Protein AF-A0A7W0G2V5-F1 (afdb_monomer)

Mean predicted aligned error: 7.3 Å

Sequence (392 aa):
LAALLHDIGKIGTPEHILLKPGPLDADERATIRLHSERGARMLSGVPDMEEVAAAIRHHHEHFDGTGYPEGLRGEMIPLASRIIHLTDAYDAMTSPRPFREACDHETALRIIERQSDAQFDPSVVRAFCELESLALIRARLAPDTWGGLFNDSTFDLTEQPPEFTELRREIISDPVLAACVLHEANTRYNAEPTADLDEACARLGVAHLGAIVARMGSRDRGGEAGKTCAHALCAAEAARLIAAHTGIVGEEEAYTLGLLHDVGEILLGAVFSDETRGFEGLEPAARVEREVAAFGVDHGQVGQWVLEACGLPRTLTSAVQAHHDAMRINAPVALLLHMADAVARIDETCNFASLDELGSDRLAMLGLNRSVLADIHAQTAARTELRLAALS

Foldseek 3Di:
DLLVQLQVLCVVADPCLVVPLDDDDPVSVVRSLCSLVSSLVVCVPPPPCNLSSLLSNQLQAFQCQPGDDGSDHHPSRPPSSLLSNLVVQLCVQQFDDSVDDHDAPVVSLVVLVVCDSTRHDPVSSVVVVPLVLVVLLRVLLDLVNLLPSQHDDAFDDDDDQDDLVLLLLVQLLALSSVLSLLLCLQPVDPDQRDLQSVVSSVSQDRVRSSVSDRSVPPDPCPDPVVVLSLLLQLLLLLQLLLCVVQVLDHSRNSSSCSNLLQVLVSSCCRRVVVQCVVLPPDDPVVSQVSCCVVRVGGSLVSSLSSVVSSVDDNLQSVLSNCLVVLVPDPRLSVLSSVLSSVLSCCVPDNPLCVVCVSPPVSCVVSPHDSVSSVVSSVVSVVVSVVSVVVND

Radius of gyration: 22.33 Å; Cα contacts (8 Å, |Δi|>4): 545; chains: 1; bounding box: 44×48×64 Å

pLDDT: mean 86.03, std 13.25, range [31.64, 98.62]

Solvent-accessible surface area (backbone atoms only — not comparable to full-atom values): 21031 Å² total; per-residue (Å²): 108,38,75,83,45,36,63,56,15,46,78,81,46,60,63,75,65,76,68,42,95,60,85,72,55,73,66,54,44,56,56,56,61,45,16,22,56,42,24,18,55,68,32,71,81,43,87,97,27,66,70,39,19,51,20,20,31,38,30,54,37,14,26,64,25,82,31,36,86,84,35,41,44,54,84,72,42,51,68,65,7,53,49,41,34,50,53,51,53,48,51,61,41,54,36,76,48,103,89,42,80,45,44,56,68,70,58,46,49,55,51,51,62,72,29,40,64,39,54,33,47,53,70,56,52,52,60,59,74,65,41,59,53,49,53,54,54,52,55,44,61,35,89,88,31,60,80,48,52,83,45,95,62,90,62,85,93,83,72,82,82,72,53,58,71,54,53,49,55,53,29,79,46,29,46,67,51,37,49,52,44,30,24,48,39,32,69,73,43,103,56,85,59,60,58,35,64,67,60,25,49,64,71,53,34,53,76,50,52,50,53,53,54,46,41,62,47,90,65,75,55,61,76,65,59,32,48,53,30,51,45,23,39,26,8,9,46,29,14,20,53,50,18,69,74,51,66,83,49,54,40,52,41,27,22,44,49,24,30,36,34,61,45,13,47,57,44,46,42,64,75,39,50,76,68,45,64,78,47,70,90,52,56,71,72,61,36,42,56,49,33,31,72,74,43,74,48,33,38,26,57,44,16,20,51,54,39,42,63,22,48,44,58,64,89,59,27,51,24,33,38,43,24,84,43,62,96,74,54,87,46,70,67,14,50,44,43,33,50,10,46,55,54,39,43,40,85,79,82,40,60,80,71,62,65,57,78,64,43,73,68,57,36,49,74,57,74,47,50,72,68,58,50,52,55,43,42,57,48,20,55,55,53,39,53,57,50,56,60,74,76,107

Structure (mmCIF, N/CA/C/O backbone):
data_AF-A0A7W0G2V5-F1
#
_entry.id   AF-A0A7W0G2V5-F1
#
loop_
_atom_site.group_PDB
_atom_site.id
_atom_site.type_symbol
_atom_site.label_atom_id
_atom_site.label_alt_id
_atom_site.label_comp_id
_atom_site.label_asym_id
_atom_site.label_entity_id
_atom_site.label_seq_id
_atom_site.pdbx_PDB_ins_code
_atom_site.Cartn_x
_atom_site.Cartn_y
_atom_site.Cartn_z
_atom_site.occupancy
_atom_site.B_iso_or_equiv
_atom_site.auth_seq_id
_atom_site.auth_comp_id
_atom_site.auth_asym_id
_atom_site.auth_atom_id
_atom_site.pdbx_PDB_model_num
ATOM 1 N N . LEU A 1 1 ? 12.733 7.623 -9.982 1.00 85.06 1 LEU A N 1
ATOM 2 C CA . LEU A 1 1 ? 11.947 8.468 -10.917 1.00 85.06 1 LEU A CA 1
ATOM 3 C C . LEU A 1 1 ? 11.306 7.666 -12.049 1.00 85.06 1 LEU A C 1
ATOM 5 O O . LEU A 1 1 ? 10.089 7.685 -12.137 1.00 85.06 1 LEU A O 1
ATOM 9 N N . ALA A 1 2 ? 12.066 6.929 -12.871 1.00 91.75 2 ALA A N 1
ATOM 10 C CA . ALA A 1 2 ? 11.494 6.120 -13.960 1.00 91.75 2 ALA A CA 1
ATOM 11 C C . ALA A 1 2 ? 10.412 5.132 -13.492 1.00 91.75 2 ALA A C 1
ATOM 13 O O . ALA A 1 2 ? 9.359 5.073 -14.108 1.00 91.75 2 ALA A O 1
ATOM 14 N N . ALA A 1 3 ? 10.617 4.449 -12.360 1.00 88.69 3 ALA A N 1
ATOM 15 C CA . ALA A 1 3 ? 9.603 3.575 -11.767 1.00 88.69 3 ALA A CA 1
ATOM 16 C C . ALA A 1 3 ? 8.289 4.310 -11.427 1.00 88.69 3 ALA A C 1
ATOM 18 O O . ALA A 1 3 ? 7.220 3.778 -11.674 1.00 88.69 3 ALA A O 1
ATOM 19 N N . LEU A 1 4 ? 8.338 5.561 -10.953 1.00 84.81 4 LEU A N 1
ATOM 20 C CA . LEU A 1 4 ? 7.128 6.350 -10.663 1.00 84.81 4 LEU A CA 1
ATOM 21 C C . LEU A 1 4 ? 6.370 6.752 -11.935 1.00 84.81 4 LEU A C 1
ATOM 23 O O . LEU A 1 4 ? 5.161 6.949 -11.910 1.00 84.81 4 LEU A O 1
ATOM 27 N N . LEU A 1 5 ? 7.089 6.906 -13.047 1.00 90.44 5 LEU A N 1
ATOM 28 C CA . LEU A 1 5 ? 6.555 7.432 -14.302 1.00 90.44 5 LEU A CA 1
ATOM 29 C C . LEU A 1 5 ? 6.361 6.354 -15.375 1.00 90.44 5 LEU A C 1
ATOM 31 O O . LEU A 1 5 ? 5.906 6.687 -16.466 1.00 90.44 5 LEU A O 1
ATOM 35 N N . HIS A 1 6 ? 6.692 5.087 -15.101 1.00 93.94 6 HIS A N 1
ATOM 36 C CA . HIS A 1 6 ? 6.737 4.020 -16.112 1.00 93.94 6 HIS A CA 1
ATOM 37 C C . HIS A 1 6 ? 5.425 3.867 -16.887 1.00 93.94 6 HIS A C 1
ATOM 39 O O . HIS A 1 6 ? 5.429 3.644 -18.097 1.00 93.94 6 HIS A O 1
ATOM 45 N N . ASP A 1 7 ? 4.314 4.136 -16.211 1.00 92.50 7 ASP A N 1
ATOM 46 C CA . ASP A 1 7 ? 2.970 4.038 -16.751 1.00 92.50 7 ASP A CA 1
ATOM 47 C C . ASP A 1 7 ? 2.347 5.373 -17.191 1.00 92.50 7 ASP A C 1
ATOM 49 O O . ASP A 1 7 ? 1.189 5.394 -17.611 1.00 92.50 7 ASP A O 1
ATOM 53 N N . ILE A 1 8 ? 3.080 6.497 -17.173 1.00 91.69 8 ILE A N 1
ATOM 54 C CA . ILE A 1 8 ? 2.523 7.826 -17.511 1.00 91.69 8 ILE A CA 1
ATOM 55 C C . ILE A 1 8 ? 1.880 7.865 -18.907 1.00 91.69 8 ILE A C 1
ATOM 57 O O . ILE A 1 8 ? 0.887 8.556 -19.139 1.00 91.69 8 ILE A O 1
ATOM 61 N N . GLY A 1 9 ? 2.381 7.056 -19.845 1.00 91.50 9 GLY A N 1
ATOM 62 C CA . GLY A 1 9 ? 1.812 6.955 -21.186 1.00 91.50 9 GLY A CA 1
ATOM 63 C C . GLY A 1 9 ? 0.410 6.336 -21.244 1.00 91.50 9 GLY A C 1
ATOM 64 O O . GLY A 1 9 ? -0.243 6.437 -22.290 1.00 91.50 9 GLY A O 1
ATOM 65 N N . LYS A 1 10 ? -0.089 5.740 -20.148 1.00 91.81 10 LYS A N 1
ATOM 66 C CA . LYS A 1 10 ? -1.473 5.254 -20.042 1.00 91.81 10 LYS A CA 1
ATOM 67 C C . LYS A 1 10 ? -2.491 6.392 -20.123 1.00 91.81 10 LYS A C 1
ATOM 69 O O . LYS A 1 10 ? -3.587 6.130 -20.599 1.00 91.81 10 LYS A O 1
ATOM 74 N N . ILE A 1 11 ? -2.115 7.643 -19.820 1.00 88.44 11 ILE A N 1
ATOM 75 C CA . ILE A 1 11 ? -2.967 8.840 -20.000 1.00 88.44 11 ILE A CA 1
ATOM 76 C C . ILE A 1 11 ? -3.520 8.937 -21.434 1.00 88.44 11 ILE A C 1
ATOM 78 O O . ILE A 1 11 ? -4.643 9.380 -21.648 1.00 88.44 11 ILE A O 1
ATOM 82 N N . GLY A 1 12 ? -2.752 8.493 -22.435 1.00 85.44 12 GLY A N 1
ATOM 83 C CA . GLY A 1 12 ? -3.190 8.477 -23.834 1.00 85.44 12 GLY A CA 1
ATOM 84 C C . GLY A 1 12 ? -4.029 7.257 -24.237 1.00 85.44 12 GLY A C 1
ATOM 85 O O . GLY A 1 12 ? -4.277 7.069 -25.428 1.00 85.44 12 GLY A O 1
ATOM 86 N N . THR A 1 13 ? -4.395 6.381 -23.300 1.00 90.94 13 THR A N 1
ATOM 87 C CA . THR A 1 13 ? -5.135 5.138 -23.567 1.00 90.94 13 THR A CA 1
ATOM 88 C C . THR A 1 13 ? -6.624 5.344 -23.291 1.00 90.94 13 THR A C 1
ATOM 90 O O . THR A 1 13 ? -6.965 5.904 -22.252 1.00 90.94 13 THR A O 1
ATOM 93 N N . PRO A 1 14 ? -7.529 4.897 -24.183 1.00 92.25 14 PRO A N 1
ATOM 94 C CA . PRO A 1 14 ? -8.963 5.029 -23.956 1.00 92.25 14 PRO A CA 1
ATOM 95 C C . PRO A 1 14 ? -9.422 4.372 -22.649 1.00 92.25 14 PRO A C 1
ATOM 97 O O . PRO A 1 14 ? -9.071 3.228 -22.360 1.00 92.25 14 PRO A O 1
ATOM 100 N N . GLU A 1 15 ? -10.271 5.074 -21.901 1.00 87.56 15 GLU A N 1
ATOM 101 C CA . GLU A 1 15 ? -10.774 4.633 -20.594 1.00 87.56 15 GLU A CA 1
ATOM 102 C C . GLU A 1 15 ? -11.500 3.282 -20.662 1.00 87.56 15 GLU A C 1
ATOM 104 O O . GLU A 1 15 ? -11.255 2.409 -19.836 1.00 87.56 15 GLU A O 1
ATOM 109 N N . HIS A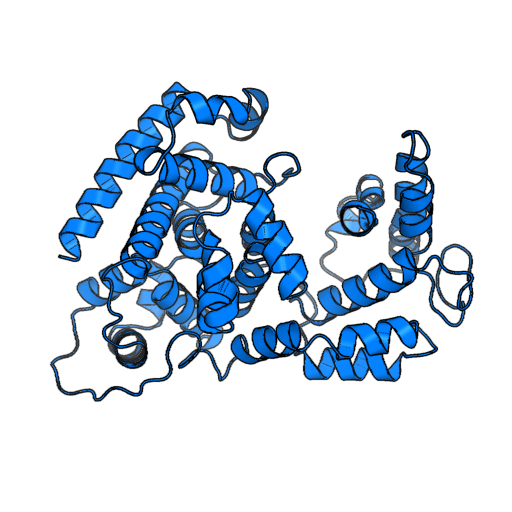 1 16 ? -12.313 3.051 -21.699 1.00 88.81 16 HIS A N 1
ATOM 110 C CA . HIS A 1 16 ? -13.020 1.777 -21.885 1.00 88.81 16 HIS A CA 1
ATOM 111 C C . HIS A 1 16 ? -12.085 0.571 -22.093 1.00 88.81 16 HIS A C 1
ATOM 113 O O . HIS A 1 16 ? -12.509 -0.560 -21.872 1.00 88.81 16 HIS A O 1
ATOM 119 N N . ILE A 1 17 ? -10.831 0.799 -22.514 1.00 91.00 17 ILE A N 1
ATOM 120 C CA . ILE A 1 17 ? -9.793 -0.239 -22.604 1.00 91.00 17 ILE A CA 1
ATOM 121 C C . ILE A 1 17 ? -9.113 -0.406 -21.242 1.00 91.00 17 ILE A C 1
ATOM 123 O O . ILE A 1 17 ? -8.927 -1.531 -20.787 1.00 91.00 17 ILE A O 1
ATOM 127 N N . LEU A 1 18 ? -8.761 0.702 -20.577 1.00 84.56 18 LEU A N 1
ATOM 128 C CA . LEU A 1 18 ? -8.098 0.687 -19.265 1.00 84.56 18 LEU A CA 1
ATOM 129 C C . LEU A 1 18 ? -8.962 0.051 -18.166 1.00 84.56 18 LEU A C 1
ATOM 131 O O . LEU A 1 18 ? -8.437 -0.679 -17.331 1.00 84.56 18 LEU A O 1
ATOM 135 N N . LEU A 1 19 ? -10.269 0.320 -18.177 1.00 82.56 19 LEU A N 1
ATOM 136 C CA . LEU A 1 19 ? -11.228 -0.123 -17.160 1.00 82.56 19 LEU A CA 1
ATOM 137 C C . LEU A 1 19 ? -12.020 -1.369 -17.583 1.00 82.56 19 LEU A C 1
ATOM 139 O O . LEU A 1 19 ? -13.040 -1.694 -16.972 1.00 82.56 19 LEU A O 1
ATOM 143 N N . LYS A 1 20 ? -11.596 -2.066 -18.645 1.00 82.75 20 LYS A N 1
ATOM 144 C CA . LYS A 1 20 ? -12.330 -3.223 -19.163 1.00 82.75 20 LYS A CA 1
ATOM 145 C C . LYS A 1 20 ? -12.404 -4.333 -18.102 1.00 82.75 20 LYS A C 1
ATOM 147 O O . LYS A 1 20 ? -11.360 -4.815 -17.658 1.00 82.75 20 LYS A O 1
ATOM 152 N N . PRO A 1 21 ? -13.607 -4.828 -17.750 1.00 75.62 21 PRO A N 1
ATOM 153 C CA . PRO A 1 21 ? -13.777 -5.888 -16.766 1.00 75.62 21 PRO A CA 1
ATOM 154 C C . PRO A 1 21 ? -13.552 -7.276 -17.395 1.00 75.62 21 PRO A C 1
ATOM 156 O O . PRO A 1 21 ? -14.324 -8.204 -17.179 1.00 75.62 21 PRO A O 1
ATOM 159 N N . GLY A 1 22 ? -12.505 -7.444 -18.198 1.00 82.94 22 GLY A N 1
ATOM 160 C CA . GLY A 1 22 ? -12.189 -8.727 -18.808 1.00 82.94 22 GLY A CA 1
ATOM 161 C C . GLY A 1 22 ? -10.887 -8.697 -19.600 1.00 82.94 22 GLY A C 1
ATOM 162 O O . GLY A 1 22 ? -10.220 -7.663 -19.663 1.00 82.94 22 GLY A O 1
ATOM 163 N N . PRO A 1 23 ? -10.504 -9.826 -20.219 1.00 85.50 23 PRO A N 1
ATOM 164 C CA . PRO A 1 23 ? -9.294 -9.881 -21.016 1.00 85.50 23 PRO A CA 1
ATOM 165 C C . PRO A 1 23 ? -9.387 -8.918 -22.199 1.00 85.50 23 PRO A C 1
ATOM 167 O O . PRO A 1 23 ? -10.421 -8.796 -22.862 1.00 85.50 23 PRO A O 1
ATOM 170 N N . LEU A 1 24 ? -8.261 -8.272 -22.477 1.00 89.25 24 LEU A N 1
ATOM 171 C CA . LEU A 1 24 ? -8.099 -7.446 -23.661 1.00 89.25 24 LEU A CA 1
ATOM 172 C C . LEU A 1 24 ? -8.042 -8.335 -24.907 1.00 89.25 24 LEU A C 1
ATOM 174 O O . LEU A 1 24 ? -7.481 -9.437 -24.869 1.00 89.25 24 LEU A O 1
ATOM 178 N N . ASP A 1 25 ? -8.583 -7.872 -26.022 1.00 94.31 25 ASP A N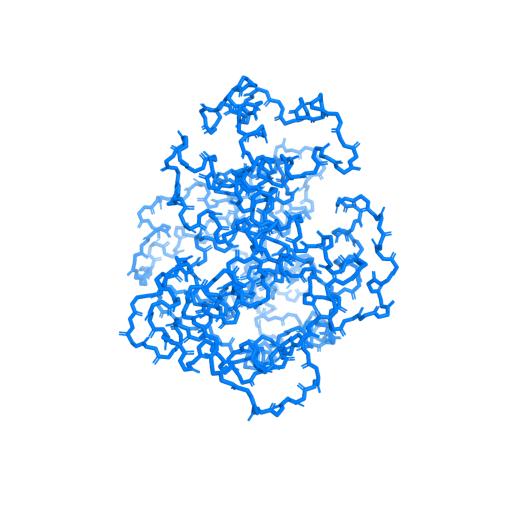 1
ATOM 179 C CA . ASP A 1 25 ? -8.358 -8.482 -27.327 1.00 94.31 25 ASP A CA 1
ATOM 180 C C . ASP A 1 25 ? -6.980 -8.087 -27.901 1.00 94.31 25 ASP A C 1
ATOM 182 O O . ASP A 1 25 ? -6.117 -7.534 -27.212 1.00 94.31 25 ASP A O 1
ATOM 186 N N . ALA A 1 26 ? -6.694 -8.494 -29.139 1.00 95.44 26 ALA A N 1
ATOM 187 C CA . ALA A 1 26 ? -5.401 -8.226 -29.763 1.00 95.44 26 ALA A CA 1
ATOM 188 C C . ALA A 1 26 ? -5.165 -6.728 -30.033 1.00 95.44 26 ALA A C 1
ATOM 190 O O . ALA A 1 26 ? -4.052 -6.253 -29.799 1.00 95.44 26 ALA A O 1
ATOM 191 N N . ASP A 1 27 ? -6.196 -5.998 -30.456 1.00 95.75 27 ASP A N 1
ATOM 192 C CA . ASP A 1 27 ? -6.110 -4.582 -30.821 1.00 95.75 27 ASP A CA 1
ATOM 193 C C . ASP A 1 27 ? -6.060 -3.701 -29.568 1.00 95.75 27 ASP A C 1
ATOM 195 O O . ASP A 1 27 ? -5.275 -2.752 -29.475 1.00 95.75 27 ASP A O 1
ATOM 199 N N . GLU A 1 28 ? -6.828 -4.068 -28.546 1.00 95.44 28 GLU A N 1
ATOM 200 C CA . GLU A 1 28 ? -6.780 -3.464 -27.221 1.00 95.44 28 GLU A CA 1
ATOM 201 C C . GLU A 1 28 ? -5.404 -3.666 -26.573 1.00 95.44 28 GLU A C 1
ATOM 203 O O . GLU A 1 28 ? -4.807 -2.705 -26.083 1.00 95.44 28 GLU A O 1
ATOM 208 N N . ARG A 1 29 ? -4.833 -4.882 -26.637 1.00 94.00 29 ARG A N 1
ATOM 209 C CA . ARG A 1 29 ? -3.453 -5.125 -26.180 1.00 94.00 29 ARG A CA 1
ATOM 210 C C . ARG A 1 29 ? -2.451 -4.277 -26.948 1.00 94.00 29 ARG A C 1
ATOM 212 O O . ARG A 1 29 ? -1.586 -3.673 -26.320 1.00 94.00 29 ARG A O 1
ATOM 219 N N . ALA A 1 30 ? -2.549 -4.225 -28.276 1.00 94.56 30 ALA A N 1
ATOM 220 C CA . ALA A 1 30 ? -1.666 -3.396 -29.092 1.00 94.56 30 ALA A CA 1
ATOM 221 C C . ALA A 1 30 ? -1.761 -1.918 -28.682 1.00 94.56 30 ALA A C 1
ATOM 223 O O . ALA A 1 30 ? -0.740 -1.249 -28.555 1.00 94.56 30 ALA A O 1
ATOM 224 N N . THR A 1 31 ? -2.970 -1.440 -28.380 1.00 95.44 31 THR A N 1
ATOM 225 C CA . THR A 1 31 ? -3.211 -0.077 -27.896 1.00 95.44 31 THR A CA 1
ATOM 226 C C . THR A 1 31 ? -2.564 0.174 -26.538 1.00 95.44 31 THR A C 1
ATOM 228 O O . THR A 1 31 ? -1.918 1.211 -26.372 1.00 95.44 31 THR A O 1
ATOM 231 N N . ILE A 1 32 ? -2.683 -0.760 -25.585 1.00 93.81 32 ILE A N 1
ATOM 232 C CA . ILE A 1 32 ? -2.019 -0.632 -24.282 1.00 93.81 32 ILE A CA 1
ATOM 233 C C . ILE A 1 32 ? -0.505 -0.613 -24.448 1.00 93.81 32 ILE A C 1
ATOM 235 O O . ILE A 1 32 ? 0.132 0.245 -23.850 1.00 93.81 32 ILE A O 1
ATOM 239 N N . ARG A 1 33 ? 0.093 -1.489 -25.267 1.00 95.50 33 ARG A N 1
ATOM 240 C CA . ARG A 1 33 ? 1.560 -1.557 -25.447 1.00 95.50 33 ARG A CA 1
ATOM 241 C C . ARG A 1 33 ? 2.192 -0.218 -25.836 1.00 95.50 33 ARG A C 1
ATOM 243 O O . ARG A 1 33 ? 3.331 0.042 -25.473 1.00 95.50 33 ARG A O 1
ATOM 250 N N . LEU A 1 34 ? 1.441 0.664 -26.499 1.00 95.88 34 LEU A N 1
ATOM 251 C CA . LEU A 1 34 ? 1.911 2.000 -26.874 1.00 95.88 34 LEU A CA 1
ATOM 252 C C . LEU A 1 34 ? 2.206 2.919 -25.675 1.00 95.88 34 LEU A C 1
ATOM 254 O O . LEU A 1 34 ? 2.803 3.976 -25.880 1.00 95.88 34 LEU A O 1
ATOM 258 N N . HIS A 1 35 ? 1.789 2.580 -24.447 1.00 96.69 35 HIS A N 1
ATOM 259 C CA . HIS A 1 35 ? 2.031 3.424 -23.273 1.00 96.69 35 HIS A CA 1
ATOM 260 C C . HIS A 1 35 ? 3.527 3.646 -23.009 1.00 96.69 35 HIS A C 1
ATOM 262 O O . HIS A 1 35 ? 3.901 4.772 -22.694 1.00 96.69 35 HIS A O 1
ATOM 268 N N . SER A 1 36 ? 4.391 2.646 -23.210 1.00 96.44 36 SER A N 1
ATOM 269 C CA . SER A 1 36 ? 5.834 2.803 -22.979 1.00 96.44 36 SER A CA 1
ATOM 270 C C . SER A 1 36 ? 6.433 3.859 -23.916 1.00 96.44 36 SER A C 1
ATOM 272 O O . SER A 1 36 ? 7.098 4.803 -23.489 1.00 96.44 36 SER A O 1
ATOM 274 N N . GLU A 1 37 ? 6.097 3.787 -25.206 1.00 96.69 37 GLU A N 1
ATOM 275 C CA . GLU A 1 37 ? 6.550 4.755 -26.205 1.00 96.69 37 GLU A CA 1
ATOM 276 C C . GLU A 1 37 ? 5.907 6.138 -26.055 1.00 96.69 37 GLU A C 1
ATOM 278 O O . GLU A 1 37 ? 6.518 7.150 -26.405 1.00 96.69 37 GLU A O 1
ATOM 283 N N . ARG A 1 38 ? 4.650 6.206 -25.606 1.00 95.62 38 ARG A N 1
ATOM 284 C CA . ARG A 1 38 ? 3.960 7.476 -25.332 1.00 95.62 38 ARG A CA 1
ATOM 285 C C . ARG A 1 38 ? 4.564 8.165 -24.115 1.00 95.62 38 ARG A C 1
ATOM 287 O O . ARG A 1 38 ? 4.839 9.357 -24.198 1.00 95.62 38 ARG A O 1
ATOM 294 N N . GLY A 1 39 ? 4.818 7.422 -23.039 1.00 94.62 39 GLY A N 1
ATOM 295 C CA . GLY A 1 39 ? 5.435 7.943 -21.822 1.00 94.62 39 GLY A CA 1
ATOM 296 C C . GLY A 1 39 ? 6.832 8.496 -22.087 1.00 94.62 39 GLY A C 1
ATOM 297 O O . GLY A 1 39 ? 7.116 9.640 -21.746 1.00 94.62 39 GLY A O 1
ATOM 298 N N . ALA A 1 40 ? 7.664 7.751 -22.821 1.00 96.19 40 ALA A N 1
ATOM 299 C CA . ALA A 1 40 ? 8.976 8.236 -23.248 1.00 96.19 40 ALA A CA 1
ATOM 300 C C . ALA A 1 40 ? 8.887 9.520 -24.095 1.00 96.19 40 ALA A C 1
ATOM 302 O O . ALA A 1 40 ? 9.647 10.464 -23.884 1.00 96.19 40 ALA A O 1
ATOM 303 N N . ARG A 1 41 ? 7.920 9.600 -25.023 1.00 95.31 41 ARG A N 1
ATOM 304 C CA . ARG A 1 41 ? 7.684 10.818 -25.818 1.00 95.31 41 ARG A CA 1
ATOM 305 C C . ARG A 1 41 ? 7.241 12.000 -24.962 1.00 95.31 41 ARG A C 1
ATOM 307 O O . ARG A 1 41 ? 7.729 13.100 -25.190 1.00 95.31 41 ARG A O 1
ATOM 314 N N . MET A 1 42 ? 6.363 11.792 -23.983 1.00 93.50 42 MET A N 1
ATOM 315 C CA . MET A 1 42 ? 5.947 12.848 -23.052 1.00 93.50 42 MET A CA 1
ATOM 316 C C . MET A 1 42 ? 7.142 13.449 -22.301 1.00 93.50 42 MET A C 1
ATOM 318 O O . MET A 1 42 ? 7.188 14.662 -22.115 1.00 93.50 42 MET A O 1
ATOM 322 N N . LEU A 1 43 ? 8.128 12.627 -21.930 1.00 92.81 43 LEU A N 1
ATOM 323 C CA . LEU A 1 43 ? 9.323 13.090 -21.220 1.00 92.81 43 LEU A CA 1
ATOM 324 C C . LEU A 1 43 ? 10.410 13.679 -22.125 1.00 92.81 43 LEU A C 1
ATOM 326 O O . LEU A 1 43 ? 11.220 14.460 -21.647 1.00 92.81 43 LEU A O 1
ATOM 330 N N . SER A 1 44 ? 10.409 13.377 -23.427 1.00 85.50 44 SER A N 1
ATOM 331 C CA . SER A 1 44 ? 11.416 13.886 -24.379 1.00 85.50 44 SER A CA 1
ATOM 332 C C . SER A 1 44 ? 11.476 15.417 -24.510 1.00 85.50 44 SER A C 1
ATOM 334 O O . SER A 1 44 ? 12.462 15.949 -25.010 1.00 85.50 44 SER A O 1
ATOM 336 N N . GLY A 1 45 ? 10.433 16.129 -24.071 1.00 83.50 45 GLY A N 1
ATOM 337 C CA . GLY A 1 45 ? 10.395 17.595 -24.026 1.00 83.50 45 GLY A CA 1
ATOM 338 C C . GLY A 1 45 ? 10.847 18.205 -22.696 1.00 83.50 45 GLY A C 1
ATOM 339 O O . GLY A 1 45 ? 10.832 19.428 -22.565 1.00 83.50 45 GLY A O 1
ATOM 340 N N . VAL A 1 46 ? 11.200 17.382 -21.706 1.00 90.69 46 VAL A N 1
ATOM 341 C CA . VAL A 1 46 ? 11.606 17.815 -20.366 1.00 90.69 46 VAL A CA 1
ATOM 342 C C . VAL A 1 46 ? 13.132 17.701 -20.258 1.00 90.69 46 VAL A C 1
ATOM 344 O O . VAL A 1 46 ? 13.657 16.616 -20.506 1.00 90.69 46 VAL A O 1
ATOM 347 N N . PRO A 1 47 ? 13.852 18.785 -19.908 1.00 91.69 47 PRO A N 1
ATOM 348 C CA . PRO A 1 47 ? 15.301 18.735 -19.719 1.00 91.69 47 PRO A CA 1
ATOM 349 C C . PRO A 1 47 ? 15.725 17.666 -18.703 1.00 91.69 47 PRO A C 1
ATOM 351 O O . PRO A 1 47 ? 15.039 17.472 -17.698 1.00 91.69 47 PRO A O 1
ATOM 354 N N . ASP A 1 48 ? 16.859 17.013 -18.965 1.00 91.56 48 ASP A N 1
ATOM 355 C CA . ASP A 1 48 ? 17.509 16.041 -18.074 1.00 91.56 48 ASP A CA 1
ATOM 356 C C . ASP A 1 48 ? 16.662 14.782 -17.771 1.00 91.56 48 ASP A C 1
ATOM 358 O O . ASP A 1 48 ? 16.785 14.163 -16.712 1.00 91.56 48 ASP A O 1
ATOM 362 N N . MET A 1 49 ? 15.778 14.391 -18.698 1.00 95.31 49 MET A N 1
ATOM 363 C CA . MET A 1 49 ? 14.907 13.210 -18.579 1.00 95.31 49 MET A CA 1
ATOM 364 C C . MET A 1 49 ? 15.234 12.101 -19.582 1.00 95.31 49 MET A C 1
ATOM 366 O O . MET A 1 49 ? 14.480 11.136 -19.687 1.00 95.31 49 MET A O 1
ATOM 370 N N . GLU A 1 50 ? 16.340 12.187 -20.318 1.00 94.75 50 GLU A N 1
ATOM 371 C CA . GLU A 1 50 ? 16.689 11.248 -21.386 1.00 94.75 50 GLU A CA 1
ATOM 372 C C . GLU A 1 50 ? 16.825 9.808 -20.871 1.00 94.75 50 GLU A C 1
ATOM 374 O O . GLU A 1 50 ? 16.234 8.885 -21.437 1.00 94.75 50 GLU A O 1
ATOM 379 N N . GLU A 1 51 ? 17.540 9.609 -19.761 1.00 94.69 51 GLU A N 1
ATOM 380 C CA . GLU A 1 51 ? 17.710 8.285 -19.147 1.00 94.69 51 GLU A CA 1
ATOM 381 C C . GLU A 1 51 ? 16.389 7.736 -18.594 1.00 94.69 51 GLU A C 1
ATOM 383 O O . GLU A 1 51 ? 16.100 6.543 -18.707 1.00 94.69 51 GLU A O 1
ATOM 388 N N . VAL A 1 52 ? 15.551 8.615 -18.038 1.00 96.06 52 VAL A N 1
ATOM 389 C CA . VAL A 1 52 ? 14.222 8.264 -17.524 1.00 96.06 52 VAL A CA 1
ATOM 390 C C . VAL A 1 52 ? 13.309 7.854 -18.678 1.00 96.06 52 VAL A C 1
ATOM 392 O O . VAL A 1 52 ? 12.663 6.812 -18.612 1.00 96.06 52 VAL A O 1
ATOM 395 N N . ALA A 1 53 ? 13.291 8.623 -19.765 1.00 96.56 53 ALA A N 1
ATOM 396 C CA . ALA A 1 53 ? 12.518 8.328 -20.962 1.00 96.56 53 ALA A CA 1
ATOM 397 C C . ALA A 1 53 ? 12.957 7.005 -21.603 1.00 96.56 53 ALA A C 1
ATOM 399 O O . ALA A 1 53 ? 12.100 6.207 -21.981 1.00 96.56 53 ALA A O 1
ATOM 400 N N . ALA A 1 54 ? 14.265 6.736 -21.673 1.00 96.69 54 ALA A N 1
ATOM 401 C CA . ALA A 1 54 ? 14.793 5.458 -22.146 1.00 96.69 54 ALA A CA 1
ATOM 402 C C . ALA A 1 54 ? 14.341 4.299 -21.245 1.00 96.69 54 ALA A C 1
ATOM 404 O O . ALA A 1 54 ? 13.824 3.295 -21.737 1.00 96.69 54 ALA A O 1
ATOM 405 N N . ALA A 1 55 ? 14.444 4.462 -19.922 1.00 97.50 55 ALA A N 1
ATOM 406 C CA . ALA A 1 55 ? 13.994 3.454 -18.970 1.00 97.50 55 ALA A CA 1
ATOM 407 C C . ALA A 1 55 ? 12.501 3.109 -19.154 1.00 97.50 55 ALA A C 1
ATOM 409 O O . ALA A 1 55 ? 12.124 1.937 -19.198 1.00 97.50 55 ALA A O 1
ATOM 410 N N . ILE A 1 56 ? 11.659 4.130 -19.333 1.00 97.19 56 ILE A N 1
ATOM 411 C CA . ILE A 1 56 ? 10.215 3.990 -19.565 1.00 97.19 56 ILE A CA 1
ATOM 412 C C . ILE A 1 56 ? 9.909 3.424 -20.952 1.00 97.19 56 ILE A C 1
ATOM 414 O O . ILE A 1 56 ? 8.975 2.646 -21.101 1.00 97.19 56 ILE A O 1
ATOM 418 N N . ARG A 1 57 ? 10.677 3.751 -21.990 1.00 97.94 57 ARG A N 1
ATOM 419 C CA . ARG A 1 57 ? 10.444 3.194 -23.329 1.00 97.94 57 ARG A CA 1
ATOM 420 C C . ARG A 1 57 ? 10.602 1.673 -23.345 1.00 97.94 57 ARG A C 1
ATOM 422 O O . ARG A 1 57 ? 9.817 0.997 -24.003 1.00 97.94 57 ARG A O 1
ATOM 429 N N . HIS A 1 58 ? 11.585 1.162 -22.605 1.00 98.38 58 HIS A N 1
ATOM 430 C CA . HIS A 1 58 ? 12.054 -0.222 -22.713 1.00 98.38 58 HIS A CA 1
ATOM 431 C C . HIS A 1 58 ? 11.696 -1.121 -21.517 1.00 98.38 58 HIS A C 1
ATOM 433 O O . HIS A 1 58 ? 12.157 -2.255 -21.455 1.00 98.38 58 HIS A O 1
ATOM 439 N N . HIS A 1 59 ? 10.870 -0.672 -20.562 1.00 97.69 59 HIS A N 1
ATOM 440 C CA . HIS A 1 59 ? 10.508 -1.482 -19.381 1.00 97.69 59 HIS A CA 1
ATOM 441 C C . HIS A 1 59 ? 9.609 -2.702 -19.671 1.00 97.69 59 HIS A C 1
ATOM 443 O O . HIS A 1 59 ? 9.308 -3.461 -18.756 1.00 97.69 59 HIS A O 1
ATOM 449 N N . HIS A 1 60 ? 9.192 -2.906 -20.924 1.00 97.81 60 HIS A N 1
ATOM 450 C CA . HIS A 1 60 ? 8.511 -4.124 -21.395 1.00 97.81 60 HIS A CA 1
ATOM 451 C C . HIS A 1 60 ? 9.365 -4.959 -22.359 1.00 97.81 60 HIS A C 1
ATOM 453 O O . HIS A 1 60 ? 8.865 -5.897 -22.985 1.00 97.81 60 HIS A O 1
ATOM 459 N N . GLU A 1 61 ? 10.649 -4.629 -22.503 1.00 98.38 61 GLU A N 1
ATOM 460 C CA . GLU A 1 61 ? 11.592 -5.503 -23.191 1.00 98.38 61 GLU A CA 1
ATOM 461 C C . GLU A 1 61 ? 11.867 -6.734 -22.323 1.00 98.38 61 GLU A C 1
ATOM 463 O O . GLU A 1 61 ? 12.029 -6.632 -21.107 1.00 98.38 61 GLU A O 1
ATOM 468 N N . HIS A 1 62 ? 11.940 -7.900 -22.957 1.00 98.56 62 HIS A N 1
ATOM 469 C CA . HIS A 1 62 ? 12.312 -9.149 -22.298 1.00 98.56 62 HIS A CA 1
ATOM 470 C C . HIS A 1 62 ? 13.789 -9.422 -22.540 1.00 98.56 62 HIS A C 1
ATOM 472 O O . HIS A 1 62 ? 14.300 -9.125 -23.619 1.00 98.56 62 HIS A O 1
ATOM 478 N N . PHE A 1 63 ? 14.467 -10.033 -21.573 1.00 98.56 63 PHE A N 1
ATOM 479 C CA . PHE A 1 63 ? 15.906 -10.285 -21.654 1.00 98.56 63 PHE A CA 1
ATOM 480 C C . PHE A 1 63 ? 16.323 -11.111 -22.893 1.00 98.56 63 PHE A C 1
ATOM 482 O O . PHE A 1 63 ? 17.383 -10.867 -23.473 1.00 98.56 63 PHE A O 1
ATOM 489 N N . ASP A 1 64 ? 15.461 -12.011 -23.372 1.00 98.31 64 ASP A N 1
ATOM 490 C CA . ASP A 1 64 ? 15.633 -12.810 -24.596 1.00 98.31 64 ASP A CA 1
ATOM 491 C C . ASP A 1 64 ? 15.258 -12.085 -25.911 1.00 98.31 64 ASP A C 1
ATOM 493 O O . ASP A 1 64 ? 15.446 -12.619 -27.014 1.00 98.31 64 ASP A O 1
ATOM 497 N N . GLY A 1 65 ? 14.752 -10.853 -25.824 1.00 98.12 65 GLY A N 1
ATOM 498 C CA . GLY A 1 65 ? 14.317 -10.020 -26.948 1.00 98.12 65 GLY A CA 1
ATOM 499 C C . GLY A 1 65 ? 12.970 -10.392 -27.547 1.00 98.12 65 GLY A C 1
ATOM 500 O O . GLY A 1 65 ? 12.715 -10.064 -28.704 1.00 98.12 65 GLY A O 1
ATOM 501 N N . THR A 1 66 ? 12.115 -11.092 -26.802 1.00 97.75 66 THR A N 1
ATOM 502 C CA . THR A 1 66 ? 10.711 -11.329 -27.186 1.00 97.75 66 THR A CA 1
ATOM 503 C C . THR A 1 66 ? 9.760 -10.207 -26.752 1.00 97.75 66 THR A C 1
ATOM 505 O O . THR A 1 66 ? 8.578 -10.236 -27.104 1.00 97.75 66 THR A O 1
ATOM 508 N N . GLY A 1 67 ? 10.268 -9.229 -25.994 1.00 97.00 67 GLY A N 1
ATOM 509 C CA . GLY A 1 67 ? 9.522 -8.067 -25.517 1.00 97.00 67 GLY A CA 1
ATOM 510 C C . GLY A 1 67 ? 9.329 -6.977 -26.573 1.00 97.00 67 GLY A C 1
ATOM 511 O O . GLY A 1 67 ? 9.498 -7.195 -27.774 1.00 97.00 67 GLY A O 1
ATOM 512 N N . TYR A 1 68 ? 8.902 -5.801 -26.118 1.00 97.50 68 TYR A N 1
ATOM 513 C CA . TYR A 1 68 ? 8.575 -4.656 -26.970 1.00 97.50 68 TYR A CA 1
ATOM 514 C C . TYR A 1 68 ? 9.052 -3.344 -26.319 1.00 97.50 68 TYR A C 1
ATOM 516 O O . TYR A 1 68 ? 9.211 -3.301 -25.097 1.00 97.50 68 TYR A O 1
ATOM 524 N N . PRO A 1 69 ? 9.211 -2.238 -27.076 1.00 96.56 69 PRO A N 1
ATOM 525 C CA . PRO A 1 69 ? 8.839 -2.024 -28.483 1.00 96.56 69 PRO A CA 1
ATOM 526 C C . PRO A 1 69 ? 9.857 -2.476 -29.542 1.00 96.56 69 PRO A C 1
ATOM 528 O O . PRO A 1 69 ? 9.471 -2.636 -30.698 1.00 96.56 69 PRO A O 1
ATOM 531 N N . GLU A 1 70 ? 11.126 -2.663 -29.194 1.00 96.94 70 GLU A N 1
ATOM 532 C CA . GLU A 1 70 ? 12.233 -2.815 -30.150 1.00 96.94 70 GLU A CA 1
ATOM 533 C C . GLU A 1 70 ? 12.838 -4.225 -30.169 1.00 96.94 70 GLU A C 1
ATOM 535 O O . GLU A 1 70 ? 13.595 -4.548 -31.087 1.00 96.94 70 GLU A O 1
ATOM 540 N N . GLY A 1 71 ? 12.478 -5.087 -29.213 1.00 97.50 71 GLY A N 1
ATOM 541 C CA . GLY A 1 71 ? 12.998 -6.452 -29.127 1.00 97.50 71 GLY A CA 1
ATOM 542 C C . GLY A 1 71 ? 14.465 -6.472 -28.698 1.00 97.50 71 GLY A C 1
ATOM 543 O O . GLY A 1 71 ? 15.258 -7.283 -29.189 1.00 97.50 71 GLY A O 1
ATOM 544 N N . LEU A 1 72 ? 14.843 -5.539 -27.819 1.00 98.38 72 LEU A N 1
ATOM 545 C CA . LEU A 1 72 ? 16.197 -5.445 -27.276 1.00 98.38 72 LEU A CA 1
ATOM 546 C C . LEU A 1 72 ? 16.528 -6.702 -26.462 1.00 98.38 72 LEU A C 1
ATOM 548 O O . LEU A 1 72 ? 15.665 -7.285 -25.819 1.00 98.38 72 LEU A O 1
ATOM 552 N N . ARG A 1 73 ? 17.798 -7.120 -26.488 1.00 98.50 73 ARG A N 1
ATOM 553 C CA . ARG A 1 73 ? 18.284 -8.348 -25.839 1.00 98.50 73 ARG A CA 1
ATOM 554 C C . ARG A 1 73 ? 19.343 -8.054 -24.797 1.00 98.50 73 ARG A C 1
ATOM 556 O O . ARG A 1 73 ? 20.257 -7.264 -25.044 1.00 98.50 73 ARG A O 1
ATOM 563 N N . GLY A 1 74 ? 19.264 -8.766 -23.681 1.00 98.12 74 GLY A N 1
ATOM 564 C CA . GLY A 1 74 ? 20.253 -8.730 -22.617 1.00 98.12 74 GLY A CA 1
ATOM 565 C C . GLY A 1 74 ? 20.521 -7.311 -22.117 1.00 98.12 74 GLY A C 1
ATOM 566 O O . GLY A 1 74 ? 19.612 -6.537 -21.825 1.00 98.12 74 GLY A O 1
ATOM 567 N N . GLU A 1 75 ? 21.799 -6.952 -22.061 1.00 97.81 75 GLU A N 1
ATOM 568 C CA . GLU A 1 75 ? 22.278 -5.658 -21.564 1.00 97.81 75 GLU A CA 1
ATOM 569 C C . GLU A 1 75 ? 22.057 -4.485 -22.535 1.00 97.81 75 GLU A C 1
ATOM 571 O O . GLU A 1 75 ? 22.344 -3.344 -22.179 1.00 97.81 75 GLU A O 1
ATOM 576 N N . MET A 1 76 ? 21.510 -4.721 -23.737 1.00 98.19 76 MET A N 1
ATOM 577 C CA . MET A 1 76 ? 21.030 -3.618 -24.586 1.00 98.19 76 MET A CA 1
ATOM 578 C C . MET A 1 76 ? 19.801 -2.933 -23.978 1.00 98.19 76 MET A C 1
ATOM 580 O O . MET A 1 76 ? 19.517 -1.782 -24.298 1.00 98.19 76 MET A O 1
ATOM 584 N N . ILE A 1 77 ? 19.081 -3.630 -23.096 1.00 98.62 77 ILE A N 1
ATOM 585 C CA . ILE A 1 77 ? 17.974 -3.069 -22.329 1.00 98.62 77 ILE A CA 1
ATOM 586 C C . ILE A 1 77 ? 18.564 -2.228 -21.181 1.00 98.62 77 ILE A C 1
ATOM 588 O O . ILE A 1 77 ? 19.370 -2.753 -20.400 1.00 98.62 77 ILE A O 1
ATOM 592 N N . PRO A 1 78 ? 18.156 -0.955 -21.006 1.00 98.12 78 PRO A N 1
ATOM 593 C CA . PRO A 1 78 ? 18.621 -0.134 -19.890 1.00 98.12 78 PRO A CA 1
ATOM 594 C C . PRO A 1 78 ? 18.448 -0.849 -18.543 1.00 98.12 78 PRO A C 1
ATOM 596 O O . PRO A 1 78 ? 17.424 -1.484 -18.294 1.00 98.12 78 PRO A O 1
ATOM 599 N N . LEU A 1 79 ? 19.430 -0.743 -17.638 1.00 98.19 79 LEU A N 1
ATOM 600 C CA . LEU A 1 79 ? 19.352 -1.397 -16.321 1.00 98.19 79 LEU A CA 1
ATOM 601 C C . LEU A 1 79 ? 18.076 -1.004 -15.560 1.00 98.19 79 LEU A C 1
ATOM 603 O O . LEU A 1 79 ? 17.387 -1.870 -15.032 1.00 98.19 79 LEU A O 1
ATOM 607 N N . ALA A 1 80 ? 17.718 0.282 -15.577 1.00 97.81 80 ALA A N 1
ATOM 608 C CA . ALA A 1 80 ? 16.489 0.763 -14.956 1.00 97.81 80 ALA A CA 1
ATOM 609 C C . ALA A 1 80 ? 15.228 0.098 -15.542 1.00 97.81 80 ALA A C 1
ATOM 611 O O . ALA A 1 80 ? 14.328 -0.242 -14.784 1.00 97.81 80 ALA A O 1
ATOM 612 N N . SER A 1 81 ? 15.173 -0.153 -16.855 1.00 98.38 81 SER A N 1
ATOM 613 C CA . SER A 1 81 ? 14.071 -0.899 -17.480 1.00 98.38 81 SER A CA 1
ATOM 614 C C . SER A 1 81 ? 14.000 -2.339 -16.983 1.00 98.38 81 SER A C 1
ATOM 616 O O . SER A 1 81 ? 12.912 -2.816 -16.686 1.00 98.38 81 SER A O 1
ATOM 618 N N . ARG A 1 82 ? 15.148 -3.016 -16.857 1.00 98.56 82 ARG A N 1
ATOM 619 C CA . ARG A 1 82 ? 15.224 -4.409 -16.381 1.00 98.56 82 ARG A CA 1
ATOM 620 C C . ARG A 1 82 ? 14.758 -4.539 -14.929 1.00 98.56 82 ARG A C 1
ATOM 622 O O . ARG A 1 82 ? 14.044 -5.483 -14.604 1.00 98.56 82 ARG A O 1
ATOM 629 N N . ILE A 1 83 ? 15.111 -3.566 -14.086 1.00 97.94 83 ILE A N 1
ATOM 630 C CA . ILE A 1 83 ? 14.630 -3.472 -12.700 1.00 97.94 83 ILE A CA 1
ATOM 631 C C . ILE A 1 83 ? 13.116 -3.238 -12.681 1.00 97.94 83 ILE A C 1
ATOM 633 O O . ILE A 1 83 ? 12.402 -4.026 -12.068 1.00 97.94 83 ILE A O 1
ATOM 637 N N . ILE A 1 84 ? 12.626 -2.218 -13.400 1.00 97.88 84 ILE A N 1
ATOM 638 C CA . ILE A 1 84 ? 11.191 -1.887 -13.454 1.00 97.88 84 ILE A CA 1
ATOM 639 C C . ILE A 1 84 ? 10.373 -3.085 -13.939 1.00 97.88 84 ILE A C 1
ATOM 641 O O . ILE A 1 84 ? 9.351 -3.392 -13.336 1.00 97.88 84 ILE A O 1
ATOM 645 N N . HIS A 1 85 ? 10.831 -3.779 -14.984 1.00 98.00 85 HIS A N 1
ATOM 646 C CA . HIS A 1 85 ? 10.130 -4.932 -15.545 1.00 98.00 85 HIS A CA 1
ATOM 647 C C . HIS A 1 85 ? 9.914 -6.036 -14.505 1.00 98.00 85 HIS A C 1
ATOM 649 O O . HIS A 1 85 ? 8.809 -6.560 -14.369 1.00 98.00 85 HIS A O 1
ATOM 655 N N . LEU A 1 86 ? 10.960 -6.372 -13.741 1.00 98.12 86 LEU A N 1
ATOM 656 C CA . LEU A 1 86 ? 10.864 -7.381 -12.690 1.00 98.12 86 LEU A CA 1
ATOM 657 C C . LEU A 1 86 ? 9.956 -6.911 -11.548 1.00 98.12 86 LEU A C 1
ATOM 659 O O . LEU A 1 86 ? 9.098 -7.674 -11.106 1.00 98.12 86 LEU A O 1
ATOM 663 N N . THR A 1 87 ? 10.109 -5.666 -11.086 1.00 95.12 87 THR A N 1
ATOM 664 C CA . THR A 1 87 ? 9.311 -5.143 -9.966 1.00 95.12 87 THR A CA 1
ATOM 665 C C . THR A 1 87 ? 7.832 -4.982 -10.323 1.00 95.12 87 THR A C 1
ATOM 667 O O . THR A 1 87 ? 6.983 -5.315 -9.502 1.00 95.12 87 THR A O 1
ATOM 670 N N . ASP A 1 88 ? 7.508 -4.546 -11.548 1.00 94.88 88 ASP A N 1
ATOM 671 C CA . ASP A 1 88 ? 6.125 -4.446 -12.042 1.00 94.88 88 ASP A CA 1
ATOM 672 C C . ASP A 1 88 ? 5.498 -5.839 -12.195 1.00 94.88 88 ASP A C 1
ATOM 674 O O . ASP A 1 88 ? 4.372 -6.075 -11.760 1.00 94.88 88 ASP A O 1
ATOM 678 N N . ALA A 1 89 ? 6.251 -6.816 -12.716 1.00 95.44 89 ALA A N 1
ATOM 679 C CA . ALA A 1 89 ? 5.786 -8.199 -12.779 1.00 95.44 89 ALA A CA 1
ATOM 680 C C . ALA A 1 89 ? 5.525 -8.784 -11.380 1.00 95.44 89 ALA A C 1
ATOM 682 O O . ALA A 1 89 ? 4.515 -9.463 -11.176 1.00 95.44 89 ALA A O 1
ATOM 683 N N . TYR A 1 90 ? 6.402 -8.508 -10.411 1.00 94.94 90 TYR A N 1
ATOM 684 C CA . TYR A 1 90 ? 6.225 -8.940 -9.028 1.00 94.94 90 TYR A CA 1
ATOM 685 C C . TYR A 1 90 ? 4.996 -8.295 -8.365 1.00 94.94 90 TYR A C 1
ATOM 687 O O . TYR A 1 90 ? 4.169 -9.022 -7.805 1.00 94.94 90 TYR A O 1
ATOM 695 N N . ASP A 1 91 ? 4.818 -6.971 -8.469 1.00 89.94 91 ASP A N 1
ATOM 696 C CA . ASP A 1 91 ? 3.617 -6.282 -7.960 1.00 89.94 91 ASP A CA 1
ATOM 697 C C . ASP A 1 91 ? 2.358 -6.831 -8.637 1.00 89.94 91 ASP A C 1
ATOM 699 O O . ASP A 1 91 ? 1.377 -7.168 -7.976 1.00 89.94 91 ASP A O 1
ATOM 703 N N . ALA A 1 92 ? 2.404 -7.037 -9.956 1.00 88.44 92 ALA A N 1
ATOM 704 C CA . ALA A 1 92 ? 1.291 -7.594 -10.704 1.00 88.44 92 ALA A CA 1
ATOM 705 C C . ALA A 1 92 ? 0.875 -8.979 -10.208 1.00 88.44 92 ALA A C 1
ATOM 707 O O . ALA A 1 92 ? -0.325 -9.253 -10.152 1.00 88.44 92 ALA A O 1
ATOM 708 N N . MET A 1 93 ? 1.844 -9.848 -9.903 1.00 92.00 93 MET A N 1
ATOM 709 C CA . MET A 1 93 ? 1.654 -11.206 -9.385 1.00 92.00 93 MET A CA 1
ATOM 710 C C . MET A 1 93 ? 1.120 -11.245 -7.957 1.00 92.00 93 MET A C 1
ATOM 712 O O . MET A 1 93 ? 0.215 -12.029 -7.681 1.00 92.00 93 MET A O 1
ATOM 716 N N . THR A 1 94 ? 1.658 -10.398 -7.085 1.00 89.25 94 THR A N 1
ATOM 717 C CA . THR A 1 94 ? 1.377 -10.423 -5.642 1.00 89.25 94 THR A CA 1
ATOM 718 C C . THR A 1 94 ? 0.237 -9.503 -5.213 1.00 89.25 94 THR A C 1
ATOM 720 O O . THR A 1 94 ? -0.108 -9.479 -4.034 1.00 89.25 94 THR A O 1
ATOM 723 N N . SER A 1 95 ? -0.374 -8.784 -6.156 1.00 80.81 95 SER A N 1
ATOM 724 C CA . SER A 1 95 ? -1.525 -7.915 -5.902 1.00 80.81 95 SER A CA 1
ATOM 725 C C . SER A 1 95 ? -2.827 -8.519 -6.427 1.00 80.81 95 SER A C 1
ATOM 727 O O . SER A 1 95 ? -2.841 -9.076 -7.535 1.00 80.81 95 SER A O 1
ATOM 729 N N . PRO A 1 96 ? -3.945 -8.378 -5.692 1.00 70.88 96 PRO A N 1
ATOM 730 C CA . PRO A 1 96 ? -5.244 -8.847 -6.153 1.00 70.88 96 PRO A CA 1
ATOM 731 C C . PRO A 1 96 ? -5.685 -8.065 -7.397 1.00 70.88 96 PRO A C 1
ATOM 733 O O . PRO A 1 96 ? -5.546 -6.842 -7.475 1.00 70.88 96 PRO A O 1
ATOM 736 N N . ARG A 1 97 ? -6.231 -8.766 -8.396 1.00 73.12 97 ARG A N 1
ATOM 737 C CA . ARG A 1 97 ? -6.793 -8.162 -9.615 1.00 73.12 97 ARG A CA 1
ATOM 738 C C . ARG A 1 97 ? -8.216 -8.677 -9.844 1.00 73.12 97 ARG A C 1
ATOM 740 O O . ARG A 1 97 ? -8.493 -9.819 -9.490 1.00 73.12 97 ARG A O 1
ATOM 747 N N . PRO A 1 98 ? -9.102 -7.918 -10.522 1.00 63.19 98 PRO A N 1
ATOM 748 C CA . PRO A 1 98 ? -10.505 -8.315 -10.708 1.00 63.19 98 PRO A CA 1
ATOM 749 C C . PRO A 1 98 ? -10.731 -9.714 -11.317 1.00 63.19 98 PRO A C 1
ATOM 751 O O . PRO A 1 98 ? -11.790 -10.299 -11.129 1.00 63.19 98 PRO A O 1
ATOM 754 N N . PHE A 1 99 ? -9.742 -10.262 -12.036 1.00 63.41 99 PHE A N 1
ATOM 755 C CA . PHE A 1 99 ? -9.816 -11.573 -12.703 1.00 63.41 99 PHE A CA 1
ATOM 756 C C . PHE A 1 99 ? -8.780 -12.584 -12.211 1.00 63.41 99 PHE A C 1
ATOM 758 O O . PHE A 1 99 ? -8.629 -13.641 -12.826 1.00 63.41 99 PHE A O 1
ATOM 765 N N . ARG A 1 100 ? -8.006 -12.255 -11.172 1.00 71.25 100 ARG A N 1
ATOM 766 C CA . ARG A 1 100 ? -6.935 -13.125 -10.687 1.00 71.25 100 ARG A CA 1
ATOM 767 C C . ARG A 1 100 ? -6.617 -12.849 -9.224 1.00 71.25 100 ARG A C 1
ATOM 769 O O . ARG A 1 100 ? -6.302 -11.716 -8.864 1.00 71.25 100 ARG A O 1
ATOM 776 N N . GLU A 1 101 ? -6.617 -13.908 -8.428 1.00 72.69 101 GLU A N 1
ATOM 777 C CA . GLU A 1 101 ? -6.088 -13.873 -7.068 1.00 72.69 101 GLU A CA 1
ATOM 778 C C . GLU A 1 101 ? -4.581 -13.579 -7.076 1.00 72.69 101 GLU A C 1
ATOM 780 O O . GLU A 1 101 ? -3.854 -13.964 -7.999 1.00 72.69 101 GLU A O 1
ATOM 785 N N . ALA A 1 102 ? -4.117 -12.872 -6.050 1.00 84.06 102 ALA A N 1
ATOM 786 C CA . ALA A 1 102 ? -2.694 -12.680 -5.822 1.00 84.06 102 ALA A CA 1
ATOM 787 C C . ALA A 1 102 ? -2.023 -14.031 -5.543 1.00 84.06 102 ALA A C 1
ATOM 789 O O . ALA A 1 102 ? -2.586 -14.865 -4.834 1.00 84.06 102 ALA A O 1
ATOM 790 N N . CYS A 1 103 ? -0.816 -14.248 -6.063 1.00 87.94 103 CYS A N 1
ATOM 791 C CA . CYS A 1 103 ? 0.015 -15.346 -5.580 1.00 87.94 103 CYS A CA 1
ATOM 792 C C . CYS A 1 103 ? 0.853 -14.897 -4.380 1.00 87.94 103 CYS A C 1
ATOM 794 O O . CYS A 1 103 ? 1.221 -13.725 -4.268 1.00 87.94 103 CYS A O 1
ATOM 796 N N . ASP A 1 104 ? 1.197 -15.844 -3.512 1.00 90.44 104 ASP A N 1
ATOM 797 C CA . ASP A 1 104 ? 2.135 -15.599 -2.420 1.00 90.44 104 ASP A CA 1
ATOM 798 C C . ASP A 1 104 ? 3.551 -15.253 -2.930 1.00 90.44 104 ASP A C 1
ATOM 800 O O . ASP A 1 104 ? 3.899 -15.439 -4.105 1.00 90.44 104 ASP A O 1
ATOM 804 N N . HIS A 1 105 ? 4.368 -14.723 -2.017 1.00 92.25 105 HIS A N 1
ATOM 805 C CA . HIS A 1 105 ? 5.743 -14.302 -2.284 1.00 92.25 105 HIS A CA 1
ATOM 806 C C . HIS A 1 105 ? 6.605 -15.440 -2.851 1.00 92.25 105 HIS A C 1
ATOM 808 O O . HIS A 1 105 ? 7.270 -15.257 -3.869 1.00 92.25 105 HIS A O 1
ATOM 814 N N . GLU A 1 106 ? 6.549 -16.634 -2.255 1.00 92.88 106 GLU A N 1
ATOM 815 C CA . GLU A 1 106 ? 7.351 -17.789 -2.681 1.00 92.88 106 GLU A CA 1
ATOM 816 C C . GLU A 1 106 ? 6.986 -18.258 -4.096 1.00 92.88 106 GLU A C 1
ATOM 818 O O . GLU A 1 106 ? 7.834 -18.663 -4.894 1.00 92.88 106 GLU A O 1
ATOM 823 N N . THR A 1 107 ? 5.705 -18.209 -4.445 1.00 94.31 107 THR A N 1
ATOM 824 C CA . THR A 1 107 ? 5.201 -18.541 -5.774 1.00 94.31 107 THR A CA 1
ATOM 825 C C . THR A 1 107 ? 5.629 -17.497 -6.795 1.00 94.31 107 THR A C 1
ATOM 827 O O . THR A 1 107 ? 6.084 -17.880 -7.876 1.00 94.31 107 THR A O 1
ATOM 830 N N . ALA A 1 108 ? 5.557 -16.208 -6.455 1.00 95.25 108 ALA A N 1
ATOM 831 C CA . ALA A 1 108 ? 6.058 -15.133 -7.307 1.00 95.25 108 ALA A CA 1
ATOM 832 C C . ALA A 1 108 ? 7.565 -15.281 -7.578 1.00 95.25 108 ALA A C 1
ATOM 834 O O . ALA A 1 108 ? 7.978 -15.223 -8.739 1.00 95.25 108 ALA A O 1
ATOM 835 N N . LEU A 1 109 ? 8.371 -15.555 -6.544 1.00 96.19 109 LEU A N 1
ATOM 836 C CA . LEU A 1 109 ? 9.810 -15.796 -6.690 1.00 96.19 109 LEU A CA 1
ATOM 837 C C . LEU A 1 109 ? 10.094 -16.997 -7.595 1.00 96.19 109 LEU A C 1
ATOM 839 O O . LEU A 1 109 ? 10.836 -16.860 -8.563 1.00 96.19 109 LEU A O 1
ATOM 843 N N . ARG A 1 110 ? 9.421 -18.137 -7.386 1.00 96.94 110 ARG A N 1
ATOM 844 C CA . ARG A 1 110 ? 9.584 -19.318 -8.257 1.00 96.94 110 ARG A CA 1
ATOM 845 C C . ARG A 1 110 ? 9.243 -19.030 -9.719 1.00 96.94 110 ARG A C 1
ATOM 847 O O . ARG A 1 110 ? 9.850 -19.620 -10.613 1.00 96.94 110 ARG A O 1
ATOM 854 N N . ILE A 1 111 ? 8.248 -18.182 -9.989 1.00 96.75 111 ILE A N 1
ATOM 855 C CA . ILE A 1 111 ? 7.912 -17.765 -11.359 1.00 96.75 111 ILE A CA 1
ATOM 856 C C . ILE A 1 111 ? 9.035 -16.898 -11.937 1.00 96.75 111 ILE A C 1
ATOM 858 O O . ILE A 1 111 ? 9.472 -17.162 -13.056 1.00 96.75 111 ILE A O 1
ATOM 862 N N . ILE A 1 112 ? 9.523 -15.914 -11.177 1.00 97.88 112 ILE A N 1
ATOM 863 C CA . ILE A 1 112 ? 10.613 -15.016 -11.585 1.00 97.88 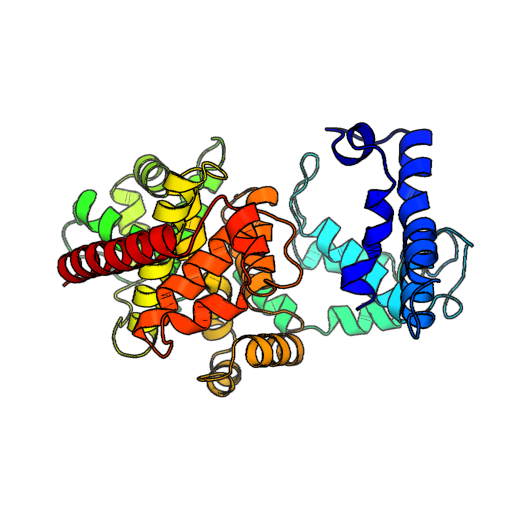112 ILE A CA 1
ATOM 864 C C . ILE A 1 112 ? 11.894 -15.802 -11.875 1.00 97.88 112 ILE A C 1
ATOM 866 O O . ILE A 1 112 ? 12.478 -15.641 -12.944 1.00 97.88 112 ILE A O 1
ATOM 870 N N . GLU A 1 113 ? 12.292 -16.707 -10.983 1.00 97.94 113 GLU A N 1
ATOM 871 C CA . GLU A 1 113 ? 13.474 -17.556 -11.152 1.00 97.94 113 GLU A CA 1
ATOM 872 C C . GLU A 1 113 ? 13.375 -18.429 -12.407 1.00 97.94 113 GLU A C 1
ATOM 874 O O . GLU A 1 113 ? 14.328 -18.526 -13.179 1.00 97.94 113 GLU A O 1
ATOM 879 N N . ARG A 1 114 ? 12.203 -19.025 -12.668 1.00 97.94 114 ARG A N 1
ATOM 880 C CA . ARG A 1 114 ? 11.962 -19.828 -13.882 1.00 97.94 114 ARG A CA 1
ATOM 881 C C . ARG A 1 114 ? 12.037 -19.018 -15.172 1.00 97.94 114 ARG A C 1
ATOM 883 O O . ARG A 1 114 ? 12.254 -19.607 -16.227 1.00 97.94 114 ARG A O 1
ATOM 890 N N . GLN A 1 115 ? 11.800 -17.713 -15.094 1.00 97.88 115 GLN A N 1
ATOM 891 C CA . GLN A 1 115 ? 11.846 -16.785 -16.222 1.00 97.88 115 GLN A CA 1
ATOM 892 C C . GLN A 1 115 ? 13.171 -16.006 -16.292 1.00 97.88 115 GLN A C 1
ATOM 894 O O . GLN A 1 115 ? 13.305 -15.097 -17.117 1.00 97.88 115 GLN A O 1
ATOM 899 N N . SER A 1 116 ? 14.154 -16.361 -15.457 1.00 97.88 116 SER A N 1
ATOM 900 C CA . SER A 1 116 ? 15.522 -15.852 -15.552 1.00 97.88 116 SER A CA 1
ATOM 901 C C . SER A 1 116 ? 16.141 -16.226 -16.904 1.00 97.88 116 SER A C 1
ATOM 903 O O . SER A 1 116 ? 15.860 -17.300 -17.433 1.00 97.88 116 SER A O 1
ATOM 905 N N . ASP A 1 117 ? 16.928 -15.320 -17.488 1.00 96.94 117 ASP A N 1
ATOM 906 C CA . ASP A 1 117 ? 17.492 -15.396 -18.851 1.00 96.94 117 ASP A CA 1
ATOM 907 C C . ASP A 1 117 ? 16.467 -15.352 -20.004 1.00 96.94 117 ASP A C 1
ATOM 909 O O . ASP A 1 117 ? 16.859 -15.175 -21.158 1.00 96.94 117 ASP A O 1
ATOM 913 N N . ALA A 1 118 ? 15.166 -15.463 -19.717 1.00 97.62 118 ALA A N 1
ATOM 914 C CA . ALA A 1 118 ? 14.091 -15.338 -20.699 1.00 97.62 118 ALA A CA 1
ATOM 915 C C . ALA A 1 118 ? 13.420 -13.963 -20.605 1.00 97.62 118 ALA A C 1
ATOM 917 O O . ALA A 1 118 ? 13.733 -13.044 -21.361 1.00 97.62 118 ALA A O 1
ATOM 918 N N . GLN A 1 119 ? 12.520 -13.796 -19.638 1.00 97.88 119 GLN A N 1
ATOM 919 C CA . GLN A 1 119 ? 11.833 -12.532 -19.410 1.00 97.88 119 GLN A CA 1
ATOM 920 C C . GLN A 1 119 ? 12.706 -11.566 -18.603 1.00 97.88 119 GLN A C 1
ATOM 922 O O . GLN A 1 119 ? 12.789 -10.383 -18.934 1.00 97.88 119 GLN A O 1
ATOM 927 N N . PHE A 1 120 ? 13.390 -12.075 -17.575 1.00 98.62 120 PHE A N 1
ATOM 928 C CA . PHE A 1 120 ? 14.092 -11.258 -16.590 1.00 98.62 120 PHE A CA 1
ATOM 929 C C . PHE A 1 120 ? 15.610 -11.409 -16.671 1.00 98.62 120 PHE A C 1
ATOM 931 O O . PHE A 1 120 ? 16.144 -12.493 -16.905 1.00 98.62 120 PHE A O 1
ATOM 938 N N . ASP A 1 121 ? 16.307 -10.309 -16.396 1.00 98.56 121 ASP A N 1
ATOM 939 C CA . ASP A 1 121 ? 17.758 -10.289 -16.228 1.00 98.56 121 ASP A CA 1
ATOM 940 C C . ASP A 1 121 ? 18.183 -11.119 -15.003 1.00 98.56 121 ASP A C 1
ATOM 942 O O . ASP A 1 121 ? 17.766 -10.793 -13.887 1.00 98.56 121 ASP A O 1
ATOM 946 N N . PRO A 1 122 ? 19.052 -12.137 -15.153 1.00 98.44 122 PRO A N 1
ATOM 947 C CA . PRO A 1 122 ? 19.519 -12.953 -14.034 1.00 98.44 122 PRO A CA 1
ATOM 948 C C . PRO A 1 122 ? 20.186 -12.174 -12.902 1.00 98.44 122 PRO A C 1
ATOM 950 O O . PRO A 1 122 ? 20.111 -12.590 -11.749 1.00 98.44 122 PRO A O 1
ATOM 953 N N . SER A 1 123 ? 20.870 -11.068 -13.204 1.00 98.25 123 SER A N 1
ATOM 954 C CA . SER A 1 123 ? 21.498 -10.230 -12.179 1.00 98.25 123 SER A CA 1
ATOM 955 C C . SER A 1 123 ? 20.463 -9.514 -11.315 1.00 98.25 123 SER A C 1
ATOM 957 O O . SER A 1 123 ? 20.613 -9.483 -10.095 1.00 98.25 123 SER A O 1
ATOM 959 N N . VAL A 1 124 ? 19.383 -9.028 -11.931 1.00 98.12 124 VAL A N 1
ATOM 960 C CA . VAL A 1 124 ? 18.259 -8.398 -11.229 1.00 98.12 124 VAL A CA 1
ATOM 961 C C . VAL A 1 124 ? 17.465 -9.448 -10.455 1.00 98.12 124 VAL A C 1
ATOM 963 O O . VAL A 1 124 ? 17.114 -9.201 -9.308 1.00 98.12 124 VAL A O 1
ATOM 966 N N . VAL A 1 125 ? 17.245 -10.638 -11.030 1.00 98.31 125 VAL A N 1
ATOM 967 C CA . VAL A 1 125 ? 16.594 -11.762 -10.332 1.00 98.31 125 VAL A CA 1
ATOM 968 C C . VAL A 1 125 ? 17.344 -12.117 -9.050 1.00 98.31 125 VAL A C 1
ATOM 970 O O . VAL A 1 125 ? 16.719 -12.184 -7.996 1.00 98.31 125 VAL A O 1
ATOM 973 N N . ARG A 1 126 ? 18.673 -12.294 -9.118 1.00 97.62 126 ARG A N 1
ATOM 974 C CA . ARG A 1 126 ? 19.488 -12.593 -7.929 1.00 97.62 126 ARG A CA 1
ATOM 975 C C . ARG A 1 126 ? 19.354 -11.507 -6.866 1.00 97.62 126 ARG A C 1
ATOM 977 O O . ARG A 1 126 ? 18.993 -11.821 -5.741 1.00 97.62 126 ARG A O 1
ATOM 984 N N . ALA A 1 127 ? 19.561 -10.245 -7.247 1.00 95.62 127 ALA A N 1
ATOM 985 C CA . ALA A 1 127 ? 19.459 -9.124 -6.316 1.00 95.62 127 ALA A CA 1
ATOM 986 C C . ALA A 1 127 ? 18.065 -9.022 -5.672 1.00 95.62 127 ALA A C 1
ATOM 988 O O . ALA A 1 127 ? 17.953 -8.729 -4.489 1.00 95.62 127 ALA A O 1
ATOM 989 N N . PHE A 1 128 ? 17.000 -9.292 -6.433 1.00 95.38 128 PHE A N 1
ATOM 990 C CA . PHE A 1 128 ? 15.634 -9.266 -5.917 1.00 95.38 128 PHE A CA 1
ATOM 991 C C . PHE A 1 128 ? 15.353 -10.410 -4.933 1.00 95.38 128 PHE A C 1
ATOM 993 O O . PHE A 1 128 ? 14.701 -10.196 -3.915 1.00 95.38 128 PHE A O 1
ATOM 1000 N N . CYS A 1 129 ? 15.858 -11.616 -5.209 1.00 93.62 129 CYS A N 1
ATOM 1001 C CA . CYS A 1 129 ? 15.686 -12.772 -4.321 1.00 93.62 129 CYS A CA 1
ATOM 1002 C C . CYS A 1 129 ? 16.478 -12.640 -3.009 1.00 93.62 129 CYS A C 1
ATOM 1004 O O . CYS A 1 129 ? 16.137 -13.289 -2.026 1.00 93.62 129 CYS A O 1
ATOM 1006 N N . GLU A 1 130 ? 17.512 -11.796 -2.981 1.00 92.44 130 GLU A N 1
ATOM 1007 C CA . GLU A 1 130 ? 18.323 -11.499 -1.793 1.00 92.44 130 GLU A CA 1
ATOM 1008 C C . GLU A 1 130 ? 17.681 -10.442 -0.863 1.00 92.44 130 GLU A C 1
ATOM 1010 O O . GLU A 1 130 ? 18.249 -10.115 0.178 1.00 92.44 130 GLU A O 1
ATOM 1015 N N . LEU A 1 131 ? 16.492 -9.909 -1.187 1.00 91.69 131 LEU A N 1
ATOM 1016 C CA . LEU A 1 131 ? 15.770 -8.944 -0.343 1.00 91.69 131 LEU A CA 1
ATOM 1017 C C . LEU A 1 131 ? 15.099 -9.620 0.869 1.00 91.69 131 LEU A C 1
ATOM 1019 O O . LEU A 1 131 ? 13.878 -9.787 0.915 1.00 91.69 131 LEU A O 1
ATOM 1023 N N . GLU A 1 132 ? 15.893 -9.973 1.881 1.00 90.62 132 GLU A N 1
ATOM 1024 C CA . GLU A 1 132 ? 15.429 -10.645 3.108 1.00 90.62 132 GLU A CA 1
ATOM 1025 C C . GLU A 1 132 ? 14.307 -9.879 3.827 1.00 90.62 132 GLU A C 1
ATOM 1027 O O . GLU A 1 132 ? 13.324 -10.480 4.266 1.00 90.62 132 GLU A O 1
ATOM 1032 N N . SER A 1 133 ? 14.398 -8.546 3.895 1.00 91.88 133 SER A N 1
ATOM 1033 C CA . SER A 1 133 ? 13.364 -7.712 4.520 1.00 91.88 133 SER A CA 1
ATOM 1034 C C . SER A 1 133 ? 12.005 -7.873 3.837 1.00 91.88 133 SER A C 1
ATOM 1036 O O . SER A 1 133 ? 10.986 -7.994 4.516 1.00 91.88 133 SER A O 1
ATOM 1038 N N . LEU A 1 134 ? 11.976 -7.945 2.501 1.00 91.69 134 LEU A N 1
ATOM 1039 C CA . LEU A 1 134 ? 10.738 -8.155 1.751 1.00 91.69 134 LEU A CA 1
ATOM 1040 C C . LEU A 1 134 ? 10.134 -9.530 2.058 1.00 91.69 134 LEU A C 1
ATOM 1042 O O . LEU A 1 134 ? 8.920 -9.632 2.244 1.00 91.69 134 LEU A O 1
ATOM 1046 N N . ALA A 1 135 ? 10.967 -10.569 2.150 1.00 91.12 135 ALA A N 1
ATOM 1047 C CA . ALA A 1 135 ? 10.523 -11.912 2.508 1.00 91.12 135 ALA A CA 1
ATOM 1048 C C . ALA A 1 135 ? 9.920 -11.950 3.922 1.00 91.12 135 ALA A C 1
ATOM 1050 O O . ALA A 1 135 ? 8.837 -12.505 4.108 1.00 91.12 135 ALA A O 1
ATOM 1051 N N . LEU A 1 136 ? 10.561 -11.299 4.899 1.00 90.88 136 LEU A N 1
ATOM 1052 C CA . LEU A 1 136 ? 10.063 -11.204 6.275 1.00 90.88 136 LEU A CA 1
ATOM 1053 C C . LEU A 1 136 ? 8.728 -10.452 6.360 1.00 90.88 136 LEU A C 1
ATOM 1055 O O . LEU A 1 136 ? 7.795 -10.935 7.003 1.00 90.88 136 LEU A O 1
ATOM 1059 N N . ILE A 1 137 ? 8.603 -9.311 5.671 1.00 92.12 137 ILE A N 1
ATOM 1060 C CA . ILE A 1 137 ? 7.347 -8.547 5.607 1.00 92.12 137 ILE A CA 1
ATOM 1061 C C . ILE A 1 137 ? 6.238 -9.408 4.998 1.00 92.12 137 ILE A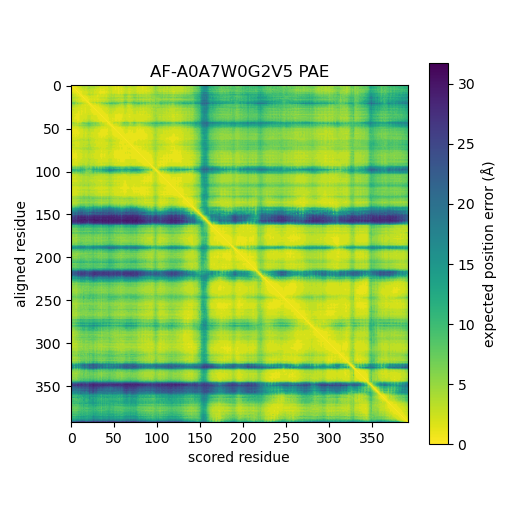 C 1
ATOM 1063 O O . ILE A 1 137 ? 5.147 -9.510 5.554 1.00 92.12 137 ILE A O 1
ATOM 1067 N N . ARG A 1 138 ? 6.505 -10.068 3.864 1.00 90.81 138 ARG A N 1
ATOM 1068 C CA . ARG A 1 138 ? 5.500 -10.892 3.180 1.00 90.81 138 ARG A CA 1
ATOM 1069 C C . ARG A 1 138 ? 5.115 -12.135 3.974 1.00 90.81 138 ARG A C 1
ATOM 1071 O O . ARG A 1 138 ? 3.938 -12.480 3.975 1.00 90.81 138 ARG A O 1
ATOM 1078 N N . ALA A 1 139 ? 6.056 -12.753 4.683 1.00 88.06 139 ALA A N 1
ATOM 1079 C CA . ALA A 1 139 ? 5.768 -13.856 5.592 1.00 88.06 139 ALA A CA 1
ATOM 1080 C C . ALA A 1 139 ? 4.843 -13.419 6.735 1.00 88.06 139 ALA A C 1
ATOM 1082 O O . ALA A 1 139 ? 3.936 -14.155 7.098 1.00 88.06 139 ALA A O 1
ATOM 1083 N N . ARG A 1 140 ? 5.014 -12.201 7.265 1.00 86.25 140 ARG A N 1
ATOM 1084 C CA . ARG A 1 140 ? 4.148 -11.661 8.325 1.00 86.25 140 ARG A CA 1
ATOM 1085 C C . ARG A 1 140 ? 2.730 -11.360 7.860 1.00 86.25 140 ARG A C 1
ATOM 1087 O O . ARG A 1 140 ? 1.826 -11.408 8.685 1.00 86.25 140 ARG A O 1
ATOM 1094 N N . LEU A 1 141 ? 2.530 -11.089 6.574 1.00 87.12 141 LEU A N 1
ATOM 1095 C CA . LEU A 1 141 ? 1.217 -10.835 5.976 1.00 87.12 141 LEU A CA 1
ATOM 1096 C C . LEU A 1 141 ? 0.487 -12.112 5.528 1.00 87.12 141 LEU A C 1
ATOM 1098 O O . LEU A 1 141 ? -0.647 -12.022 5.051 1.00 87.12 141 LEU A O 1
ATOM 1102 N N . ALA A 1 142 ? 1.118 -13.284 5.653 1.00 83.25 142 ALA A N 1
ATOM 1103 C CA . ALA A 1 142 ? 0.518 -14.550 5.261 1.00 83.25 142 ALA A CA 1
ATOM 1104 C C . ALA A 1 142 ? -0.770 -14.832 6.069 1.00 83.25 142 ALA A C 1
ATOM 1106 O O . ALA A 1 142 ? -0.866 -14.451 7.234 1.00 83.25 142 ALA A O 1
ATOM 1107 N N . PRO A 1 143 ? -1.790 -15.492 5.489 1.00 74.25 143 PRO A N 1
ATOM 1108 C CA . PRO A 1 143 ? -3.086 -15.673 6.154 1.00 74.25 143 PRO A CA 1
ATOM 1109 C C . PRO A 1 143 ? -3.020 -16.338 7.541 1.00 74.25 143 PRO A C 1
ATOM 1111 O O . PRO A 1 143 ? -3.844 -16.062 8.408 1.00 74.25 143 PRO A O 1
ATOM 1114 N N . ASP A 1 144 ? -2.043 -17.210 7.777 1.00 71.62 144 ASP A N 1
ATOM 1115 C CA . ASP A 1 144 ? -1.865 -17.960 9.021 1.00 71.62 144 ASP A CA 1
ATOM 1116 C C . ASP A 1 144 ? -1.091 -17.202 10.112 1.00 71.62 144 ASP A C 1
ATOM 1118 O O . ASP A 1 144 ? -1.102 -17.621 11.272 1.00 71.62 144 ASP A O 1
ATOM 1122 N N . THR A 1 145 ? -0.477 -16.061 9.792 1.00 72.19 145 THR A N 1
ATOM 1123 C CA . THR A 1 145 ? 0.350 -15.290 10.735 1.00 72.19 145 THR A CA 1
ATOM 1124 C C . THR A 1 145 ? -0.394 -14.147 11.424 1.00 72.19 145 THR A C 1
ATOM 1126 O O . THR A 1 145 ? 0.136 -13.571 12.374 1.00 72.19 145 THR A O 1
ATOM 1129 N N . TRP A 1 146 ? -1.642 -13.852 11.036 1.00 70.50 146 TRP A N 1
ATOM 1130 C CA . TRP A 1 146 ? -2.426 -12.720 11.561 1.00 70.50 146 TRP A CA 1
ATOM 1131 C C . TRP A 1 146 ? -2.629 -12.738 13.082 1.00 70.50 146 TRP A C 1
ATOM 1133 O O . TRP A 1 146 ? -2.596 -11.694 13.730 1.00 70.50 146 TRP A O 1
ATOM 1143 N N . GLY A 1 147 ? -2.747 -13.926 13.681 1.00 57.66 147 GLY A N 1
ATOM 1144 C CA . GLY A 1 147 ? -2.874 -14.082 15.135 1.00 57.66 147 GLY A CA 1
ATOM 1145 C C . GLY A 1 147 ? -1.622 -13.704 15.943 1.00 57.66 147 GLY A C 1
ATOM 1146 O O . GLY A 1 147 ? -1.736 -13.534 17.151 1.00 57.66 147 GLY A O 1
ATOM 1147 N N . GLY A 1 148 ? -0.460 -13.574 15.291 1.00 59.28 148 GLY A N 1
ATOM 1148 C CA . GLY A 1 148 ? 0.818 -13.145 15.878 1.00 59.28 148 GLY A CA 1
ATOM 1149 C C . GLY A 1 148 ? 1.482 -12.012 15.086 1.00 59.28 148 GLY A C 1
ATOM 1150 O O . GLY A 1 148 ? 2.683 -11.775 15.212 1.00 59.28 148 GLY A O 1
ATOM 1151 N N . LEU A 1 149 ? 0.712 -11.316 14.239 1.00 61.72 149 LEU A N 1
ATOM 1152 C CA . LEU A 1 149 ? 1.223 -10.306 13.303 1.00 61.72 149 LEU A CA 1
ATOM 1153 C C . LEU A 1 149 ? 1.909 -9.151 14.036 1.00 61.72 149 LEU A C 1
ATOM 1155 O O . LEU A 1 149 ? 2.836 -8.545 13.509 1.00 61.72 149 LEU A O 1
ATOM 1159 N N . PHE A 1 150 ? 1.488 -8.904 15.280 1.00 54.09 150 PHE A N 1
ATOM 1160 C CA . PHE A 1 150 ? 2.002 -7.821 16.102 1.00 54.09 150 PHE A CA 1
ATOM 1161 C C . PHE A 1 150 ? 2.194 -8.180 17.597 1.00 54.09 150 PHE A C 1
ATOM 1163 O O . PHE A 1 150 ? 2.186 -7.276 18.439 1.00 54.09 150 PHE A O 1
ATOM 1170 N N . ASN A 1 151 ? 2.286 -9.471 17.957 1.00 53.19 151 ASN A N 1
ATOM 1171 C CA . ASN A 1 151 ? 2.611 -9.941 19.317 1.00 53.19 151 ASN A CA 1
ATOM 1172 C C . ASN A 1 151 ? 3.150 -11.395 19.293 1.00 53.19 151 ASN A C 1
ATOM 1174 O O . ASN A 1 151 ? 2.676 -12.203 18.500 1.00 53.19 151 ASN A O 1
ATOM 1178 N N . ASP A 1 152 ? 4.083 -11.725 20.195 1.00 38.19 152 ASP A N 1
ATOM 1179 C CA . ASP A 1 152 ? 4.681 -13.063 20.395 1.00 38.19 152 ASP A CA 1
ATOM 1180 C C . ASP A 1 152 ? 4.125 -13.810 21.636 1.00 38.19 152 ASP A C 1
ATOM 1182 O O . ASP A 1 152 ? 4.600 -14.892 21.984 1.00 38.19 152 ASP A O 1
ATOM 1186 N N . SER A 1 153 ? 3.128 -13.262 22.342 1.00 39.72 153 SER A N 1
ATOM 1187 C CA . SER A 1 153 ? 2.617 -13.842 23.598 1.00 39.72 153 SER A CA 1
ATOM 1188 C C . SER A 1 153 ? 1.248 -14.523 23.467 1.00 39.72 153 SER A C 1
ATOM 1190 O O . SER A 1 153 ? 0.306 -13.985 22.897 1.00 39.72 153 SER A O 1
ATOM 1192 N N . THR A 1 154 ? 1.126 -15.726 24.038 1.00 31.64 154 THR A N 1
ATOM 1193 C CA . THR A 1 154 ? -0.138 -16.468 24.188 1.00 31.64 154 THR A CA 1
ATOM 1194 C C . THR A 1 154 ? -0.813 -16.118 25.513 1.00 31.64 154 THR A C 1
ATOM 1196 O O . THR A 1 154 ? -0.156 -16.191 26.554 1.00 31.64 154 THR A O 1
ATOM 1199 N N . PHE A 1 155 ? -2.113 -15.807 25.499 1.00 41.97 155 PHE A N 1
ATOM 1200 C CA . PHE A 1 155 ? -2.873 -15.430 26.697 1.00 41.97 155 PHE A CA 1
ATOM 1201 C C . PHE A 1 155 ? -3.970 -16.443 27.072 1.00 41.97 155 PHE A C 1
ATOM 1203 O O . PHE A 1 155 ? -4.518 -17.130 26.208 1.00 41.97 155 PHE A O 1
ATOM 1210 N N . ASP A 1 156 ? -4.273 -16.518 28.372 1.00 34.56 156 ASP A N 1
ATOM 1211 C CA . ASP A 1 156 ? -5.211 -17.454 29.005 1.00 34.56 156 ASP A CA 1
ATOM 1212 C C . ASP A 1 156 ? -6.562 -16.772 29.309 1.00 34.56 156 ASP A C 1
ATOM 1214 O O . ASP A 1 156 ? -6.616 -15.688 29.892 1.00 34.56 156 ASP A O 1
ATOM 1218 N N . LEU A 1 157 ? -7.668 -17.398 28.902 1.00 39.00 157 LEU A N 1
ATOM 1219 C CA . LEU A 1 157 ? -9.030 -16.857 29.002 1.00 39.00 157 LEU A CA 1
ATOM 1220 C C . LEU A 1 157 ? -9.654 -17.239 30.353 1.00 39.00 157 LEU A C 1
ATOM 1222 O O . LEU A 1 157 ? -10.182 -18.343 30.486 1.00 39.00 157 LEU A O 1
ATOM 1226 N N . THR A 1 158 ? -9.637 -16.346 31.351 1.00 40.69 158 THR A N 1
ATOM 1227 C CA . THR A 1 158 ? -10.263 -16.637 32.665 1.00 40.69 158 THR A CA 1
ATOM 1228 C C . THR A 1 158 ? -11.203 -15.572 33.248 1.00 40.69 158 THR A C 1
ATOM 1230 O O . THR A 1 158 ? -11.663 -15.751 34.373 1.00 40.69 158 THR A O 1
ATOM 1233 N N . GLU A 1 159 ? -11.630 -14.549 32.500 1.00 53.09 159 GLU A N 1
ATOM 1234 C CA . GLU A 1 159 ? -12.668 -13.606 32.971 1.00 53.09 159 GLU A CA 1
ATOM 1235 C C . GLU A 1 159 ? -13.917 -13.569 32.074 1.00 53.09 159 GLU A C 1
ATOM 1237 O O . GLU A 1 159 ? -13.909 -14.057 30.942 1.00 53.09 159 GLU A O 1
ATOM 1242 N N . GLN A 1 160 ? -15.032 -13.070 32.630 1.00 54.03 160 GLN A N 1
ATOM 1243 C CA . GLN A 1 160 ? -16.309 -12.942 31.917 1.00 54.03 160 GLN A CA 1
ATOM 1244 C C . GLN A 1 160 ? -16.099 -12.201 30.588 1.00 54.03 160 GLN A C 1
ATOM 1246 O O . GLN A 1 160 ? -15.404 -11.187 30.577 1.00 54.03 160 GLN A O 1
ATOM 1251 N N . PRO A 1 161 ? -16.681 -12.680 29.472 1.00 57.53 161 PRO A N 1
ATOM 1252 C CA . PRO A 1 161 ? -16.451 -12.059 28.180 1.00 57.53 161 PRO A CA 1
ATOM 1253 C C . PRO A 1 161 ? -16.986 -10.616 28.201 1.00 57.53 161 PRO A C 1
ATOM 1255 O O . PRO A 1 161 ? -18.144 -10.425 28.589 1.00 57.53 161 PRO A O 1
ATOM 1258 N N . PRO A 1 162 ? -16.174 -9.623 27.800 1.00 70.00 162 PRO A N 1
ATOM 1259 C CA . PRO A 1 162 ? -16.589 -8.223 27.758 1.00 70.00 162 PRO A CA 1
ATOM 1260 C C . PRO A 1 162 ? -17.815 -8.023 26.858 1.00 70.00 162 PRO A C 1
ATOM 1262 O O . PRO A 1 162 ? -18.077 -8.801 25.931 1.00 70.00 162 PRO A O 1
ATOM 1265 N N . GLU A 1 163 ? -18.596 -6.978 27.136 1.00 85.56 163 GLU A N 1
ATOM 1266 C CA . GLU A 1 163 ? -19.788 -6.670 26.344 1.00 85.56 163 GLU A CA 1
ATOM 1267 C C . GLU A 1 163 ? -19.410 -6.247 24.914 1.00 85.56 163 GLU A C 1
ATOM 1269 O O . GLU A 1 163 ? -18.356 -5.659 24.674 1.00 85.56 163 GLU A O 1
ATOM 1274 N N . PHE A 1 164 ? -20.307 -6.476 23.945 1.00 86.56 164 PHE A N 1
ATOM 1275 C CA . PHE A 1 164 ? -20.077 -6.098 22.541 1.00 86.56 164 PHE A CA 1
ATOM 1276 C C . PHE A 1 164 ? -19.647 -4.632 22.386 1.00 86.56 164 PHE A C 1
ATOM 1278 O O . PHE A 1 164 ? -18.744 -4.323 21.616 1.00 86.56 164 PHE A O 1
ATOM 1285 N N . THR A 1 165 ? -20.286 -3.728 23.132 1.00 87.56 165 THR A N 1
ATOM 1286 C CA . THR A 1 165 ? -20.020 -2.284 23.083 1.00 87.56 165 THR A CA 1
ATOM 1287 C C . THR A 1 165 ? -18.609 -1.931 23.551 1.00 87.56 165 THR A C 1
ATOM 1289 O O . THR A 1 165 ? -18.017 -0.983 23.038 1.00 87.56 165 THR A O 1
ATOM 1292 N N . GLU A 1 166 ? -18.079 -2.673 24.521 1.00 86.69 166 GLU A N 1
ATOM 1293 C CA . GLU A 1 166 ? -16.737 -2.480 25.069 1.00 86.69 166 GLU A CA 1
ATOM 1294 C C . GLU A 1 166 ? -15.681 -2.972 24.078 1.00 86.69 166 GLU A C 1
ATOM 1296 O O . GLU A 1 166 ? -14.829 -2.188 23.663 1.00 86.69 166 GLU A O 1
ATOM 1301 N N . LEU A 1 167 ? -15.840 -4.206 23.585 1.00 88.38 167 LEU A N 1
ATOM 1302 C CA . LEU A 1 167 ? -14.986 -4.776 22.540 1.00 88.38 167 LEU A CA 1
ATOM 1303 C C . LEU A 1 167 ? -14.938 -3.879 21.305 1.00 88.38 167 LEU A C 1
ATOM 1305 O O . LEU A 1 167 ? -13.864 -3.530 20.825 1.00 88.38 167 LEU A O 1
ATOM 1309 N N . ARG A 1 168 ? -16.108 -3.456 20.814 1.00 91.56 168 ARG A N 1
ATOM 1310 C CA . ARG A 1 168 ? -16.208 -2.546 19.671 1.00 91.56 168 ARG A CA 1
ATOM 1311 C C . ARG A 1 168 ? -15.420 -1.263 19.919 1.00 91.56 168 ARG A C 1
ATOM 1313 O O . ARG A 1 168 ? -14.684 -0.838 19.039 1.00 91.56 168 ARG A O 1
ATOM 1320 N N . ARG A 1 169 ? -15.577 -0.634 21.091 1.00 88.56 169 ARG A N 1
ATOM 1321 C CA . ARG A 1 169 ? -14.882 0.621 21.424 1.00 88.56 169 ARG A CA 1
ATOM 1322 C C . ARG A 1 169 ? -13.369 0.442 21.397 1.00 88.56 169 ARG A C 1
ATOM 1324 O O . ARG A 1 169 ? -12.671 1.310 20.879 1.00 88.56 169 ARG A O 1
ATOM 1331 N N . GLU A 1 170 ? -12.890 -0.671 21.935 1.00 88.19 170 GLU A N 1
ATOM 1332 C CA . GLU A 1 170 ? -11.475 -1.011 21.927 1.00 88.19 170 GLU A CA 1
ATOM 1333 C C . GLU A 1 170 ? -10.943 -1.179 20.498 1.00 88.19 170 GLU A C 1
ATOM 1335 O O . GLU A 1 170 ? -9.957 -0.544 20.133 1.00 88.19 170 GLU A O 1
ATOM 1340 N N . ILE A 1 171 ? -11.647 -1.961 19.676 1.00 91.00 171 ILE A N 1
ATOM 1341 C CA . ILE A 1 171 ? -11.270 -2.271 18.292 1.00 91.00 171 ILE A CA 1
ATOM 1342 C C . ILE A 1 171 ? -11.210 -1.012 17.430 1.00 91.00 171 ILE A C 1
ATOM 1344 O O . ILE A 1 171 ? -10.214 -0.785 16.754 1.00 91.00 171 ILE A O 1
ATOM 1348 N N . ILE A 1 172 ? -12.243 -0.165 17.462 1.00 91.81 172 ILE A N 1
ATOM 1349 C CA . ILE A 1 172 ? -12.295 1.035 16.607 1.00 91.81 172 ILE A CA 1
ATOM 1350 C C . ILE A 1 172 ? -11.304 2.125 17.030 1.00 91.81 172 ILE A C 1
ATOM 1352 O O . ILE A 1 172 ? -11.260 3.173 16.391 1.00 91.81 172 ILE A O 1
ATOM 1356 N N . SER A 1 173 ? -10.553 1.911 18.110 1.00 89.94 173 SER A N 1
ATOM 1357 C CA . SER A 1 173 ? -9.573 2.860 18.643 1.00 89.94 173 SER A CA 1
ATOM 1358 C C . SER A 1 173 ? -8.139 2.330 18.596 1.00 89.94 173 SER A C 1
ATOM 1360 O O . SER A 1 173 ? -7.220 3.045 18.987 1.00 89.94 173 SER A O 1
ATOM 1362 N N . ASP A 1 174 ? -7.937 1.087 18.152 1.00 90.25 174 ASP A N 1
ATOM 1363 C CA . ASP A 1 174 ? -6.625 0.457 18.040 1.00 90.25 174 ASP A CA 1
ATOM 1364 C C . ASP A 1 174 ? -6.429 -0.023 16.591 1.00 90.25 174 ASP A C 1
ATOM 1366 O O . ASP A 1 174 ? -7.157 -0.909 16.133 1.00 90.25 174 ASP A O 1
ATOM 1370 N N . PRO A 1 175 ? -5.458 0.539 15.850 1.00 92.69 175 PRO A N 1
ATOM 1371 C CA . PRO A 1 175 ? -5.259 0.217 14.438 1.00 92.69 175 PRO A CA 1
ATOM 1372 C C . PRO A 1 175 ? -4.925 -1.259 14.201 1.00 92.69 175 PRO A C 1
ATOM 1374 O O . PRO A 1 175 ? -5.295 -1.839 13.183 1.00 92.69 175 PRO A O 1
ATOM 1377 N N . VAL A 1 176 ? -4.261 -1.909 15.151 1.00 89.62 176 VAL A N 1
ATOM 1378 C CA . VAL A 1 176 ? -3.906 -3.318 15.020 1.00 89.62 176 VAL A CA 1
ATOM 1379 C C . VAL A 1 176 ? -5.117 -4.213 15.261 1.00 89.62 176 VAL A C 1
ATOM 1381 O O . VAL A 1 176 ? -5.354 -5.132 14.475 1.00 89.62 176 VAL A O 1
ATOM 1384 N N . LEU A 1 177 ? -5.911 -3.947 16.303 1.00 90.75 177 LEU A N 1
ATOM 1385 C CA . LEU A 1 177 ? -7.155 -4.692 16.528 1.00 90.75 177 LEU A CA 1
ATOM 1386 C C . LEU A 1 177 ? -8.127 -4.504 15.360 1.00 90.75 177 LEU A C 1
ATOM 1388 O O . LEU A 1 177 ? -8.707 -5.485 14.892 1.00 90.75 177 LEU A O 1
ATOM 1392 N N . ALA A 1 178 ? -8.262 -3.273 14.862 1.00 94.56 178 ALA A N 1
ATOM 1393 C CA . ALA A 1 178 ? -9.067 -2.953 13.690 1.00 94.56 178 ALA A CA 1
ATOM 1394 C C . ALA A 1 178 ? -8.631 -3.756 12.455 1.00 94.56 178 ALA A C 1
ATOM 1396 O O . ALA A 1 178 ? -9.475 -4.379 11.807 1.00 94.56 178 ALA A O 1
ATOM 1397 N N . ALA A 1 179 ? -7.327 -3.812 12.160 1.00 94.00 179 ALA A N 1
ATOM 1398 C CA . ALA A 1 179 ? -6.803 -4.602 11.047 1.00 94.00 179 ALA A CA 1
ATOM 1399 C C . ALA A 1 179 ? -7.120 -6.101 11.204 1.00 94.00 179 ALA A C 1
ATOM 1401 O O . ALA A 1 179 ? -7.634 -6.720 10.273 1.00 94.00 179 ALA A O 1
ATOM 1402 N N . CYS A 1 180 ? -6.896 -6.682 12.389 1.00 91.12 180 CYS A N 1
ATOM 1403 C CA . CYS A 1 180 ? -7.209 -8.092 12.654 1.00 91.12 180 CYS A CA 1
ATOM 1404 C C . CYS A 1 180 ? -8.706 -8.405 12.494 1.00 91.12 180 CYS A C 1
ATOM 1406 O O . CYS A 1 180 ? -9.071 -9.430 11.917 1.00 91.12 180 CYS A O 1
ATOM 1408 N N . VAL A 1 181 ? -9.578 -7.521 12.985 1.00 92.75 181 VAL A N 1
ATOM 1409 C CA . VAL A 1 181 ? -11.036 -7.667 12.874 1.00 92.75 181 VAL A CA 1
ATOM 1410 C C . VAL A 1 181 ? -11.496 -7.585 11.422 1.00 92.75 181 VAL A C 1
ATOM 1412 O O . VAL A 1 181 ? -12.289 -8.426 11.001 1.00 92.75 181 VAL A O 1
ATOM 1415 N N . LEU A 1 182 ? -10.976 -6.636 10.640 1.00 94.00 182 LEU A N 1
ATOM 1416 C CA . LEU A 1 182 ? -11.276 -6.538 9.209 1.00 94.00 182 LEU A CA 1
ATOM 1417 C C . LEU A 1 182 ? -10.824 -7.784 8.455 1.00 94.00 182 LEU A C 1
ATOM 1419 O O . LEU A 1 182 ? -11.608 -8.358 7.700 1.00 94.00 182 LEU A O 1
ATOM 1423 N N . HIS A 1 183 ? -9.590 -8.234 8.696 1.00 92.12 183 HIS A N 1
ATOM 1424 C CA . HIS A 1 183 ? -9.060 -9.438 8.073 1.00 92.12 183 HIS A CA 1
ATOM 1425 C C . HIS A 1 183 ? -9.938 -10.657 8.360 1.00 92.12 183 HIS A C 1
ATOM 1427 O O . HIS A 1 183 ? -10.374 -11.333 7.427 1.00 92.12 183 HIS A O 1
ATOM 1433 N N . GLU A 1 184 ? -10.272 -10.927 9.624 1.00 90.12 184 GLU A N 1
ATOM 1434 C CA . GLU A 1 184 ? -11.130 -12.068 9.952 1.00 90.12 184 GLU A CA 1
ATOM 1435 C C . GLU A 1 184 ? -12.550 -11.918 9.395 1.00 90.12 184 GLU A C 1
ATOM 1437 O O . GLU A 1 184 ? -13.110 -12.888 8.883 1.00 90.12 184 GLU A O 1
ATOM 1442 N N . ALA A 1 185 ? -13.141 -10.723 9.448 1.00 91.88 185 ALA A N 1
ATOM 1443 C CA . ALA A 1 185 ? -14.490 -10.495 8.937 1.00 91.88 185 ALA A CA 1
ATOM 1444 C C . ALA A 1 185 ? -14.588 -10.701 7.415 1.00 91.88 185 ALA A C 1
ATOM 1446 O O . ALA A 1 185 ? -15.605 -11.210 6.937 1.00 91.88 185 ALA A O 1
ATOM 1447 N N . ASN A 1 186 ? -13.541 -10.343 6.667 1.00 92.25 186 ASN A N 1
ATOM 1448 C CA . ASN A 1 186 ? -13.516 -10.426 5.205 1.00 92.25 186 ASN A CA 1
ATOM 1449 C C . ASN A 1 186 ? -13.001 -11.771 4.668 1.00 92.25 186 ASN A C 1
ATOM 1451 O O . ASN A 1 186 ? -13.271 -12.103 3.518 1.00 92.25 186 ASN A O 1
ATOM 1455 N N . THR A 1 187 ? -12.301 -12.569 5.479 1.00 85.56 187 THR A N 1
ATOM 1456 C CA . THR A 1 187 ? -11.807 -13.901 5.073 1.00 85.56 187 THR A CA 1
ATOM 1457 C C . THR A 1 187 ? -12.708 -15.046 5.530 1.00 85.56 187 THR A C 1
ATOM 1459 O O . THR A 1 187 ? -12.783 -16.084 4.871 1.00 85.56 187 THR A O 1
ATOM 1462 N N . ARG A 1 188 ? -13.405 -14.890 6.661 1.00 79.44 188 ARG A N 1
ATOM 1463 C CA . ARG A 1 188 ? -14.192 -15.970 7.276 1.00 79.44 188 ARG A CA 1
ATOM 1464 C C . ARG A 1 188 ? -15.529 -16.214 6.586 1.00 79.44 188 ARG A C 1
ATOM 1466 O O . ARG A 1 188 ? -16.031 -17.341 6.593 1.00 79.44 188 ARG A O 1
ATOM 1473 N N . TYR A 1 189 ? -16.133 -15.161 6.048 1.00 74.75 189 TYR A N 1
ATOM 1474 C CA . TYR A 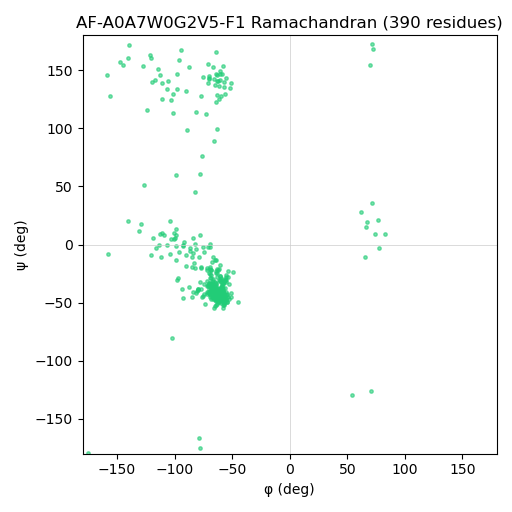1 189 ? -17.469 -15.206 5.472 1.00 74.75 189 TYR A CA 1
ATOM 1475 C C . TYR A 1 189 ? -17.400 -15.042 3.958 1.00 74.75 189 TYR A C 1
ATOM 1477 O O . TYR A 1 189 ? -16.680 -14.193 3.451 1.00 74.75 189 TYR A O 1
ATOM 1485 N N . ASN A 1 190 ? -18.205 -15.818 3.230 1.00 74.75 190 ASN A N 1
ATOM 1486 C CA . ASN A 1 190 ? -18.387 -15.647 1.788 1.00 74.75 190 ASN A CA 1
ATOM 1487 C C . ASN A 1 190 ? -19.329 -14.458 1.507 1.00 74.75 190 ASN A C 1
ATOM 1489 O O . ASN A 1 190 ? -20.434 -14.639 0.993 1.00 74.75 190 ASN A O 1
ATOM 1493 N N . ALA A 1 191 ? -18.921 -13.271 1.950 1.00 82.19 191 ALA A N 1
ATOM 1494 C CA . ALA A 1 191 ? -19.624 -12.001 1.819 1.00 82.19 191 ALA A CA 1
ATOM 1495 C C . ALA A 1 191 ? -18.742 -10.996 1.068 1.00 82.19 191 ALA A C 1
ATOM 1497 O O . ALA A 1 191 ? -17.533 -11.190 0.954 1.00 82.19 191 ALA A O 1
ATOM 1498 N N . GLU A 1 192 ? -19.339 -9.915 0.562 1.00 87.69 192 GLU A N 1
ATOM 1499 C CA . GLU A 1 192 ? -18.545 -8.821 0.001 1.00 87.69 192 GLU A CA 1
ATOM 1500 C C . GLU A 1 192 ? -17.645 -8.212 1.093 1.00 87.69 192 GLU A C 1
ATOM 1502 O O . GLU A 1 192 ? -18.111 -8.024 2.231 1.00 87.69 192 GLU A O 1
ATOM 1507 N N . PRO A 1 193 ? -16.364 -7.929 0.786 1.00 91.31 193 PRO A N 1
ATOM 1508 C CA . PRO A 1 193 ? -15.466 -7.291 1.736 1.00 91.31 193 PRO A CA 1
ATOM 1509 C C . PRO A 1 193 ? -16.028 -5.956 2.216 1.00 91.31 193 PRO A C 1
ATOM 1511 O O . PRO A 1 193 ? -16.572 -5.189 1.424 1.00 91.31 193 PRO A O 1
ATOM 1514 N N . THR A 1 194 ? -15.879 -5.678 3.506 1.00 94.31 194 THR A N 1
ATOM 1515 C CA . THR A 1 194 ? -16.267 -4.400 4.105 1.00 94.31 194 THR A CA 1
ATOM 1516 C C . THR A 1 194 ? -15.047 -3.677 4.661 1.00 94.31 194 THR A C 1
ATOM 1518 O O . THR A 1 194 ? -14.137 -4.308 5.206 1.00 94.31 194 THR A O 1
ATOM 1521 N N . ALA A 1 195 ? -15.028 -2.354 4.503 1.00 95.12 195 ALA A N 1
ATOM 1522 C CA . ALA A 1 195 ? -14.120 -1.455 5.211 1.00 95.12 195 ALA A CA 1
ATOM 1523 C C . ALA A 1 195 ? -14.800 -0.800 6.427 1.00 95.12 195 ALA A C 1
ATOM 1525 O O . ALA A 1 195 ? -14.157 -0.038 7.140 1.00 95.12 195 ALA A O 1
ATOM 1526 N N . ASP A 1 196 ? -16.079 -1.086 6.679 1.00 96.00 196 ASP A N 1
ATOM 1527 C CA . ASP A 1 196 ? -16.807 -0.604 7.848 1.00 96.00 196 ASP A CA 1
ATOM 1528 C C . ASP A 1 196 ? -16.476 -1.497 9.057 1.00 96.00 196 ASP A C 1
ATOM 1530 O O . ASP A 1 196 ? -16.790 -2.693 9.094 1.00 96.00 196 ASP A O 1
ATOM 1534 N N . LEU A 1 197 ? -15.810 -0.914 10.059 1.00 95.81 197 LEU A N 1
ATOM 1535 C CA . LEU A 1 197 ? -15.412 -1.626 11.274 1.00 95.81 197 LEU A CA 1
ATOM 1536 C C . LEU A 1 197 ? -16.607 -2.061 12.129 1.00 95.81 197 LEU A C 1
ATOM 1538 O O . LEU A 1 197 ? -16.519 -3.089 12.806 1.00 95.81 197 LEU A O 1
ATOM 1542 N N . ASP A 1 198 ? -17.721 -1.334 12.095 1.00 94.88 198 ASP A N 1
ATOM 1543 C CA . ASP A 1 198 ? -18.936 -1.706 12.818 1.00 94.88 198 ASP A CA 1
ATOM 1544 C C . ASP A 1 198 ? -19.608 -2.901 12.166 1.00 94.88 198 ASP A C 1
ATOM 1546 O O . ASP A 1 198 ? -20.015 -3.843 12.855 1.00 94.88 198 ASP A O 1
ATOM 1550 N N . GLU A 1 199 ? -19.665 -2.899 10.836 1.00 95.38 199 GLU A N 1
ATOM 1551 C CA . GLU A 1 199 ? -20.136 -4.047 10.077 1.00 95.38 199 GLU A CA 1
ATOM 1552 C C . GLU A 1 199 ? -19.235 -5.268 10.315 1.00 95.38 199 GLU A C 1
ATOM 1554 O O . GLU A 1 199 ? -19.737 -6.359 10.602 1.00 95.38 199 GLU A O 1
ATOM 1559 N N . ALA A 1 200 ? -17.909 -5.098 10.273 1.00 95.50 200 ALA A N 1
ATOM 1560 C CA . ALA A 1 200 ? -16.949 -6.164 10.556 1.00 95.50 200 ALA A CA 1
ATOM 1561 C C . ALA A 1 200 ? -17.127 -6.738 11.975 1.00 95.50 200 ALA A C 1
ATOM 1563 O O . ALA A 1 200 ? -17.207 -7.959 12.152 1.00 95.50 200 ALA A O 1
ATOM 1564 N N . CYS A 1 201 ? -17.283 -5.870 12.981 1.00 94.81 201 CYS A N 1
ATOM 1565 C CA . CYS A 1 201 ? -17.574 -6.278 14.354 1.00 94.81 201 CYS A CA 1
ATOM 1566 C C . CYS A 1 201 ? -18.890 -7.060 14.451 1.00 94.81 201 CYS A C 1
ATOM 1568 O O . CYS A 1 201 ? -18.948 -8.111 15.097 1.00 94.81 201 CYS A O 1
ATOM 1570 N N . ALA A 1 202 ? -19.948 -6.578 13.794 1.00 93.38 202 ALA A N 1
ATOM 1571 C CA . ALA A 1 202 ? -21.254 -7.227 13.792 1.00 93.38 202 ALA A CA 1
ATOM 1572 C C . ALA A 1 202 ? -21.218 -8.610 13.119 1.00 93.38 202 ALA A C 1
ATOM 1574 O O . ALA A 1 202 ? -21.848 -9.544 13.619 1.00 93.38 202 ALA A O 1
ATOM 1575 N N . ARG A 1 203 ? -20.451 -8.766 12.028 1.00 93.88 203 ARG A N 1
ATOM 1576 C CA . ARG A 1 203 ? -20.249 -10.049 11.332 1.00 93.88 203 ARG A CA 1
ATOM 1577 C C . ARG A 1 203 ? -19.572 -11.088 12.233 1.00 93.88 203 ARG A C 1
ATOM 1579 O O . ARG A 1 203 ? -19.942 -12.260 12.196 1.00 93.88 203 ARG A O 1
ATOM 1586 N N . LEU A 1 204 ? -18.582 -10.696 13.036 1.00 90.62 204 LEU A N 1
ATOM 1587 C CA . LEU A 1 204 ? -17.844 -11.620 13.910 1.00 90.62 204 LEU A CA 1
ATOM 1588 C C . LEU A 1 204 ? -18.594 -11.948 15.209 1.00 90.62 204 LEU A C 1
ATOM 1590 O O . LEU A 1 204 ? -18.611 -13.101 15.638 1.00 90.62 204 LEU A O 1
ATOM 1594 N N . GLY A 1 205 ? -19.241 -10.957 15.824 1.00 89.69 205 GLY A N 1
ATOM 1595 C CA . GLY A 1 205 ? -19.939 -11.120 17.098 1.00 89.69 205 GLY A CA 1
ATOM 1596 C C . GLY A 1 205 ? -19.008 -11.282 18.311 1.00 89.69 205 GLY A C 1
ATOM 1597 O O . GLY A 1 205 ? -17.802 -11.493 18.199 1.00 89.69 205 GLY A O 1
ATOM 1598 N N . VAL A 1 206 ? -19.587 -11.183 19.513 1.00 88.06 206 VAL A N 1
ATOM 1599 C CA . VAL A 1 206 ? -18.856 -11.033 20.793 1.00 88.06 206 VAL A CA 1
ATOM 1600 C C . VAL A 1 206 ? -17.801 -12.112 21.031 1.00 88.06 206 VAL A C 1
ATOM 1602 O O . VAL A 1 206 ? -16.685 -11.796 21.429 1.00 88.06 206 VAL A O 1
ATOM 1605 N N . ALA A 1 207 ? -18.135 -13.383 20.787 1.00 83.69 207 ALA A N 1
ATOM 1606 C CA . ALA A 1 207 ? -17.233 -14.495 21.084 1.00 83.69 207 ALA A CA 1
ATOM 1607 C C . ALA A 1 207 ? -15.934 -14.425 20.262 1.00 83.69 207 ALA A C 1
ATOM 1609 O O . ALA A 1 207 ? -14.849 -14.646 20.796 1.00 83.69 207 ALA A O 1
ATOM 1610 N N . HIS A 1 208 ? -16.040 -14.086 18.976 1.00 87.06 208 HIS A N 1
ATOM 1611 C CA . HIS A 1 208 ? -14.888 -13.960 18.085 1.00 87.06 208 HIS A CA 1
ATOM 1612 C C . HIS A 1 208 ? -14.088 -12.698 18.351 1.00 87.06 208 HIS A C 1
ATOM 1614 O O . HIS A 1 208 ? -12.864 -12.770 18.425 1.00 87.06 208 HIS A O 1
ATOM 1620 N N . LEU A 1 209 ? -14.767 -11.571 18.563 1.00 89.62 209 LEU A N 1
ATOM 1621 C CA . LEU A 1 209 ? -14.107 -10.321 18.932 1.00 89.62 209 LEU A CA 1
ATOM 1622 C C . LEU A 1 209 ? -13.308 -10.476 20.232 1.00 89.62 209 LEU A C 1
ATOM 1624 O O . LEU A 1 209 ? -12.136 -10.114 20.274 1.00 89.62 209 LEU A O 1
ATOM 1628 N N . GLY A 1 210 ? -13.892 -11.113 21.251 1.00 85.94 210 GLY A N 1
ATOM 1629 C CA . GLY A 1 210 ? -13.197 -11.421 22.500 1.00 85.94 210 GLY A CA 1
ATOM 1630 C C . GLY A 1 210 ? -11.974 -12.318 22.296 1.00 85.94 210 GLY A C 1
ATOM 1631 O O . GLY A 1 210 ? -10.937 -12.082 22.904 1.00 85.94 210 GLY A O 1
ATOM 1632 N N . ALA A 1 211 ? -12.045 -13.302 21.393 1.00 83.50 211 ALA A N 1
ATOM 1633 C CA . ALA A 1 211 ? -10.900 -14.151 21.063 1.00 83.50 211 ALA A CA 1
ATOM 1634 C C . ALA A 1 211 ? -9.783 -13.402 20.308 1.00 83.50 211 ALA A C 1
ATOM 1636 O O . ALA A 1 211 ? -8.605 -13.718 20.485 1.00 83.50 211 ALA A O 1
ATOM 1637 N N . ILE A 1 212 ? -10.119 -12.421 19.462 1.00 84.88 212 ILE A N 1
ATOM 1638 C CA . ILE A 1 212 ? -9.134 -11.540 18.813 1.00 84.88 212 ILE A CA 1
ATOM 1639 C C . ILE A 1 212 ? -8.441 -10.676 19.867 1.00 84.88 212 ILE A C 1
ATOM 1641 O O . ILE A 1 212 ? -7.220 -10.741 19.981 1.00 84.88 212 ILE A O 1
ATOM 1645 N N . VAL A 1 213 ? -9.210 -9.939 20.673 1.00 83.62 213 VAL A N 1
ATOM 1646 C CA . VAL A 1 213 ? -8.668 -9.060 21.722 1.00 83.62 213 VAL A CA 1
ATOM 1647 C C . VAL A 1 213 ? -7.803 -9.851 22.707 1.00 83.62 213 VAL A C 1
ATOM 1649 O O . VAL A 1 213 ? -6.671 -9.464 22.987 1.00 83.62 213 VAL A O 1
ATOM 1652 N N . ALA A 1 214 ? -8.266 -11.025 23.147 1.00 78.44 214 ALA A N 1
ATOM 1653 C CA . ALA A 1 214 ? -7.513 -11.877 24.063 1.00 78.44 214 ALA A CA 1
ATOM 1654 C C . ALA A 1 214 ? -6.178 -12.370 23.480 1.00 78.44 214 ALA A C 1
ATOM 1656 O O . ALA A 1 214 ? -5.184 -12.393 24.200 1.00 78.44 214 ALA A O 1
ATOM 1657 N N . ARG A 1 215 ? -6.122 -12.740 22.189 1.00 77.12 215 ARG A N 1
ATOM 1658 C CA . ARG A 1 215 ? -4.859 -13.142 21.534 1.00 77.12 215 ARG A CA 1
ATOM 1659 C C . ARG A 1 215 ? -3.861 -11.994 21.443 1.00 77.12 215 ARG A C 1
ATOM 1661 O O . ARG A 1 215 ? -2.667 -12.228 21.568 1.00 77.12 215 ARG A O 1
ATOM 1668 N N . MET A 1 216 ? -4.343 -10.771 21.239 1.00 70.69 216 MET A N 1
ATOM 1669 C CA . MET A 1 216 ? -3.473 -9.599 21.133 1.00 70.69 216 MET A CA 1
ATOM 1670 C C . MET A 1 216 ? -2.960 -9.119 22.496 1.00 70.69 216 MET A C 1
ATOM 1672 O O . MET A 1 216 ? -1.904 -8.485 22.546 1.00 70.69 216 MET A O 1
ATOM 1676 N N . GLY A 1 217 ? -3.636 -9.507 23.583 1.00 61.81 217 GLY A N 1
ATOM 1677 C CA . GLY A 1 217 ? -3.244 -9.246 24.965 1.00 61.81 217 GLY A CA 1
ATOM 1678 C C . GLY A 1 217 ? -3.406 -7.782 25.383 1.00 61.81 217 GLY A C 1
ATOM 1679 O O . GLY A 1 217 ? -3.671 -6.899 24.569 1.00 61.81 217 GLY A O 1
ATOM 1680 N N . SER A 1 218 ? -3.203 -7.513 26.677 1.00 54.69 218 SER A N 1
ATOM 1681 C CA . SER A 1 218 ? -3.033 -6.151 27.197 1.00 54.69 218 SER A CA 1
ATOM 1682 C C . SER A 1 218 ? -1.734 -5.574 26.640 1.00 54.69 218 SER A C 1
ATOM 1684 O O . SER A 1 218 ? -0.670 -5.709 27.247 1.00 54.69 218 SER A O 1
ATOM 1686 N N . ARG A 1 219 ? -1.806 -4.940 25.474 1.00 57.69 219 ARG A N 1
ATOM 1687 C CA . ARG A 1 219 ? -0.712 -4.111 24.975 1.00 57.69 219 ARG A CA 1
ATOM 1688 C C . ARG A 1 219 ? -0.469 -2.998 25.978 1.00 57.69 219 ARG A C 1
ATOM 1690 O O . ARG A 1 219 ? -1.414 -2.315 26.368 1.00 57.69 219 ARG A O 1
ATOM 1697 N N . ASP A 1 220 ? 0.778 -2.830 26.409 1.00 51.50 220 ASP A N 1
ATOM 1698 C CA . ASP A 1 220 ? 1.150 -1.653 27.184 1.00 51.50 220 ASP A CA 1
ATOM 1699 C C . ASP A 1 220 ? 0.952 -0.431 26.279 1.00 51.50 220 ASP A C 1
ATOM 1701 O O . ASP A 1 220 ? 1.751 -0.156 25.386 1.00 51.50 220 ASP A O 1
ATOM 1705 N N . ARG A 1 221 ? -0.184 0.254 26.455 1.00 55.38 221 ARG A N 1
ATOM 1706 C CA . ARG A 1 221 ? -0.515 1.494 25.740 1.00 55.38 221 ARG A CA 1
ATOM 1707 C C . ARG A 1 221 ? 0.224 2.696 26.339 1.00 55.38 221 ARG A C 1
ATOM 1709 O O . ARG A 1 221 ? -0.075 3.833 25.990 1.00 55.38 221 ARG A O 1
ATOM 1716 N N . GLY A 1 222 ? 1.158 2.475 27.266 1.00 54.00 222 GLY A N 1
ATOM 1717 C CA . GLY A 1 222 ? 2.050 3.503 27.777 1.00 54.00 222 GLY A CA 1
ATOM 1718 C C . GLY A 1 222 ? 3.099 3.937 26.747 1.00 54.00 222 GLY A C 1
ATOM 1719 O O . GLY A 1 222 ? 3.478 3.196 25.843 1.00 54.00 222 GLY A O 1
ATOM 1720 N N . GLY A 1 223 ? 3.600 5.164 26.895 1.00 66.38 223 GLY A N 1
ATOM 1721 C CA . GLY A 1 223 ? 4.717 5.662 26.089 1.00 66.38 223 GLY A CA 1
ATOM 1722 C C . GLY A 1 223 ? 4.350 5.922 24.625 1.00 66.38 223 GLY A C 1
ATOM 1723 O O . GLY A 1 223 ? 3.448 6.704 24.340 1.00 66.38 223 GLY A O 1
ATOM 1724 N N . GLU A 1 224 ? 5.104 5.327 23.702 1.00 63.59 224 GLU A N 1
ATOM 1725 C CA . GLU A 1 224 ? 5.050 5.616 22.261 1.00 63.59 224 GLU A CA 1
ATOM 1726 C C . GLU A 1 224 ? 3.882 4.923 21.555 1.00 63.59 224 GLU A C 1
ATOM 1728 O O . GLU A 1 224 ? 3.169 5.562 20.790 1.00 63.59 224 GLU A O 1
ATOM 1733 N N . ALA A 1 225 ? 3.579 3.673 21.920 1.00 64.56 225 ALA A N 1
ATOM 1734 C CA . ALA A 1 225 ? 2.437 2.937 21.374 1.00 64.56 225 ALA A CA 1
ATOM 1735 C C . ALA A 1 225 ? 1.093 3.640 21.652 1.00 64.56 225 ALA A C 1
ATOM 1737 O O . ALA A 1 225 ? 0.201 3.651 20.801 1.00 64.56 225 ALA A O 1
ATOM 1738 N N . GLY A 1 226 ? 0.957 4.272 22.824 1.00 71.25 226 GLY A N 1
ATOM 1739 C CA . GLY A 1 226 ? -0.211 5.084 23.166 1.00 71.25 226 GLY A CA 1
ATOM 1740 C C . GLY A 1 226 ? -0.349 6.334 22.300 1.00 71.25 226 GLY A C 1
ATOM 1741 O O . GLY A 1 226 ? -1.460 6.673 21.896 1.00 71.25 226 GLY A O 1
ATOM 1742 N N . LYS A 1 227 ? 0.773 6.985 21.966 1.00 77.69 227 LYS A N 1
ATOM 1743 C CA . LYS A 1 227 ? 0.789 8.139 21.055 1.00 77.69 227 LYS A CA 1
ATOM 1744 C C . LYS A 1 227 ? 0.404 7.726 19.642 1.00 77.69 227 LYS A C 1
ATOM 1746 O O . LYS A 1 227 ? -0.464 8.361 19.061 1.00 77.69 227 LYS A O 1
ATOM 1751 N N . THR A 1 228 ? 0.952 6.621 19.134 1.00 81.31 228 THR A N 1
ATOM 1752 C CA . THR A 1 228 ? 0.588 6.087 17.813 1.00 81.31 228 THR A CA 1
ATOM 1753 C C . THR A 1 228 ? -0.911 5.799 17.717 1.00 81.31 228 THR A C 1
ATOM 1755 O O . THR A 1 228 ? -1.548 6.186 16.742 1.00 81.31 228 THR A O 1
ATOM 1758 N N . CYS A 1 229 ? -1.509 5.180 18.743 1.00 84.25 229 CYS A N 1
ATOM 1759 C CA . CYS A 1 229 ? -2.954 4.926 18.754 1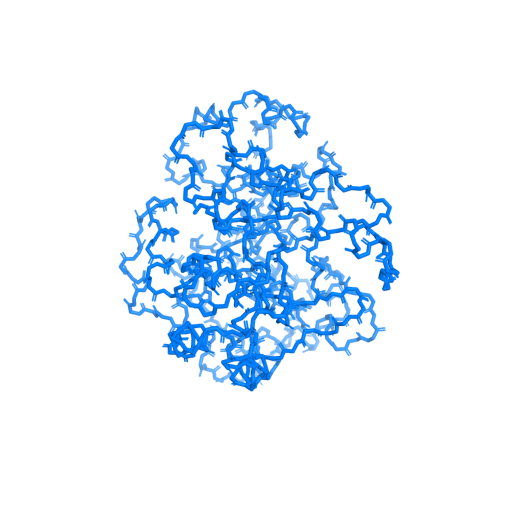.00 84.25 229 CYS A CA 1
ATOM 1760 C C . CYS A 1 229 ? -3.775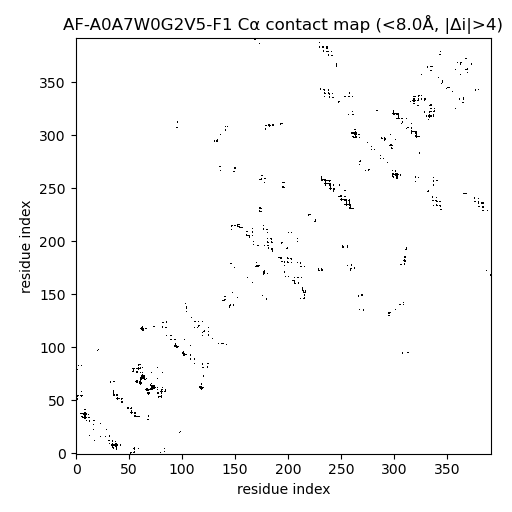 6.224 18.835 1.00 84.25 229 CYS A C 1
ATOM 1762 O O . CYS A 1 229 ? -4.796 6.343 18.161 1.00 84.25 229 CYS A O 1
ATOM 1764 N N . ALA A 1 230 ? -3.339 7.204 19.633 1.00 87.25 230 ALA A N 1
ATOM 1765 C CA . ALA A 1 230 ? -4.014 8.497 19.737 1.00 87.25 230 ALA A CA 1
ATOM 1766 C C . ALA A 1 230 ? -3.959 9.287 18.417 1.00 87.25 230 ALA A C 1
ATOM 1768 O O . ALA A 1 230 ? -4.987 9.808 17.982 1.00 87.25 230 ALA A O 1
ATOM 1769 N N . HIS A 1 231 ? -2.796 9.315 17.755 1.00 90.38 231 HIS A N 1
ATOM 1770 C CA . HIS A 1 231 ? -2.616 9.914 16.430 1.00 90.38 231 HIS A CA 1
ATOM 1771 C C . HIS A 1 231 ? -3.511 9.237 15.390 1.00 90.38 231 HIS A C 1
ATOM 1773 O O . HIS A 1 231 ? -4.300 9.906 14.725 1.00 90.38 231 HIS A O 1
ATOM 1779 N N . ALA A 1 232 ? -3.476 7.903 15.319 1.00 92.75 232 ALA A N 1
ATOM 1780 C CA . ALA A 1 232 ? -4.317 7.125 14.412 1.00 92.75 232 ALA A CA 1
ATOM 1781 C C . ALA A 1 232 ? -5.815 7.402 14.627 1.00 92.75 232 ALA A C 1
ATOM 1783 O O . ALA A 1 232 ? -6.563 7.584 13.667 1.00 92.75 232 ALA A O 1
ATOM 1784 N N . LEU A 1 233 ? -6.262 7.497 15.883 1.00 93.06 233 LEU A N 1
ATOM 1785 C CA . LEU A 1 233 ? -7.646 7.834 16.216 1.00 93.06 233 LEU A CA 1
ATOM 1786 C C . LEU A 1 233 ? -8.022 9.260 15.783 1.00 93.06 233 LEU A C 1
ATOM 1788 O O . LEU A 1 233 ? -9.123 9.486 15.274 1.00 93.06 233 LEU A O 1
ATOM 1792 N N . CYS A 1 234 ? -7.111 10.216 15.969 1.00 93.31 234 CYS A N 1
ATOM 1793 C CA . CYS A 1 234 ? -7.294 11.597 15.538 1.00 93.31 234 CYS A CA 1
ATOM 1794 C C . CYS A 1 234 ? -7.406 11.688 14.007 1.00 93.31 234 CYS A C 1
ATOM 1796 O O . CYS A 1 234 ? -8.348 12.291 13.484 1.00 93.31 234 CYS A O 1
ATOM 1798 N N . ALA A 1 235 ? -6.514 11.004 13.286 1.00 94.56 235 ALA A N 1
ATOM 1799 C CA . ALA A 1 235 ? -6.549 10.901 11.831 1.00 94.56 235 ALA A CA 1
ATOM 1800 C C . ALA A 1 235 ? -7.841 10.228 11.336 1.00 94.56 235 ALA A C 1
ATOM 1802 O O . ALA A 1 235 ? -8.450 10.700 10.377 1.00 94.56 235 ALA A O 1
ATOM 1803 N N . ALA A 1 236 ? -8.321 9.185 12.018 1.00 96.69 236 ALA A N 1
ATOM 1804 C CA . ALA A 1 236 ? -9.583 8.517 11.701 1.00 96.69 236 ALA A CA 1
ATOM 1805 C C . ALA A 1 236 ? -10.791 9.464 11.799 1.00 96.69 236 ALA A C 1
ATOM 1807 O O . ALA A 1 236 ? -11.622 9.528 10.888 1.00 96.69 236 ALA A O 1
ATOM 1808 N N . GLU A 1 237 ? -10.889 10.244 12.879 1.00 96.06 237 GLU A N 1
ATOM 1809 C CA . GLU A 1 237 ? -11.976 11.216 13.046 1.00 96.06 237 GLU A CA 1
ATOM 1810 C C . GLU A 1 237 ? -11.886 12.375 12.047 1.00 96.06 237 GLU A C 1
ATOM 1812 O O . GLU A 1 237 ? -12.907 12.782 11.484 1.00 96.06 237 GLU A O 1
ATOM 1817 N N . ALA A 1 238 ? -10.677 12.867 11.766 1.00 95.31 238 ALA A N 1
ATOM 1818 C CA . ALA A 1 238 ? -10.464 13.882 10.741 1.00 95.31 238 ALA A CA 1
ATOM 1819 C C . ALA A 1 238 ? -10.871 13.370 9.351 1.00 95.31 238 ALA A C 1
ATOM 1821 O O . ALA A 1 238 ? -11.622 14.046 8.645 1.00 95.31 238 ALA A O 1
ATOM 1822 N N . ALA A 1 239 ? -10.447 12.160 8.975 1.00 96.62 239 ALA A N 1
ATOM 1823 C CA . ALA A 1 239 ? -10.787 11.541 7.696 1.00 96.62 239 ALA A CA 1
ATOM 1824 C C . ALA A 1 239 ? -12.302 11.383 7.537 1.00 96.62 239 ALA A C 1
ATOM 1826 O O . ALA A 1 239 ? -12.854 11.746 6.497 1.00 96.62 239 ALA A O 1
ATOM 1827 N N . ARG A 1 240 ? -12.993 10.932 8.589 1.00 97.19 240 ARG A N 1
ATOM 1828 C CA . ARG A 1 240 ? -14.454 10.808 8.604 1.00 97.19 240 ARG A CA 1
ATOM 1829 C C . ARG A 1 240 ? -15.163 12.148 8.414 1.00 97.19 240 ARG A C 1
ATOM 1831 O O . ARG A 1 240 ? -16.090 12.249 7.615 1.00 97.19 240 ARG A O 1
ATOM 1838 N N . LEU A 1 241 ? -14.723 13.191 9.117 1.00 96.12 241 LEU A N 1
ATOM 1839 C CA . LEU A 1 241 ? -15.291 14.538 8.993 1.00 96.12 241 LEU A CA 1
ATOM 1840 C C . LEU A 1 241 ? -15.054 15.144 7.606 1.00 96.12 241 LEU A C 1
ATOM 1842 O O . LEU A 1 241 ? -15.951 15.778 7.047 1.00 96.12 241 LEU A O 1
ATOM 1846 N N . ILE A 1 242 ? -13.870 14.927 7.030 1.00 94.75 242 ILE A N 1
ATOM 1847 C CA . ILE A 1 242 ? -13.575 15.348 5.660 1.00 94.75 242 ILE A CA 1
ATOM 1848 C C . ILE A 1 242 ? -14.448 14.563 4.669 1.00 94.75 242 ILE A C 1
ATOM 1850 O O . ILE A 1 242 ? -15.031 15.155 3.761 1.00 94.75 242 ILE A O 1
ATOM 1854 N N . ALA A 1 243 ? -14.608 13.252 4.845 1.00 96.12 243 ALA A N 1
ATOM 1855 C CA . ALA A 1 243 ? -15.474 12.434 3.998 1.00 96.12 243 ALA A CA 1
ATOM 1856 C C . ALA A 1 243 ? -16.936 12.902 4.049 1.00 96.12 243 ALA A C 1
ATOM 1858 O O . ALA A 1 243 ? -17.544 13.091 2.997 1.00 96.12 243 ALA A O 1
ATOM 1859 N N . ALA A 1 244 ? -17.457 13.214 5.239 1.00 95.81 244 ALA A N 1
ATOM 1860 C CA . ALA A 1 244 ? -18.801 13.768 5.417 1.00 95.81 244 ALA A CA 1
ATOM 1861 C C . ALA A 1 244 ? -19.006 15.093 4.657 1.00 95.81 244 ALA A C 1
ATOM 1863 O O . ALA A 1 244 ? -20.100 15.378 4.170 1.00 95.81 244 ALA A O 1
ATOM 1864 N N . HIS A 1 245 ? -17.956 15.913 4.541 1.00 93.94 245 HIS A N 1
ATOM 1865 C CA . HIS A 1 245 ? -18.016 17.177 3.808 1.00 93.94 245 HIS A CA 1
ATOM 1866 C C . HIS A 1 245 ? -17.909 16.997 2.289 1.00 93.94 245 HIS A C 1
ATOM 1868 O O . HIS A 1 245 ? -18.548 17.721 1.527 1.00 93.94 245 HIS A O 1
ATOM 1874 N N . THR A 1 246 ? -17.070 16.062 1.846 1.00 93.12 246 THR A N 1
ATOM 1875 C CA . THR A 1 246 ? -16.661 15.942 0.438 1.00 93.12 246 THR A CA 1
ATOM 1876 C C . THR A 1 246 ? -17.460 14.906 -0.349 1.00 93.12 246 THR A C 1
ATOM 1878 O O . THR A 1 246 ? -17.609 15.047 -1.561 1.00 93.12 246 THR A O 1
ATOM 1881 N N . GLY A 1 247 ? -17.969 13.862 0.311 1.00 93.06 247 GLY A N 1
ATOM 1882 C CA . GLY A 1 247 ? -18.691 12.752 -0.317 1.00 93.06 247 GLY A CA 1
ATOM 1883 C C . GLY A 1 247 ? -17.841 11.883 -1.252 1.00 93.06 247 GLY A C 1
ATOM 1884 O O . GLY A 1 247 ? -18.396 11.138 -2.054 1.00 93.06 247 GLY A O 1
ATOM 1885 N N . ILE A 1 248 ? -16.510 11.992 -1.190 1.00 89.88 248 ILE A N 1
ATOM 1886 C CA . ILE A 1 248 ? -15.577 11.270 -2.076 1.00 89.88 248 ILE A CA 1
ATOM 1887 C C . ILE A 1 248 ? -15.541 9.767 -1.767 1.00 89.88 248 ILE A C 1
ATOM 1889 O O . ILE A 1 248 ? -15.348 8.950 -2.665 1.00 89.88 248 ILE A O 1
ATOM 1893 N N . VAL A 1 249 ? -15.698 9.420 -0.494 1.00 93.25 249 VAL A N 1
ATOM 1894 C CA . VAL A 1 249 ? -15.646 8.066 0.066 1.00 93.25 249 VAL A CA 1
ATOM 1895 C C . VAL A 1 249 ? -16.618 8.012 1.250 1.00 93.25 249 VAL A C 1
ATOM 1897 O O . VAL A 1 249 ? -16.961 9.067 1.795 1.00 93.25 249 VAL A O 1
ATOM 1900 N N . GLY A 1 250 ? -17.106 6.828 1.628 1.00 95.44 250 GLY A N 1
ATOM 1901 C CA . GLY A 1 250 ? -18.007 6.692 2.774 1.00 95.44 250 GLY A CA 1
ATOM 1902 C C . GLY A 1 250 ? -17.356 7.155 4.082 1.00 95.44 250 GLY A C 1
ATOM 1903 O O . GLY A 1 250 ? -16.146 7.034 4.256 1.00 95.44 250 GLY A O 1
ATOM 1904 N N . GLU A 1 251 ? -18.155 7.671 5.021 1.00 96.81 251 GLU A N 1
ATOM 1905 C CA . GLU A 1 251 ? -17.661 8.145 6.324 1.00 96.81 251 GLU A CA 1
ATOM 1906 C C . GLU A 1 251 ? -16.927 7.045 7.107 1.00 96.81 251 GLU A C 1
ATOM 1908 O O . GLU A 1 251 ? -15.807 7.265 7.563 1.00 96.81 251 GLU A O 1
ATOM 1913 N N . GLU A 1 252 ? -17.521 5.855 7.218 1.00 95.81 252 GLU A N 1
ATOM 1914 C CA . GLU A 1 252 ? -16.924 4.729 7.953 1.00 95.81 252 GLU A CA 1
ATOM 1915 C C . GLU A 1 252 ? -15.726 4.118 7.211 1.00 95.81 252 GLU A C 1
ATOM 1917 O O . GLU A 1 252 ? -14.747 3.705 7.828 1.00 95.81 252 GLU A O 1
ATOM 1922 N N . GLU A 1 253 ? -15.734 4.139 5.875 1.00 95.44 253 GLU A N 1
ATOM 1923 C CA . GLU A 1 253 ? -14.572 3.734 5.078 1.00 95.44 253 GLU A CA 1
ATOM 1924 C C . GLU A 1 253 ? -13.400 4.703 5.295 1.00 95.44 253 GLU A C 1
ATOM 1926 O O . GLU A 1 253 ? -12.270 4.275 5.523 1.00 95.44 253 GLU A O 1
ATOM 1931 N N . ALA A 1 254 ? -13.663 6.014 5.275 1.00 96.88 254 ALA A N 1
ATOM 1932 C CA . ALA A 1 254 ? -12.661 7.038 5.554 1.00 96.88 254 ALA A CA 1
ATOM 1933 C C . ALA A 1 254 ? -12.135 6.945 6.984 1.00 96.88 254 ALA A C 1
ATOM 1935 O O . ALA A 1 254 ? -10.936 7.110 7.199 1.00 96.88 254 ALA A O 1
ATOM 1936 N N . TYR A 1 255 ? -13.015 6.647 7.942 1.00 97.50 255 TYR A N 1
ATOM 1937 C CA . TYR A 1 255 ? -12.635 6.397 9.324 1.00 97.50 255 TYR A CA 1
ATOM 1938 C C . TYR A 1 255 ? -11.620 5.254 9.416 1.00 97.50 255 TYR A C 1
ATOM 1940 O O . TYR A 1 255 ? -10.539 5.431 9.972 1.00 97.50 255 TYR A O 1
ATOM 1948 N N . THR A 1 256 ? -11.929 4.106 8.814 1.00 97.50 256 THR A N 1
ATOM 1949 C CA . THR A 1 256 ? -11.034 2.945 8.788 1.00 97.50 256 THR A CA 1
ATOM 1950 C C . THR A 1 256 ? -9.713 3.250 8.090 1.00 97.50 256 THR A C 1
ATOM 1952 O O . THR A 1 256 ? -8.654 2.902 8.609 1.00 97.50 256 THR A O 1
ATOM 1955 N N . LEU A 1 257 ? -9.743 3.927 6.938 1.00 96.69 257 LEU A N 1
ATOM 1956 C CA . LEU A 1 257 ? -8.522 4.312 6.228 1.00 96.69 257 LEU A CA 1
ATOM 1957 C C . LEU A 1 257 ? -7.665 5.281 7.052 1.00 96.69 257 LEU A C 1
ATOM 1959 O O . LEU A 1 257 ? -6.450 5.127 7.081 1.00 96.69 257 LEU A O 1
ATOM 1963 N N . GLY A 1 258 ? -8.281 6.240 7.747 1.00 96.69 258 GLY A N 1
ATOM 1964 C CA . GLY A 1 258 ? -7.583 7.156 8.648 1.00 96.69 258 GLY A CA 1
ATOM 1965 C C . GLY A 1 258 ? -7.031 6.454 9.889 1.00 96.69 258 GLY A C 1
ATOM 1966 O O . GLY A 1 258 ? -5.920 6.753 10.304 1.00 96.69 258 GLY A O 1
ATOM 1967 N N . LEU A 1 259 ? -7.733 5.462 10.440 1.00 96.62 259 LEU A N 1
ATOM 1968 C CA . LEU A 1 259 ? -7.219 4.667 11.559 1.00 96.62 259 LEU A CA 1
ATOM 1969 C C . LEU A 1 259 ? -6.010 3.822 11.134 1.00 96.62 259 LEU A C 1
ATOM 1971 O O . LEU A 1 259 ? -5.069 3.663 11.902 1.00 96.62 259 LEU A O 1
ATOM 1975 N N . LEU A 1 260 ? -6.020 3.289 9.911 1.00 96.12 260 LEU A N 1
ATOM 1976 C CA . LEU A 1 260 ? -5.009 2.346 9.426 1.00 96.12 260 LEU A CA 1
ATOM 1977 C C . LEU A 1 260 ? -3.926 2.967 8.529 1.00 96.12 260 LEU A C 1
ATOM 1979 O O . LEU A 1 260 ? -3.098 2.220 8.012 1.00 96.12 260 LEU A O 1
ATOM 1983 N N . HIS A 1 261 ? -3.904 4.289 8.322 1.00 94.25 261 HIS A N 1
ATOM 1984 C CA . HIS A 1 261 ? -2.997 4.921 7.348 1.00 94.25 261 HIS A CA 1
ATOM 1985 C C . HIS A 1 261 ? -1.507 4.638 7.624 1.00 94.25 261 HIS A C 1
ATOM 1987 O O . HIS A 1 261 ? -0.770 4.313 6.698 1.00 94.25 261 HIS A O 1
ATOM 1993 N N . ASP A 1 262 ? -1.101 4.626 8.895 1.00 93.00 262 ASP A N 1
ATOM 1994 C CA . ASP A 1 262 ? 0.272 4.326 9.326 1.00 93.00 262 ASP A CA 1
ATOM 1995 C C . ASP A 1 262 ? 0.420 2.903 9.912 1.00 93.00 262 ASP A C 1
ATOM 1997 O O . ASP A 1 262 ? 1.389 2.581 10.600 1.00 93.00 262 ASP A O 1
ATOM 2001 N N . VAL A 1 263 ? -0.508 1.977 9.619 1.00 92.75 263 VAL A N 1
ATOM 2002 C CA . VAL A 1 263 ? -0.415 0.585 10.120 1.00 92.75 263 VAL A CA 1
ATOM 2003 C C . VAL A 1 263 ? 0.855 -0.131 9.637 1.00 92.75 263 VAL A C 1
ATOM 2005 O O . VAL A 1 263 ? 1.368 -1.027 10.311 1.00 92.75 263 VAL A O 1
ATOM 2008 N N . GLY A 1 264 ? 1.393 0.278 8.484 1.00 93.38 264 GLY A N 1
ATOM 2009 C CA . GLY A 1 264 ? 2.652 -0.248 7.966 1.00 93.38 264 GLY A CA 1
ATOM 2010 C C . GLY A 1 264 ? 3.857 0.123 8.827 1.00 93.38 264 GLY A C 1
ATOM 2011 O O . GLY A 1 264 ? 4.772 -0.685 8.956 1.00 93.38 264 GLY A O 1
ATOM 2012 N N . GLU A 1 265 ? 3.836 1.283 9.487 1.00 91.44 265 GLU A N 1
ATOM 2013 C CA . GLU A 1 265 ? 4.881 1.684 10.432 1.00 91.44 265 GLU A CA 1
ATOM 2014 C C . GLU A 1 265 ? 4.861 0.764 11.656 1.00 91.44 265 GLU A C 1
ATOM 2016 O O . GLU A 1 265 ? 5.910 0.289 12.092 1.00 91.44 265 GLU A O 1
ATOM 2021 N N . ILE A 1 266 ? 3.664 0.445 12.161 1.00 90.19 266 ILE A N 1
ATOM 2022 C CA . ILE A 1 266 ? 3.493 -0.463 13.300 1.00 90.19 266 ILE A CA 1
ATOM 2023 C C . ILE A 1 266 ? 4.034 -1.853 12.951 1.00 90.19 266 ILE A C 1
ATOM 2025 O O . ILE A 1 266 ? 4.716 -2.476 13.767 1.00 90.19 266 ILE A O 1
ATOM 2029 N N . LEU A 1 267 ? 3.761 -2.340 11.735 1.00 91.00 267 LEU A N 1
ATOM 2030 C CA . LEU A 1 267 ? 4.291 -3.622 11.277 1.00 91.00 267 LEU A CA 1
ATOM 2031 C C . LEU A 1 267 ? 5.816 -3.584 11.147 1.00 91.00 267 LEU A C 1
ATOM 2033 O O . LEU A 1 267 ? 6.484 -4.481 11.652 1.00 91.00 267 LEU A O 1
ATOM 2037 N N . LEU A 1 268 ? 6.378 -2.555 10.507 1.00 91.81 268 LEU A N 1
ATOM 2038 C CA . LEU A 1 268 ? 7.829 -2.424 10.367 1.00 91.81 268 LEU A CA 1
ATOM 2039 C C . LEU A 1 268 ? 8.520 -2.358 11.734 1.00 91.81 268 LEU A C 1
ATOM 2041 O O . LEU A 1 268 ? 9.513 -3.051 11.930 1.00 91.81 268 LEU A O 1
ATOM 2045 N N . GLY A 1 269 ? 7.963 -1.618 12.697 1.00 88.88 269 GLY A N 1
ATOM 2046 C CA . GLY A 1 269 ? 8.486 -1.558 14.064 1.00 88.88 269 GLY A CA 1
ATOM 2047 C C . GLY A 1 269 ? 8.393 -2.886 14.820 1.00 88.88 269 GLY A C 1
ATOM 2048 O O . GLY A 1 269 ? 9.266 -3.201 15.627 1.00 88.88 269 GLY A O 1
ATOM 2049 N N . ALA A 1 270 ? 7.371 -3.699 14.538 1.00 85.62 270 ALA A N 1
ATOM 2050 C CA . ALA A 1 270 ? 7.239 -5.035 15.113 1.00 85.62 270 ALA A CA 1
ATOM 2051 C C . ALA A 1 270 ? 8.214 -6.051 14.490 1.00 85.62 270 ALA A C 1
ATOM 2053 O O . ALA A 1 270 ? 8.680 -6.956 15.181 1.00 85.62 270 ALA A O 1
ATOM 2054 N N . VAL A 1 271 ? 8.514 -5.925 13.193 1.00 88.94 271 VAL A N 1
ATOM 2055 C CA . VAL A 1 271 ? 9.372 -6.871 12.458 1.00 88.94 271 VAL A CA 1
ATOM 2056 C C . VAL A 1 271 ? 10.858 -6.513 12.566 1.00 88.94 271 VAL A C 1
ATOM 2058 O O . VAL A 1 271 ? 11.684 -7.416 12.674 1.00 88.94 271 VAL A O 1
ATOM 2061 N N . PHE A 1 272 ? 11.194 -5.222 12.573 1.00 90.81 272 PHE A N 1
ATOM 2062 C CA . PHE A 1 272 ? 12.563 -4.692 12.513 1.00 90.81 272 PHE A CA 1
ATOM 2063 C C . PHE A 1 272 ? 12.837 -3.721 13.668 1.00 90.81 272 PHE A C 1
ATOM 2065 O O . PHE A 1 272 ? 13.265 -2.584 13.471 1.00 90.81 272 PHE A O 1
ATOM 2072 N N . SER A 1 273 ? 12.541 -4.156 14.896 1.00 86.25 273 SER A N 1
ATOM 2073 C CA . SER A 1 273 ? 12.512 -3.274 16.068 1.00 86.25 273 SER A CA 1
ATOM 2074 C C . SER A 1 273 ? 13.836 -2.568 16.371 1.00 86.25 273 SER A C 1
ATOM 2076 O O . SER A 1 273 ? 13.831 -1.490 16.959 1.00 86.25 273 SER A O 1
ATOM 2078 N N . ASP A 1 274 ? 14.977 -3.176 16.036 1.00 86.06 274 ASP A N 1
ATOM 2079 C CA . ASP A 1 274 ? 16.286 -2.570 16.296 1.00 86.06 274 ASP A CA 1
ATOM 2080 C C . ASP A 1 274 ? 16.638 -1.519 15.234 1.00 86.06 274 ASP A C 1
ATOM 2082 O O . ASP A 1 274 ? 17.167 -0.458 15.572 1.00 86.06 274 ASP A O 1
ATOM 2086 N N . GLU A 1 275 ? 16.299 -1.774 13.970 1.00 88.81 275 GLU A N 1
ATOM 2087 C CA . GLU A 1 275 ? 16.486 -0.848 12.858 1.00 88.81 275 GLU A CA 1
ATOM 2088 C C . GLU A 1 275 ? 15.584 0.384 12.995 1.00 88.81 275 GLU A C 1
ATOM 2090 O O . GLU A 1 275 ? 16.055 1.514 12.838 1.00 88.81 275 GLU A O 1
ATOM 2095 N N . THR A 1 276 ? 14.304 0.192 13.337 1.00 87.12 276 THR A N 1
ATOM 2096 C CA . THR A 1 276 ? 13.317 1.283 13.376 1.00 87.12 276 THR A CA 1
ATOM 2097 C C . THR A 1 276 ? 13.516 2.258 14.531 1.00 87.12 276 THR A C 1
ATOM 2099 O O . THR A 1 276 ? 13.124 3.414 14.398 1.00 87.12 276 THR A O 1
ATOM 2102 N N . ARG A 1 277 ? 14.196 1.867 15.621 1.00 84.31 277 ARG A N 1
ATOM 2103 C CA . ARG A 1 277 ? 14.603 2.809 16.690 1.00 84.31 277 ARG A CA 1
ATOM 2104 C C . ARG A 1 277 ? 15.438 3.971 16.154 1.00 84.31 277 ARG A C 1
ATOM 2106 O O . ARG A 1 277 ? 15.416 5.067 16.701 1.00 84.31 277 ARG A O 1
ATOM 2113 N N . GLY A 1 278 ? 16.194 3.746 15.078 1.00 84.94 278 GLY A N 1
ATOM 2114 C CA . GLY A 1 278 ? 16.986 4.789 14.428 1.00 84.94 278 GLY A CA 1
ATOM 2115 C C . GLY A 1 278 ? 16.163 5.789 13.610 1.00 84.94 278 GLY A C 1
ATOM 2116 O O . GLY A 1 278 ? 16.742 6.742 13.086 1.00 84.94 278 GLY A O 1
ATOM 2117 N N . PHE A 1 279 ? 14.855 5.562 13.451 1.00 87.50 279 PHE A N 1
ATOM 2118 C CA . PHE A 1 279 ? 13.964 6.389 12.630 1.00 87.50 279 PHE A CA 1
ATOM 2119 C C . PHE A 1 279 ? 13.073 7.318 13.460 1.00 87.50 279 PHE A C 1
ATOM 2121 O O . PHE A 1 279 ? 12.411 8.189 12.894 1.00 87.50 279 PHE A O 1
ATOM 2128 N N . GLU A 1 280 ? 13.077 7.165 14.785 1.00 79.12 280 GLU A N 1
ATOM 2129 C CA . GLU A 1 280 ? 12.314 8.004 15.707 1.00 79.12 280 GLU A CA 1
ATOM 2130 C C . GLU A 1 280 ? 12.665 9.491 15.524 1.00 79.12 280 GLU A C 1
ATOM 2132 O O . GLU A 1 280 ? 13.833 9.889 15.502 1.00 79.12 280 GLU A O 1
ATOM 2137 N N . GLY A 1 281 ? 11.634 10.328 15.382 1.00 77.44 281 GLY A N 1
ATOM 2138 C CA . GLY A 1 281 ? 11.777 11.780 15.236 1.00 77.44 281 GLY A CA 1
ATOM 2139 C C . GLY A 1 281 ? 12.294 12.262 13.876 1.00 77.44 281 GLY A C 1
ATOM 2140 O O . GLY A 1 281 ? 12.613 13.444 13.745 1.00 77.44 281 GLY A O 1
ATOM 2141 N N . LEU A 1 282 ? 12.397 11.389 12.867 1.00 84.31 282 LEU A N 1
ATOM 2142 C CA . LEU A 1 282 ? 12.656 11.822 11.495 1.00 84.31 282 LEU A CA 1
ATOM 2143 C C . LEU A 1 282 ? 11.437 12.538 10.904 1.00 84.31 282 LEU A C 1
ATOM 2145 O O . LEU A 1 282 ? 10.299 12.112 11.084 1.00 84.31 282 LEU A O 1
ATOM 2149 N N . GLU A 1 283 ? 11.697 13.582 10.118 1.00 81.75 283 GLU A N 1
ATOM 2150 C CA . GLU A 1 283 ? 10.675 14.200 9.270 1.00 81.75 283 GLU A CA 1
ATOM 2151 C C . GLU A 1 283 ? 10.098 13.169 8.277 1.00 81.75 283 GLU A C 1
ATOM 2153 O O . GLU A 1 283 ? 10.862 12.333 7.774 1.00 81.75 283 GLU A O 1
ATOM 2158 N N . PRO A 1 284 ? 8.801 13.245 7.912 1.00 80.94 284 PRO A N 1
ATOM 2159 C CA . PRO A 1 284 ? 8.126 12.213 7.115 1.00 80.94 284 PRO A CA 1
ATOM 2160 C C . PRO A 1 284 ? 8.862 11.820 5.824 1.00 80.94 284 PRO A C 1
ATOM 2162 O O . PRO A 1 284 ? 9.067 10.639 5.551 1.00 80.94 284 PRO A O 1
ATOM 2165 N N . ALA A 1 285 ? 9.353 12.799 5.058 1.00 81.00 285 ALA A N 1
ATOM 2166 C CA . ALA A 1 285 ? 10.091 12.532 3.822 1.00 81.00 285 ALA A CA 1
ATOM 2167 C C . ALA A 1 285 ? 11.425 11.802 4.071 1.00 81.00 285 ALA A C 1
ATOM 2169 O O . ALA A 1 285 ? 11.769 10.862 3.355 1.00 81.00 285 ALA A O 1
ATOM 2170 N N . ALA A 1 286 ? 12.164 12.201 5.112 1.00 87.00 286 ALA A N 1
ATOM 2171 C CA . ALA A 1 286 ? 13.433 11.571 5.469 1.00 87.00 286 ALA A CA 1
ATOM 2172 C C . ALA A 1 286 ? 13.224 10.144 5.990 1.00 87.00 286 ALA A C 1
ATOM 2174 O O . ALA A 1 286 ? 14.052 9.266 5.747 1.00 87.00 286 ALA A O 1
ATOM 2175 N N . ARG A 1 287 ? 12.111 9.902 6.686 1.00 89.19 287 ARG A N 1
ATOM 2176 C CA . ARG A 1 287 ? 11.722 8.571 7.136 1.00 89.19 287 ARG A CA 1
ATOM 2177 C C . ARG A 1 287 ? 11.470 7.628 5.962 1.00 89.19 287 ARG A C 1
ATOM 2179 O O . ARG A 1 287 ? 12.071 6.560 5.929 1.00 89.19 287 ARG A O 1
ATOM 2186 N N . VAL A 1 288 ? 10.654 8.037 4.988 1.00 89.06 288 VAL A N 1
ATOM 2187 C CA . VAL A 1 288 ? 10.371 7.237 3.782 1.00 89.06 288 VAL A CA 1
ATOM 2188 C C . VAL A 1 288 ? 11.672 6.856 3.069 1.00 89.06 288 VAL A C 1
ATOM 2190 O O . VAL A 1 288 ? 11.887 5.692 2.740 1.00 89.06 288 VAL A O 1
ATOM 2193 N N . GLU A 1 289 ? 12.595 7.807 2.893 1.00 88.94 289 GLU A N 1
ATOM 2194 C CA . GLU A 1 289 ? 13.906 7.524 2.293 1.00 88.94 289 GLU A CA 1
ATOM 2195 C C . GLU A 1 289 ? 14.715 6.490 3.093 1.00 88.94 289 GLU A C 1
ATOM 2197 O O . GLU A 1 289 ? 15.373 5.625 2.508 1.00 88.94 289 GLU A O 1
ATOM 2202 N N . ARG A 1 290 ? 14.670 6.557 4.430 1.00 91.75 290 ARG A N 1
ATOM 2203 C CA . ARG A 1 290 ? 15.372 5.616 5.313 1.00 91.75 290 ARG A CA 1
ATOM 2204 C C . ARG A 1 290 ? 14.770 4.221 5.289 1.00 91.75 290 ARG A C 1
ATOM 2206 O O . ARG A 1 290 ? 15.531 3.259 5.239 1.00 91.75 290 ARG A O 1
ATOM 2213 N N . GLU A 1 291 ? 13.451 4.109 5.282 1.00 94.00 291 GLU A N 1
ATOM 2214 C CA . GLU A 1 291 ? 12.756 2.825 5.189 1.00 94.00 291 GLU A CA 1
ATOM 2215 C C . GLU A 1 291 ? 13.028 2.146 3.850 1.00 94.00 291 GLU A C 1
ATOM 2217 O O . GLU A 1 291 ? 13.437 0.988 3.829 1.00 94.00 291 GLU A O 1
ATOM 2222 N N . VAL A 1 292 ? 12.928 2.878 2.735 1.00 90.69 292 VAL A N 1
ATOM 2223 C CA . VAL A 1 292 ? 13.257 2.334 1.409 1.00 90.69 292 VAL A CA 1
ATOM 2224 C C . VAL A 1 292 ? 14.713 1.869 1.357 1.00 90.69 292 VAL A C 1
ATOM 2226 O O . VAL A 1 292 ? 14.998 0.809 0.802 1.00 90.69 292 VAL A O 1
ATOM 2229 N N . ALA A 1 293 ? 15.640 2.618 1.958 1.00 90.12 293 ALA A N 1
ATOM 2230 C CA . ALA A 1 293 ? 17.044 2.221 2.019 1.00 90.12 293 ALA A CA 1
ATOM 2231 C C . ALA A 1 293 ? 17.289 0.982 2.899 1.00 90.12 293 ALA A C 1
ATOM 2233 O O . ALA A 1 293 ? 18.191 0.202 2.598 1.00 90.12 293 ALA A O 1
ATOM 2234 N N . ALA A 1 294 ? 16.523 0.810 3.978 1.00 91.31 294 ALA A N 1
ATOM 2235 C CA . ALA A 1 294 ? 16.687 -0.292 4.923 1.00 91.31 294 ALA A CA 1
ATOM 2236 C C . ALA A 1 294 ? 15.968 -1.575 4.480 1.00 91.31 294 ALA A C 1
ATOM 2238 O O . ALA A 1 294 ? 16.509 -2.666 4.631 1.00 91.31 294 ALA A O 1
ATOM 2239 N N . PHE A 1 295 ? 14.759 -1.447 3.932 1.00 92.19 295 PHE A N 1
ATOM 2240 C CA . PHE A 1 295 ? 13.834 -2.562 3.716 1.00 92.19 295 PHE A CA 1
ATOM 2241 C C . PHE A 1 295 ? 13.449 -2.764 2.246 1.00 92.19 295 PHE A C 1
ATOM 2243 O O . PHE A 1 295 ? 12.792 -3.749 1.911 1.00 92.19 295 PHE A O 1
ATOM 2250 N N . GLY A 1 296 ? 13.818 -1.831 1.362 1.00 89.00 296 GLY A N 1
ATOM 2251 C CA . GLY A 1 296 ? 13.395 -1.814 -0.041 1.00 89.00 296 GLY A CA 1
ATOM 2252 C C . GLY A 1 296 ? 11.965 -1.306 -0.262 1.00 89.00 296 GLY A C 1
ATOM 2253 O O . GLY A 1 296 ? 11.542 -1.183 -1.410 1.00 89.00 296 GLY A O 1
ATOM 2254 N N . VAL A 1 297 ? 11.234 -0.996 0.812 1.00 91.38 297 VAL A N 1
ATOM 2255 C CA . VAL A 1 297 ? 9.867 -0.460 0.812 1.00 91.38 297 VAL A CA 1
ATOM 2256 C C . VAL A 1 297 ? 9.677 0.517 1.966 1.00 91.38 297 VAL A C 1
ATOM 2258 O O . VAL A 1 297 ? 10.359 0.414 2.982 1.00 91.38 297 VAL A O 1
ATOM 2261 N N . ASP A 1 298 ? 8.735 1.440 1.808 1.00 92.94 298 ASP A N 1
ATOM 2262 C CA . ASP A 1 298 ? 8.274 2.326 2.878 1.00 92.94 298 ASP A CA 1
ATOM 2263 C C . ASP A 1 298 ? 7.032 1.779 3.597 1.00 92.94 298 ASP A C 1
ATOM 2265 O O . ASP A 1 298 ? 6.363 0.843 3.138 1.00 92.94 298 ASP A O 1
ATOM 2269 N N . HIS A 1 299 ? 6.714 2.380 4.742 1.00 93.44 299 HIS A N 1
ATOM 2270 C CA . HIS A 1 299 ? 5.541 2.035 5.537 1.00 93.44 299 HIS A CA 1
ATOM 2271 C C . HIS A 1 299 ? 4.214 2.233 4.789 1.00 93.44 299 HIS A C 1
ATOM 2273 O O . HIS A 1 299 ? 3.278 1.479 5.044 1.00 93.44 299 HIS A O 1
ATOM 2279 N N . GLY A 1 300 ? 4.109 3.180 3.851 1.00 92.81 300 GLY A N 1
ATOM 2280 C CA . GLY A 1 300 ? 2.896 3.386 3.055 1.00 92.81 300 GLY A CA 1
ATOM 2281 C C . GLY A 1 300 ? 2.602 2.177 2.164 1.00 92.81 300 GLY A C 1
ATOM 2282 O O . GLY A 1 300 ? 1.479 1.664 2.135 1.00 92.81 300 GLY A O 1
ATOM 2283 N N . GLN A 1 301 ? 3.629 1.653 1.489 1.00 92.06 301 GLN A N 1
ATOM 2284 C CA . GLN A 1 301 ? 3.529 0.432 0.689 1.00 92.06 301 GLN A CA 1
ATOM 2285 C C . GLN A 1 301 ? 3.196 -0.793 1.549 1.00 92.06 301 GLN A C 1
ATOM 2287 O O . GLN A 1 301 ? 2.379 -1.625 1.142 1.00 92.06 301 GLN A O 1
ATOM 2292 N N . VAL A 1 302 ? 3.800 -0.907 2.734 1.00 94.81 302 VAL A N 1
ATOM 2293 C CA . VAL A 1 302 ? 3.495 -1.985 3.685 1.00 94.81 302 VAL A CA 1
ATOM 2294 C C . VAL A 1 302 ? 2.056 -1.871 4.195 1.00 94.81 302 VAL A C 1
ATOM 2296 O O . VAL A 1 302 ? 1.342 -2.872 4.230 1.00 94.81 302 VAL A O 1
ATOM 2299 N N . GLY A 1 303 ? 1.600 -0.660 4.521 1.00 94.69 303 GLY A N 1
ATOM 2300 C CA . GLY A 1 303 ? 0.232 -0.373 4.947 1.00 94.69 303 GLY A CA 1
ATOM 2301 C C . GLY A 1 303 ? -0.783 -0.790 3.889 1.00 94.69 303 GLY A C 1
ATOM 2302 O O . GLY A 1 303 ? -1.722 -1.523 4.192 1.00 94.69 303 GLY A O 1
ATOM 2303 N N . GLN A 1 304 ? -0.547 -0.449 2.619 1.00 93.62 304 GLN A N 1
ATOM 2304 C CA . GLN A 1 304 ? -1.376 -0.941 1.518 1.00 93.62 304 GLN A CA 1
ATOM 2305 C C . GLN A 1 304 ? -1.495 -2.473 1.524 1.00 93.62 304 GLN A C 1
ATOM 2307 O O . GLN A 1 304 ? -2.603 -2.990 1.383 1.00 93.62 304 GLN A O 1
ATOM 2312 N N . TRP A 1 305 ? -0.386 -3.204 1.688 1.00 93.31 305 TRP A N 1
ATOM 2313 C CA . TRP A 1 305 ? -0.418 -4.669 1.701 1.00 93.31 305 TRP A CA 1
ATOM 2314 C C . TRP A 1 305 ? -1.159 -5.239 2.911 1.00 93.31 305 TRP A C 1
ATOM 2316 O O . TRP A 1 305 ? -1.855 -6.241 2.760 1.00 93.31 305 TRP A O 1
ATOM 2326 N N . VAL A 1 306 ? -1.062 -4.599 4.082 1.00 93.81 306 VAL A N 1
ATOM 2327 C C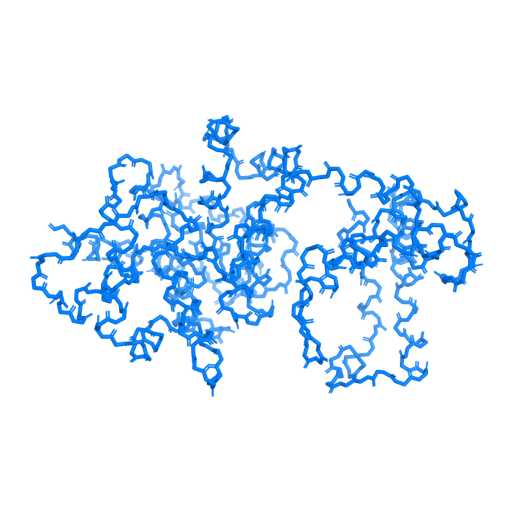A . VAL A 1 306 ? -1.875 -4.953 5.258 1.00 93.81 306 VAL A CA 1
ATOM 2328 C C . VAL A 1 306 ? -3.360 -4.850 4.908 1.00 93.81 306 VAL A C 1
ATOM 2330 O O . VAL A 1 306 ? -4.107 -5.800 5.122 1.00 93.81 306 VAL A O 1
ATOM 2333 N N . LEU A 1 307 ? -3.792 -3.739 4.308 1.00 93.50 307 LEU A N 1
ATOM 2334 C CA . LEU A 1 307 ? -5.198 -3.534 3.951 1.00 93.50 307 LEU A CA 1
ATOM 2335 C C . LEU A 1 307 ? -5.672 -4.478 2.829 1.00 93.50 307 LEU A C 1
ATOM 2337 O O . LEU A 1 307 ? -6.805 -4.957 2.872 1.00 93.50 307 LEU A O 1
ATOM 2341 N N . GLU A 1 308 ? -4.829 -4.771 1.834 1.00 91.56 308 GLU A N 1
ATOM 2342 C CA . GLU A 1 308 ? -5.142 -5.757 0.787 1.00 91.56 308 GLU A CA 1
ATOM 2343 C C . GLU A 1 308 ? -5.304 -7.158 1.388 1.00 91.56 308 GLU A C 1
ATOM 2345 O O . GLU A 1 308 ? -6.227 -7.887 1.028 1.00 91.56 308 GLU A O 1
ATOM 2350 N N . ALA A 1 309 ? -4.460 -7.517 2.357 1.00 89.50 309 ALA A N 1
ATOM 2351 C CA . ALA A 1 309 ? -4.593 -8.760 3.101 1.00 89.50 309 ALA A CA 1
ATOM 2352 C C . ALA A 1 309 ? -5.825 -8.758 4.028 1.00 89.50 309 ALA A C 1
ATOM 2354 O O . ALA A 1 309 ? -6.408 -9.818 4.246 1.00 89.50 309 ALA A O 1
ATOM 2355 N N . CYS A 1 310 ? -6.322 -7.597 4.473 1.00 91.44 310 CYS A N 1
ATOM 2356 C CA . CYS A 1 310 ? -7.658 -7.462 5.070 1.00 91.44 310 CYS A CA 1
ATOM 2357 C C . CYS A 1 310 ? -8.814 -7.644 4.063 1.00 91.44 310 CYS A C 1
ATOM 2359 O O . CYS A 1 310 ? -9.976 -7.514 4.443 1.00 91.44 310 CYS A O 1
ATOM 2361 N N . GLY A 1 311 ? -8.531 -7.909 2.784 1.00 89.38 311 GLY A N 1
ATOM 2362 C CA . GLY A 1 311 ? -9.529 -8.090 1.730 1.00 89.38 311 GLY A CA 1
ATOM 2363 C C . GLY A 1 311 ? -10.056 -6.787 1.127 1.00 89.38 311 GLY A C 1
ATOM 2364 O O . GLY A 1 311 ? -11.014 -6.827 0.354 1.00 89.38 311 GLY A O 1
ATOM 2365 N N . LEU A 1 312 ? -9.464 -5.633 1.457 1.00 90.69 312 LEU A N 1
ATOM 2366 C CA . LEU A 1 312 ? -9.911 -4.350 0.918 1.00 90.69 312 LEU A CA 1
ATOM 2367 C C . LEU A 1 312 ? -9.469 -4.169 -0.544 1.00 90.69 312 LEU A C 1
ATOM 2369 O O . LEU A 1 312 ? -8.369 -4.582 -0.926 1.00 90.69 312 LEU A O 1
ATOM 2373 N N . PRO A 1 313 ? -10.300 -3.530 -1.388 1.00 86.62 313 PRO A N 1
ATOM 2374 C CA . PRO A 1 313 ? -9.986 -3.355 -2.799 1.00 86.62 313 PRO A CA 1
ATOM 2375 C C . PRO A 1 313 ? -8.834 -2.366 -3.000 1.00 86.62 313 PRO A C 1
ATOM 2377 O O . PRO A 1 313 ? -8.772 -1.319 -2.351 1.00 86.62 313 PRO A O 1
ATOM 2380 N N . ARG A 1 314 ? -7.969 -2.642 -3.988 1.00 85.06 314 ARG A N 1
ATOM 2381 C CA . ARG A 1 314 ? -6.797 -1.803 -4.306 1.00 85.06 314 ARG A CA 1
ATOM 2382 C C . ARG A 1 314 ? -7.140 -0.335 -4.581 1.00 85.06 314 ARG A C 1
ATOM 2384 O O . ARG A 1 314 ? -6.325 0.538 -4.315 1.00 85.06 314 ARG A O 1
ATOM 2391 N N . THR A 1 315 ? -8.352 -0.051 -5.059 1.00 83.56 315 THR A N 1
ATOM 2392 C CA . THR A 1 315 ? -8.861 1.318 -5.263 1.00 83.56 315 THR A CA 1
ATOM 2393 C C . THR A 1 315 ? -8.902 2.149 -3.981 1.00 83.56 315 THR A C 1
ATOM 2395 O O . THR A 1 315 ? -8.782 3.368 -4.055 1.00 83.56 315 THR A O 1
ATOM 2398 N N . LEU A 1 316 ? -9.070 1.506 -2.822 1.00 87.31 316 LEU A N 1
ATOM 2399 C CA . LEU A 1 316 ? -9.002 2.148 -1.511 1.00 87.31 316 LEU A CA 1
ATOM 2400 C C . LEU A 1 316 ? -7.588 2.061 -0.933 1.00 87.31 316 LEU A C 1
ATOM 2402 O O . LEU A 1 316 ? -7.048 3.064 -0.475 1.00 87.31 316 LEU A O 1
ATOM 2406 N N . THR A 1 317 ? -6.954 0.888 -0.988 1.00 90.94 317 THR A N 1
ATOM 2407 C CA . THR A 1 317 ? -5.664 0.667 -0.311 1.00 90.94 317 THR A CA 1
ATOM 2408 C C . THR A 1 317 ? -4.515 1.460 -0.935 1.00 90.94 317 THR A C 1
ATOM 2410 O O . THR A 1 317 ? -3.613 1.886 -0.216 1.00 90.94 317 THR A O 1
ATOM 2413 N N . SER A 1 318 ? -4.563 1.762 -2.240 1.00 88.62 318 SER A N 1
ATOM 2414 C CA . SER A 1 318 ? -3.567 2.627 -2.888 1.00 88.62 318 SER A CA 1
ATOM 2415 C C . SER A 1 318 ? -3.553 4.048 -2.319 1.00 88.62 318 SER A C 1
ATOM 2417 O O . SER A 1 318 ? -2.558 4.756 -2.455 1.00 88.62 318 SER A O 1
ATOM 2419 N N . ALA A 1 319 ? -4.646 4.488 -1.682 1.00 90.12 319 ALA A N 1
ATOM 2420 C CA . ALA A 1 319 ? -4.673 5.779 -1.010 1.00 90.12 319 ALA A CA 1
ATOM 2421 C C . ALA A 1 319 ? -3.733 5.808 0.201 1.00 90.12 319 ALA A C 1
ATOM 2423 O O . ALA A 1 319 ? -3.047 6.806 0.401 1.00 90.12 319 ALA A O 1
ATOM 2424 N N . VAL A 1 320 ? -3.644 4.697 0.941 1.00 92.00 320 VAL A N 1
ATOM 2425 C CA . VAL A 1 320 ? -2.703 4.525 2.057 1.00 92.00 320 VAL A CA 1
ATOM 2426 C C . VAL A 1 320 ? -1.262 4.464 1.563 1.00 92.00 320 VAL A C 1
ATOM 2428 O O . VAL A 1 320 ? -0.381 5.011 2.202 1.00 92.00 320 VAL A O 1
ATOM 2431 N N . GLN A 1 321 ? -0.984 3.907 0.387 1.00 89.12 321 GLN A N 1
ATOM 2432 C CA . GLN A 1 321 ? 0.370 4.006 -0.166 1.00 89.12 321 GLN A CA 1
ATOM 2433 C C . GLN A 1 321 ? 0.759 5.458 -0.483 1.00 89.12 321 GLN A C 1
ATOM 2435 O O . GLN A 1 321 ? 1.877 5.887 -0.217 1.00 89.12 321 GLN A O 1
ATOM 2440 N N . ALA A 1 322 ? -0.158 6.215 -1.085 1.00 86.06 322 ALA A N 1
ATOM 2441 C CA . ALA A 1 322 ? 0.165 7.504 -1.685 1.00 86.06 322 ALA A CA 1
ATOM 2442 C C . ALA A 1 322 ? 0.039 8.707 -0.734 1.00 86.06 322 ALA A C 1
ATOM 2444 O O . ALA A 1 322 ? 0.427 9.806 -1.126 1.00 86.06 322 ALA A O 1
ATOM 2445 N N . HIS A 1 323 ? -0.514 8.544 0.473 1.00 86.81 323 HIS A N 1
ATOM 2446 C CA . HIS A 1 323 ? -0.923 9.676 1.316 1.00 86.81 323 HIS A CA 1
ATOM 2447 C C . HIS A 1 323 ? 0.219 10.606 1.768 1.00 86.81 323 HIS A C 1
ATOM 2449 O O . HIS A 1 323 ? -0.033 11.786 1.993 1.00 86.81 323 HIS A O 1
ATOM 2455 N N . HIS A 1 324 ? 1.473 10.148 1.836 1.00 79.62 324 HIS A N 1
ATOM 2456 C CA . HIS A 1 324 ? 2.616 11.018 2.169 1.00 79.62 324 HIS A CA 1
ATOM 2457 C C . HIS A 1 324 ? 3.083 11.904 1.006 1.00 79.62 324 HIS A C 1
ATOM 2459 O O . HIS A 1 324 ? 3.723 12.931 1.225 1.00 79.62 324 HIS A O 1
ATOM 2465 N N . ASP A 1 325 ? 2.742 11.567 -0.241 1.00 71.31 325 ASP A N 1
ATOM 2466 C CA . ASP A 1 325 ? 3.216 12.297 -1.422 1.00 71.31 325 ASP A CA 1
ATOM 2467 C C . ASP A 1 325 ? 2.174 13.301 -1.928 1.00 71.31 325 ASP A C 1
ATOM 2469 O O . ASP A 1 325 ? 1.715 13.237 -3.072 1.00 71.31 325 ASP A O 1
ATOM 2473 N N . ALA A 1 326 ? 1.801 14.259 -1.069 1.00 56.91 326 ALA A N 1
ATOM 2474 C CA . ALA A 1 326 ? 0.807 15.284 -1.387 1.00 56.91 326 ALA A CA 1
ATOM 2475 C C . ALA A 1 326 ? 1.047 15.874 -2.776 1.00 56.91 326 ALA A C 1
ATOM 2477 O O . ALA A 1 326 ? 0.150 15.850 -3.611 1.00 56.91 326 ALA A O 1
ATOM 2478 N N . MET A 1 327 ? 2.281 16.288 -3.076 1.00 53.31 327 MET A N 1
ATOM 2479 C CA . MET A 1 327 ? 2.674 16.920 -4.339 1.00 53.31 327 MET A CA 1
ATOM 2480 C C . MET A 1 327 ? 2.341 16.095 -5.599 1.00 53.31 327 MET A C 1
ATOM 2482 O O . MET A 1 327 ? 2.097 16.690 -6.652 1.00 53.31 327 MET A O 1
ATOM 2486 N N . ARG A 1 328 ? 2.244 14.763 -5.506 1.00 56.00 328 ARG A N 1
ATOM 2487 C CA . ARG A 1 328 ? 1.982 13.857 -6.640 1.00 56.00 328 ARG A CA 1
ATOM 2488 C C . ARG A 1 328 ? 0.639 13.130 -6.590 1.00 56.00 328 ARG A C 1
ATOM 2490 O O . ARG A 1 328 ? 0.315 12.394 -7.523 1.00 56.00 328 ARG A O 1
ATOM 2497 N N . ILE A 1 329 ? -0.174 13.357 -5.562 1.00 58.75 329 ILE A N 1
ATOM 2498 C CA . ILE A 1 329 ? -1.508 12.763 -5.465 1.00 58.75 329 ILE A CA 1
ATOM 2499 C C . ILE A 1 329 ? -2.476 13.425 -6.462 1.00 58.75 329 ILE A C 1
ATOM 2501 O O . ILE A 1 329 ? -2.897 14.564 -6.271 1.00 58.75 329 ILE A O 1
ATOM 2505 N N . ASN A 1 330 ? -2.905 12.662 -7.472 1.00 62.34 330 ASN A N 1
ATOM 2506 C CA . ASN A 1 330 ? -4.112 12.933 -8.273 1.00 62.34 330 ASN A CA 1
ATOM 2507 C C . ASN A 1 330 ? -5.315 12.070 -7.829 1.00 62.34 330 ASN A C 1
ATOM 2509 O O . ASN A 1 330 ? -6.331 12.017 -8.519 1.00 62.34 330 ASN A O 1
ATOM 2513 N N . ALA A 1 331 ? -5.198 11.375 -6.693 1.00 78.81 331 ALA A N 1
ATOM 2514 C CA . ALA A 1 331 ? -6.231 10.508 -6.134 1.00 78.81 331 ALA A CA 1
ATOM 2515 C C . ALA A 1 331 ? -6.968 11.223 -4.982 1.00 78.81 331 ALA A C 1
ATOM 2517 O O . ALA A 1 331 ? -6.364 11.451 -3.932 1.00 78.81 331 ALA A O 1
ATOM 2518 N N . PRO A 1 332 ? -8.266 11.556 -5.126 1.00 86.50 332 PRO A N 1
ATOM 2519 C CA . PRO A 1 332 ? -8.996 12.331 -4.119 1.00 86.50 332 PRO A CA 1
ATOM 2520 C C . PRO A 1 332 ? -8.992 11.710 -2.712 1.00 86.50 332 PRO A C 1
ATOM 2522 O O . PRO A 1 332 ? -8.851 12.431 -1.730 1.00 86.50 332 PRO A O 1
ATOM 2525 N N . VAL A 1 333 ? -9.067 10.377 -2.606 1.00 90.06 333 VAL A N 1
ATOM 2526 C CA . VAL A 1 333 ? -9.026 9.659 -1.314 1.00 90.06 333 VAL A CA 1
ATOM 2527 C C . VAL A 1 333 ? -7.655 9.776 -0.638 1.00 90.06 333 VAL A C 1
ATOM 2529 O O . VAL A 1 333 ? -7.583 9.986 0.566 1.00 90.06 333 VAL A O 1
ATOM 2532 N N . ALA A 1 334 ? -6.557 9.701 -1.395 1.00 89.50 334 ALA A N 1
ATOM 2533 C CA . ALA A 1 334 ? -5.216 9.861 -0.827 1.00 89.50 334 ALA A CA 1
ATOM 2534 C C . ALA A 1 334 ? -4.985 11.298 -0.335 1.00 89.50 334 ALA A C 1
ATOM 2536 O O . ALA A 1 334 ? -4.367 11.501 0.703 1.00 89.50 334 ALA A O 1
ATOM 2537 N N . LEU A 1 335 ? -5.527 12.294 -1.048 1.00 87.88 335 LEU A N 1
ATOM 2538 C CA . LEU A 1 335 ? -5.455 13.693 -0.628 1.00 87.88 335 LEU A CA 1
ATOM 2539 C C . LEU A 1 335 ? -6.294 13.930 0.634 1.00 87.88 335 LEU A C 1
ATOM 2541 O O . LEU A 1 335 ? -5.864 14.661 1.520 1.00 87.88 335 LEU A O 1
ATOM 2545 N N . LEU A 1 336 ? -7.456 13.278 0.738 1.00 91.88 336 LEU A N 1
ATOM 2546 C CA . LEU A 1 336 ? -8.262 13.269 1.956 1.00 91.88 336 LEU A CA 1
ATOM 2547 C C . LEU A 1 336 ? -7.468 12.709 3.142 1.00 91.88 336 LEU A C 1
ATOM 2549 O O . LEU A 1 336 ? -7.443 13.351 4.188 1.00 91.88 336 LEU A O 1
ATOM 2553 N N . LEU A 1 337 ? -6.792 11.565 2.981 1.00 92.19 337 LEU A N 1
ATOM 2554 C CA . LEU A 1 337 ? -5.968 10.971 4.043 1.00 92.19 337 LEU A CA 1
ATOM 2555 C C . LEU A 1 337 ? -4.779 11.849 4.418 1.00 92.19 337 LEU A C 1
ATOM 2557 O O . LEU A 1 337 ? -4.537 12.062 5.599 1.00 92.19 337 LEU A O 1
ATOM 2561 N N . HIS A 1 338 ? -4.097 12.424 3.429 1.00 89.25 338 HIS A N 1
ATOM 2562 C CA . HIS A 1 338 ? -3.023 13.381 3.675 1.00 89.25 338 HIS A CA 1
ATOM 2563 C C . HIS A 1 338 ? -3.504 14.560 4.533 1.00 89.25 338 HIS A C 1
ATOM 2565 O O . HIS A 1 338 ? -2.843 14.985 5.474 1.00 89.25 338 HIS A O 1
ATOM 2571 N N . MET A 1 339 ? -4.689 15.089 4.223 1.00 87.88 339 MET A N 1
ATOM 2572 C CA . MET A 1 339 ? -5.273 16.197 4.975 1.00 87.88 339 MET A CA 1
ATOM 2573 C C . MET A 1 339 ? -5.734 15.775 6.370 1.00 87.88 339 MET A C 1
ATOM 2575 O O . MET A 1 339 ? -5.621 16.565 7.303 1.00 87.88 339 MET A O 1
ATOM 2579 N N . ALA A 1 340 ? -6.229 14.549 6.524 1.00 91.75 340 ALA A N 1
ATOM 2580 C CA . ALA A 1 340 ? -6.579 13.992 7.822 1.00 91.75 340 ALA A CA 1
ATOM 2581 C C . ALA A 1 340 ? -5.347 13.831 8.729 1.00 91.75 340 ALA A C 1
ATOM 2583 O O . ALA A 1 340 ? -5.398 14.259 9.880 1.00 91.75 340 ALA A O 1
ATOM 2584 N N . ASP A 1 341 ? -4.238 13.300 8.200 1.00 89.62 341 ASP A N 1
ATOM 2585 C CA . ASP A 1 341 ? -2.956 13.199 8.913 1.00 89.62 341 ASP A CA 1
ATOM 2586 C C . ASP A 1 341 ? -2.423 14.590 9.292 1.00 89.62 341 ASP A C 1
ATOM 2588 O O . ASP A 1 341 ? -2.091 14.848 10.449 1.00 89.62 341 ASP A O 1
ATOM 2592 N N . ALA A 1 342 ? -2.456 15.546 8.356 1.00 85.75 342 ALA A N 1
ATOM 2593 C CA . ALA A 1 342 ? -2.051 16.922 8.631 1.00 85.75 342 ALA A CA 1
ATOM 2594 C C . ALA A 1 342 ? -2.884 17.565 9.754 1.00 85.75 342 ALA A C 1
ATOM 2596 O O . ALA A 1 342 ? -2.322 18.247 10.605 1.00 85.75 342 ALA A O 1
ATOM 2597 N N . VAL A 1 343 ? -4.205 17.336 9.786 1.00 87.00 343 VAL A N 1
ATOM 2598 C CA . VAL A 1 343 ? -5.089 17.803 10.870 1.00 87.00 343 VAL A CA 1
ATOM 2599 C C . VAL A 1 343 ? -4.748 17.140 12.204 1.00 87.00 343 VAL A C 1
ATOM 2601 O O . VAL A 1 343 ? -4.803 17.816 13.233 1.00 87.00 343 VAL A O 1
ATOM 2604 N N . ALA A 1 344 ? -4.391 15.854 12.196 1.00 87.38 344 ALA A N 1
ATOM 2605 C CA . ALA A 1 344 ? -4.034 15.108 13.398 1.00 87.38 344 ALA A CA 1
ATOM 2606 C C . ALA A 1 344 ? -2.715 15.587 14.033 1.00 87.38 344 ALA A C 1
ATOM 2608 O O . ALA A 1 344 ? -2.609 15.621 15.256 1.00 87.38 344 ALA A O 1
ATOM 2609 N N . ARG A 1 345 ? -1.749 16.052 13.227 1.00 81.00 345 ARG A N 1
ATOM 2610 C CA . ARG A 1 345 ? -0.436 16.539 13.704 1.00 81.00 345 ARG A CA 1
ATOM 2611 C C . ARG A 1 345 ? -0.431 17.964 14.276 1.00 81.00 345 ARG A C 1
ATOM 2613 O O . ARG A 1 345 ? 0.565 18.373 14.879 1.00 81.00 345 ARG A O 1
ATOM 2620 N N . ILE A 1 346 ? -1.509 18.741 14.112 1.00 73.06 346 ILE A N 1
ATOM 2621 C CA . ILE A 1 346 ? -1.583 20.147 14.574 1.00 73.06 346 ILE A CA 1
ATOM 2622 C C . ILE A 1 346 ? -1.328 20.265 16.086 1.00 73.06 346 ILE A C 1
ATOM 2624 O O . ILE A 1 346 ? -0.690 21.219 16.527 1.00 73.06 346 ILE A O 1
ATOM 2628 N N . ASP A 1 347 ? -1.731 19.270 16.872 1.00 57.62 347 ASP A N 1
ATOM 2629 C CA . ASP A 1 347 ? -1.569 19.301 18.330 1.00 57.62 347 ASP A CA 1
ATOM 2630 C C . ASP A 1 347 ? -0.171 18.863 18.812 1.00 57.62 347 ASP A C 1
ATOM 2632 O O . ASP A 1 347 ? 0.202 19.146 19.952 1.00 57.62 347 ASP A O 1
ATOM 2636 N N . GLU A 1 348 ? 0.633 18.213 17.961 1.00 55.34 348 GLU A N 1
ATOM 2637 C CA . GLU A 1 348 ? 1.924 17.636 18.359 1.00 55.34 348 GLU A CA 1
ATOM 2638 C C . GLU A 1 348 ? 3.107 18.588 18.124 1.00 55.34 348 GLU A C 1
ATOM 2640 O O . GLU A 1 348 ? 4.002 18.669 18.970 1.00 55.34 348 GLU A O 1
ATOM 2645 N N . THR A 1 349 ? 3.113 19.350 17.022 1.00 48.16 349 THR A N 1
ATOM 2646 C CA . THR A 1 349 ? 4.223 20.267 16.668 1.00 48.16 349 THR A CA 1
ATOM 2647 C C . THR A 1 349 ? 3.854 21.411 15.704 1.00 48.16 349 THR A C 1
ATOM 2649 O O . THR A 1 349 ? 4.674 22.312 15.494 1.00 48.16 349 THR A O 1
ATOM 2652 N N . CYS A 1 350 ? 2.649 21.434 15.118 1.00 48.56 350 CYS A N 1
ATOM 2653 C CA . CYS A 1 350 ? 2.342 22.266 13.948 1.00 48.56 350 CYS A CA 1
ATOM 2654 C C . CYS A 1 350 ? 1.370 23.427 14.236 1.00 48.56 350 CYS A C 1
ATOM 2656 O O . CYS A 1 350 ? 0.236 23.249 14.653 1.00 48.56 350 CYS A O 1
ATOM 2658 N N . ASN A 1 351 ? 1.769 24.661 13.907 1.00 56.22 351 ASN A N 1
ATOM 2659 C CA . ASN A 1 351 ? 0.834 25.793 13.830 1.00 56.22 351 ASN A CA 1
ATOM 2660 C C . ASN A 1 351 ? -0.161 25.547 12.680 1.00 56.22 351 ASN A C 1
ATOM 2662 O O . ASN A 1 351 ? 0.263 25.100 11.618 1.00 56.22 351 ASN A O 1
ATOM 2666 N N . PHE A 1 352 ? -1.439 25.915 12.829 1.00 58.28 352 PHE A N 1
ATOM 2667 C CA . PHE A 1 352 ? -2.461 25.879 11.765 1.00 58.28 352 PHE A CA 1
ATOM 2668 C C . PHE A 1 352 ? -1.994 26.546 10.450 1.00 58.28 352 PHE A C 1
ATOM 2670 O O . PHE A 1 352 ? -2.463 26.207 9.369 1.00 58.28 352 PHE A O 1
ATOM 2677 N N . ALA A 1 353 ? -1.024 27.465 10.533 1.00 53.50 353 ALA A N 1
ATOM 2678 C CA . ALA A 1 353 ? -0.329 28.060 9.391 1.00 53.50 353 ALA A CA 1
ATOM 2679 C C . ALA A 1 353 ? 0.456 27.060 8.510 1.00 53.50 353 ALA A C 1
ATOM 2681 O O . ALA A 1 353 ? 0.720 27.371 7.357 1.00 53.50 353 ALA A O 1
ATOM 2682 N N . SER A 1 354 ? 0.820 25.875 9.008 1.00 55.44 354 SER A N 1
ATOM 2683 C CA . SER A 1 354 ? 1.484 24.807 8.233 1.00 55.44 354 SER A CA 1
ATOM 2684 C C . SER A 1 354 ? 0.557 24.156 7.200 1.00 55.44 354 SER A C 1
ATOM 2686 O O . SER A 1 354 ? 1.020 23.724 6.149 1.00 55.44 354 SER A O 1
ATOM 2688 N N . LEU A 1 355 ? -0.767 24.204 7.410 1.00 59.78 355 LEU A N 1
ATOM 2689 C CA . LEU A 1 355 ? -1.748 23.817 6.389 1.00 59.78 355 LEU A CA 1
ATOM 2690 C C . LEU A 1 355 ? -1.703 24.735 5.151 1.00 59.78 355 LEU A C 1
ATOM 2692 O O . LEU A 1 355 ? -2.271 24.386 4.114 1.00 59.78 355 LEU A O 1
ATOM 2696 N N . ASP A 1 356 ? -1.023 25.889 5.219 1.00 56.53 356 ASP A N 1
ATOM 2697 C CA . ASP A 1 356 ? -0.817 26.759 4.057 1.00 56.53 356 ASP A CA 1
ATOM 2698 C C . ASP A 1 356 ? 0.139 26.139 3.021 1.00 56.53 356 ASP A C 1
ATOM 2700 O O . ASP A 1 356 ? 0.076 26.522 1.850 1.00 56.53 356 ASP A O 1
ATOM 2704 N N . GLU A 1 357 ? 0.960 25.151 3.402 1.00 57.72 357 GLU A N 1
ATOM 2705 C CA . GLU A 1 357 ? 1.882 24.449 2.494 1.00 57.72 357 GLU A CA 1
ATOM 2706 C C . GLU A 1 357 ? 1.158 23.574 1.458 1.00 57.72 357 GLU A C 1
ATOM 2708 O O . GLU A 1 357 ? 1.684 23.324 0.373 1.00 57.72 357 GLU A O 1
ATOM 2713 N N . LEU A 1 358 ? -0.092 23.183 1.732 1.00 62.38 358 LEU A N 1
ATOM 2714 C CA . LEU A 1 358 ? -0.930 22.433 0.791 1.00 62.38 358 LEU A CA 1
ATOM 2715 C C . LEU A 1 358 ? -1.422 23.285 -0.392 1.00 62.38 358 LEU A C 1
ATOM 2717 O O . LEU A 1 358 ? -1.773 22.743 -1.440 1.00 62.38 358 LEU A O 1
ATOM 2721 N N . GLY A 1 359 ? -1.419 24.615 -0.265 1.00 66.94 359 GLY A N 1
ATOM 2722 C CA . GLY A 1 359 ? -1.902 25.531 -1.300 1.00 66.94 359 GLY A CA 1
ATOM 2723 C C . GLY A 1 359 ? -3.427 25.496 -1.510 1.00 66.94 359 GLY A C 1
ATOM 2724 O O . GLY A 1 359 ? -4.114 24.508 -1.251 1.00 66.94 359 GLY A O 1
ATOM 2725 N N . SER A 1 360 ? -3.993 26.604 -2.002 1.00 71.75 360 SER A N 1
ATOM 2726 C CA . SER A 1 360 ? -5.446 26.750 -2.215 1.00 71.75 360 SER A CA 1
ATOM 2727 C C . SER A 1 360 ? -6.031 25.735 -3.196 1.00 71.75 360 SER A C 1
ATOM 2729 O O . SER A 1 360 ? -7.184 25.335 -3.053 1.00 71.75 360 SER A O 1
ATOM 2731 N N . ASP A 1 361 ? -5.241 25.318 -4.180 1.00 76.06 361 ASP A N 1
ATOM 2732 C CA . ASP A 1 361 ? -5.721 24.512 -5.301 1.00 76.06 361 ASP A CA 1
ATOM 2733 C C . ASP A 1 361 ? -6.038 23.077 -4.866 1.00 76.06 361 ASP A C 1
ATOM 2735 O O . ASP A 1 361 ? -7.032 22.503 -5.305 1.00 76.06 361 ASP A O 1
ATOM 2739 N N . ARG A 1 362 ? -5.263 22.519 -3.926 1.00 77.62 362 ARG A N 1
ATOM 2740 C CA . ARG A 1 362 ? -5.511 21.182 -3.360 1.00 77.62 362 ARG A CA 1
ATOM 2741 C C . ARG A 1 362 ? -6.743 21.155 -2.473 1.00 77.62 362 ARG A C 1
ATOM 2743 O O . ARG A 1 362 ? -7.552 20.239 -2.571 1.00 77.62 362 ARG A O 1
ATOM 2750 N N . LEU A 1 363 ? -6.920 22.192 -1.656 1.00 78.38 363 LEU A N 1
ATOM 2751 C CA . LEU A 1 363 ? -8.141 22.357 -0.870 1.00 78.38 363 LEU A CA 1
ATOM 2752 C C . LEU A 1 363 ? -9.360 22.431 -1.793 1.00 78.38 363 LEU A C 1
ATOM 2754 O O . LEU A 1 363 ? -10.351 21.742 -1.562 1.00 78.38 363 LEU A O 1
ATOM 2758 N N . ALA A 1 364 ? -9.250 23.184 -2.891 1.00 79.81 364 ALA A N 1
ATOM 2759 C CA . ALA A 1 364 ? -10.305 23.291 -3.888 1.00 79.81 364 ALA A CA 1
ATOM 2760 C C . ALA A 1 364 ? -10.607 21.958 -4.597 1.00 79.81 364 ALA A C 1
ATOM 2762 O O . ALA A 1 364 ? -11.774 21.705 -4.891 1.00 79.81 364 ALA A O 1
ATOM 2763 N N . MET A 1 365 ? -9.616 21.082 -4.820 1.00 79.31 365 MET A N 1
ATOM 2764 C CA . MET A 1 365 ? -9.856 19.734 -5.367 1.00 79.31 365 MET A CA 1
ATOM 2765 C C . MET A 1 365 ? -10.780 18.891 -4.483 1.00 79.31 365 MET A C 1
ATOM 2767 O O . MET A 1 365 ? -11.548 18.089 -5.006 1.00 79.31 365 MET A O 1
ATOM 2771 N N . LEU A 1 366 ? -10.728 19.087 -3.164 1.00 81.94 366 LEU A N 1
ATOM 2772 C CA . LEU A 1 366 ? -11.644 18.446 -2.220 1.00 81.94 366 LEU A CA 1
ATOM 2773 C C . LEU A 1 366 ? -12.889 19.298 -1.921 1.00 81.94 366 LEU A C 1
ATOM 2775 O O . LEU A 1 366 ? -13.708 18.911 -1.100 1.00 81.94 366 LEU A O 1
ATOM 2779 N N . GLY A 1 367 ? -13.051 20.471 -2.539 1.00 84.12 367 GLY A N 1
ATOM 2780 C CA . GLY A 1 367 ? -14.136 21.400 -2.203 1.00 84.12 367 GLY A CA 1
ATOM 2781 C C . GLY A 1 367 ? -14.017 22.014 -0.801 1.00 84.12 367 GLY A C 1
ATOM 2782 O O . GLY A 1 367 ? -14.997 22.526 -0.266 1.00 84.12 367 GLY A O 1
ATOM 2783 N N . LEU A 1 368 ? -12.826 21.982 -0.204 1.00 85.50 368 LEU A N 1
ATOM 2784 C CA . LEU A 1 368 ? -12.550 22.487 1.136 1.00 85.50 368 LEU A CA 1
ATOM 2785 C C . LEU A 1 368 ? -11.983 23.906 1.095 1.00 85.50 368 LEU A C 1
ATOM 2787 O O . LEU A 1 368 ? -11.418 24.373 0.106 1.00 85.50 368 LEU A O 1
ATOM 2791 N N . ASN A 1 369 ? -12.109 24.602 2.220 1.00 85.88 369 ASN A N 1
ATOM 2792 C CA . ASN A 1 369 ? -11.449 25.879 2.455 1.00 85.88 369 ASN A CA 1
ATOM 2793 C C . ASN A 1 369 ? -10.928 25.947 3.896 1.00 85.88 369 ASN A C 1
ATOM 2795 O O . ASN A 1 369 ? -11.233 25.094 4.728 1.00 85.88 369 ASN A O 1
ATOM 2799 N N . ARG A 1 370 ? -10.149 26.990 4.198 1.00 81.81 370 ARG A N 1
ATOM 2800 C CA . ARG A 1 370 ? -9.491 27.153 5.503 1.00 81.81 370 ARG A CA 1
ATOM 2801 C C . ARG A 1 370 ? -10.467 27.206 6.683 1.00 81.81 370 ARG A C 1
ATOM 2803 O O . ARG A 1 370 ? -10.154 26.669 7.736 1.00 81.81 370 ARG A O 1
ATOM 2810 N N . SER A 1 371 ? -11.636 27.828 6.510 1.00 84.75 371 SER A N 1
ATOM 2811 C CA . SER A 1 371 ? -12.653 27.896 7.570 1.00 84.75 371 SER A CA 1
ATOM 2812 C C . SER A 1 371 ? -13.204 26.510 7.878 1.00 84.75 371 SER A C 1
ATOM 2814 O O . SER A 1 371 ? -13.280 26.128 9.038 1.00 84.75 371 SER A O 1
ATOM 2816 N N . VAL A 1 372 ? -13.523 25.740 6.834 1.00 87.75 372 VAL A N 1
ATOM 2817 C CA . VAL A 1 372 ? -14.019 24.367 6.985 1.00 87.75 372 VAL A CA 1
ATOM 2818 C C . VAL A 1 372 ? -12.971 23.486 7.662 1.00 87.75 372 VAL A C 1
ATOM 2820 O O . VAL A 1 372 ? -13.311 22.724 8.557 1.00 87.75 372 VAL A O 1
ATOM 2823 N N . LEU A 1 373 ? -11.692 23.614 7.293 1.00 85.44 373 LEU A N 1
ATOM 2824 C CA . LEU A 1 373 ? -10.622 22.860 7.950 1.00 85.44 373 LEU A CA 1
ATOM 2825 C C . LEU A 1 373 ? -10.464 23.208 9.432 1.00 85.44 373 LEU A C 1
ATOM 2827 O O . LEU A 1 373 ? -10.214 22.311 10.231 1.00 85.44 373 LEU A O 1
ATOM 2831 N N . ALA A 1 374 ? -10.626 24.477 9.812 1.00 84.44 374 ALA A N 1
ATOM 2832 C CA . ALA A 1 374 ? -10.579 24.882 11.217 1.00 84.44 374 ALA A CA 1
ATOM 2833 C C . ALA A 1 374 ? -11.733 24.266 12.018 1.00 84.44 374 ALA A C 1
ATOM 2835 O O . ALA A 1 374 ? -11.514 23.741 13.111 1.00 84.44 374 ALA A O 1
ATOM 2836 N N . ASP A 1 375 ? -12.936 24.255 11.441 1.00 88.50 375 ASP A N 1
ATOM 2837 C CA . ASP A 1 375 ? -14.104 23.614 12.046 1.00 88.50 375 ASP A CA 1
ATOM 2838 C C . ASP A 1 375 ? -13.937 22.089 12.145 1.00 88.50 375 ASP A C 1
ATOM 2840 O O . ASP A 1 375 ? -14.367 21.487 13.131 1.00 88.50 375 ASP A O 1
ATOM 2844 N N . ILE A 1 376 ? -13.314 21.457 11.142 1.00 90.69 376 ILE A N 1
ATOM 2845 C CA . ILE A 1 376 ? -12.985 20.025 11.158 1.00 90.69 376 ILE A CA 1
ATOM 2846 C C . ILE A 1 376 ? -11.985 19.736 12.273 1.00 90.69 376 ILE A C 1
ATOM 2848 O O . ILE A 1 376 ? -12.271 18.891 13.108 1.00 90.69 376 ILE A O 1
ATOM 2852 N N . HIS A 1 377 ? -10.869 20.463 12.346 1.00 88.38 377 HIS A N 1
ATOM 2853 C CA . HIS A 1 377 ? -9.853 20.260 13.381 1.00 88.38 377 HIS A CA 1
ATOM 2854 C C . HIS A 1 377 ? -10.431 20.398 14.800 1.00 88.38 377 HIS A C 1
ATOM 2856 O O . HIS A 1 377 ? -10.228 19.516 15.633 1.00 88.38 377 HIS A O 1
ATOM 2862 N N . ALA A 1 378 ? -11.236 21.434 15.060 1.00 86.88 378 ALA A N 1
ATOM 2863 C CA . ALA A 1 378 ? -11.883 21.613 16.362 1.00 86.88 378 ALA A CA 1
ATOM 2864 C C . ALA A 1 378 ? -12.837 20.454 16.715 1.00 86.88 378 ALA A C 1
ATOM 2866 O O . ALA A 1 378 ? -12.896 20.012 17.865 1.00 86.88 378 ALA A O 1
ATOM 2867 N N . GLN A 1 379 ? -13.585 19.941 15.733 1.00 91.75 379 GLN A N 1
ATOM 2868 C CA . GLN A 1 379 ? -14.453 18.779 15.927 1.00 91.75 379 GLN A CA 1
ATOM 2869 C C . GLN A 1 379 ? -13.665 17.484 16.118 1.00 91.75 379 GLN A C 1
ATOM 2871 O O . GLN A 1 379 ? -14.075 16.661 16.937 1.00 91.75 379 GLN A O 1
ATOM 2876 N N . THR A 1 380 ? -12.562 17.304 15.391 1.00 91.06 380 THR A N 1
ATOM 2877 C CA . THR A 1 380 ? -11.655 16.167 15.545 1.00 91.06 380 THR A CA 1
ATOM 2878 C C . THR A 1 380 ? -11.136 16.116 16.975 1.00 91.06 380 THR A C 1
ATOM 2880 O O . THR A 1 380 ? -11.361 15.114 17.646 1.00 91.06 380 THR A O 1
ATOM 2883 N N . ALA A 1 381 ? -10.551 17.208 17.480 1.00 86.06 381 ALA A N 1
ATOM 2884 C CA . ALA A 1 381 ? -10.026 17.277 18.843 1.00 86.06 381 ALA A CA 1
ATOM 2885 C C . ALA A 1 381 ? -11.092 16.888 19.886 1.00 86.06 381 ALA A C 1
ATOM 2887 O O . ALA A 1 381 ? -10.881 15.979 20.689 1.00 86.06 381 ALA A O 1
ATOM 2888 N N . ALA A 1 382 ? -12.291 17.478 19.801 1.00 87.31 382 ALA A N 1
ATOM 2889 C CA . ALA A 1 382 ? -13.385 17.175 20.725 1.00 87.31 382 ALA A CA 1
ATOM 2890 C C . ALA A 1 382 ? -13.851 15.704 20.663 1.00 87.31 382 ALA A C 1
ATOM 2892 O O . ALA A 1 382 ? -14.162 15.106 21.695 1.00 87.31 382 ALA A O 1
ATOM 2893 N N . ARG A 1 383 ? -13.926 15.100 19.467 1.00 89.94 383 ARG A N 1
ATOM 2894 C CA . ARG A 1 383 ? -14.335 13.691 19.304 1.00 89.94 383 ARG A CA 1
ATOM 2895 C C . ARG A 1 383 ? -13.259 12.726 19.796 1.00 89.94 383 ARG A C 1
ATOM 2897 O O . ARG A 1 383 ? -13.594 11.746 20.466 1.00 89.94 383 ARG A O 1
ATOM 2904 N N . THR A 1 384 ? -11.994 13.022 19.515 1.00 86.12 384 THR A N 1
ATOM 2905 C CA . THR A 1 384 ? -10.844 12.234 19.969 1.00 86.12 384 THR A CA 1
ATOM 2906 C C . THR A 1 384 ? -10.747 12.243 21.493 1.00 86.12 384 THR A C 1
ATOM 2908 O O . THR A 1 384 ? -10.673 11.174 22.096 1.00 86.12 384 THR A O 1
ATOM 2911 N N . GLU A 1 385 ? -10.856 13.411 22.136 1.00 85.62 385 GLU A N 1
ATOM 2912 C CA . GLU A 1 385 ? -10.863 13.531 23.602 1.00 85.62 385 GLU A CA 1
ATOM 2913 C C . GLU A 1 385 ? -11.977 12.693 24.245 1.00 85.62 385 GLU A C 1
ATOM 2915 O O . GLU A 1 385 ? -11.724 11.933 25.182 1.00 85.62 385 GLU A O 1
ATOM 2920 N N . LEU A 1 386 ? -13.204 12.780 23.717 1.00 84.75 386 LEU A N 1
ATOM 2921 C CA . LEU A 1 386 ? -14.341 12.002 24.219 1.00 84.75 386 LEU A CA 1
ATOM 2922 C C . LEU A 1 386 ? -14.105 10.490 24.121 1.00 84.75 386 LEU A C 1
ATOM 2924 O O . LEU A 1 386 ? -14.521 9.744 25.008 1.00 84.75 386 LEU A O 1
ATOM 2928 N N . ARG A 1 387 ? -13.450 10.025 23.053 1.00 83.19 387 ARG A N 1
ATOM 2929 C CA . ARG A 1 387 ? -13.148 8.601 22.868 1.00 83.19 387 ARG A CA 1
ATOM 2930 C C . ARG A 1 387 ? -12.015 8.120 23.756 1.00 83.19 387 ARG A C 1
ATOM 2932 O O . ARG A 1 387 ? -12.173 7.078 24.383 1.00 83.19 387 ARG A O 1
ATOM 2939 N N . LEU A 1 388 ? -10.928 8.880 23.865 1.00 81.31 388 LEU A N 1
ATOM 2940 C CA . LEU A 1 388 ? -9.823 8.552 24.769 1.00 81.31 388 LEU A CA 1
ATOM 2941 C C . LEU A 1 388 ? -10.300 8.505 26.229 1.00 81.31 388 LEU A C 1
ATOM 2943 O O . LEU A 1 388 ? -9.971 7.568 26.956 1.00 81.31 388 LEU A O 1
ATOM 2947 N N . ALA A 1 389 ? -11.164 9.441 26.633 1.00 80.56 389 ALA A N 1
ATOM 2948 C CA . ALA A 1 389 ? -11.785 9.433 27.956 1.00 80.56 389 ALA A CA 1
ATOM 2949 C C . ALA A 1 389 ? -12.689 8.210 28.195 1.00 80.56 389 ALA A C 1
ATOM 2951 O O . ALA A 1 389 ? -12.837 7.783 29.332 1.00 80.56 389 ALA A O 1
ATOM 2952 N N . ALA A 1 390 ? -13.286 7.634 27.147 1.00 75.06 390 ALA A N 1
ATOM 2953 C CA . ALA A 1 390 ? -14.124 6.436 27.246 1.00 75.06 390 ALA A CA 1
ATOM 2954 C C . ALA A 1 390 ? -13.331 5.111 27.242 1.00 75.06 390 ALA A C 1
ATOM 2956 O O . ALA A 1 390 ? -13.940 4.045 27.399 1.00 75.06 390 ALA A O 1
ATOM 2957 N N . LEU A 1 391 ? -12.016 5.176 27.005 1.00 69.88 39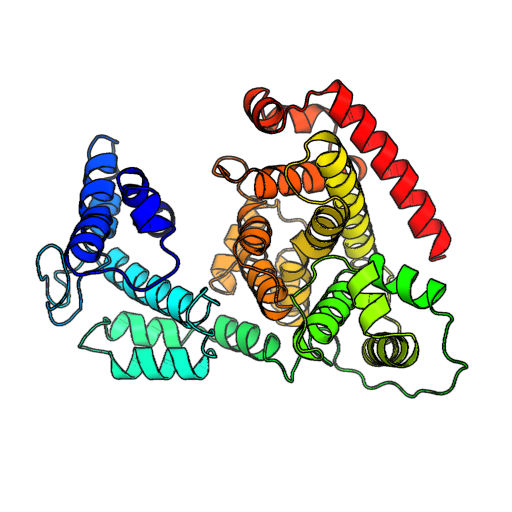1 LEU A N 1
ATOM 2958 C CA . LEU A 1 391 ? -11.058 4.065 27.103 1.00 69.88 391 LEU A CA 1
ATOM 2959 C C . LEU A 1 391 ? -10.287 4.062 28.436 1.00 69.88 391 LEU A C 1
ATOM 2961 O O . LEU A 1 391 ? -9.601 3.085 28.727 1.00 69.88 391 LEU A O 1
ATOM 2965 N N . SER A 1 392 ? -10.369 5.164 29.191 1.00 63.72 392 SER A N 1
ATOM 2966 C CA . SER A 1 392 ? -9.755 5.369 30.512 1.00 63.72 392 SER A CA 1
ATOM 2967 C C . SER A 1 392 ? -10.711 4.939 31.619 1.00 63.72 392 SER A C 1
ATOM 2969 O O . SER A 1 392 ? -10.217 4.453 32.661 1.00 63.72 392 SER A O 1
#

Secondary structure (DSSP, 8-state):
-HHHHTTGGGGGS-HHHHT-SS---HHHHHHHHHHHHHHHHHHTTSTT-HHHHHHHHHTT--TTS-SSSS---GGGS-HHHHHHHHHHHHHHHHS-BTTBPPPPHHHHHHHHHHTBTTTB-HHHHHHHHT-HHHHHHHHHTSTTTGGGTT--------SPPPPHHHHHHHHTT-HHHHHHHHHHHHHHSSS-----HHHHHHHHHHHHHHHHHHHH-----STHHHHHHHHHHHHHHHHHHHHHHH-SS-HHHHHHHHHHTTHHHHHHHHHSHHHHGGGTT--HHHHHHHHHHHHSS-HHHHHHHHHHHTT--HHHHHHHHHTT-GGG---HHHHHHHHHHHHHGGGTT--GGGGGGGHHHHHHHTT--HHHHHHHHHHHHHHHHHHHHTT-

Nearest PDB structures (foldseek):
  4me4-assembly1_B  TM=9.124E-01  e=9.579E-07  Persephonella marina EX-H1
  4r8z-assembly1_B  TM=9.136E-01  e=1.042E-06  Pseudomonas aeruginosa PAO1
  3p3q-assembly3_B  TM=8.314E-01  e=3.815E-06  Methylococcus capsulatus
  3ljx-assembly1_A  TM=7.817E-01  e=2.308E-06  Methylococcus capsulatus str. Bath
  5z7c-assembly1_A  TM=2.671E-01  e=2.969E-05  Vibrio cholerae O1 biovar El Tor str. N16961